Protein AF-A0AA51HA34-F1 (afdb_monomer)

Mean predicted aligned error: 15.06 Å

Radius of gyration: 27.23 Å; Cα contacts (8 Å, |Δi|>4): 870; chains: 1; bounding box: 116×64×62 Å

Structure (mmCIF, N/CA/C/O backbone):
data_AF-A0AA51HA34-F1
#
_entry.id   AF-A0AA51HA34-F1
#
loop_
_atom_site.group_PDB
_atom_site.id
_atom_site.type_symbol
_atom_site.label_atom_id
_atom_site.label_alt_id
_atom_site.label_comp_id
_atom_site.label_asym_id
_atom_site.label_entity_id
_atom_site.label_seq_id
_atom_site.pdbx_PDB_ins_code
_atom_site.Cartn_x
_atom_site.Cartn_y
_atom_site.Cartn_z
_atom_site.occupancy
_atom_site.B_iso_or_equiv
_atom_site.auth_seq_id
_atom_site.auth_comp_id
_atom_site.auth_asym_id
_atom_site.auth_atom_id
_atom_site.pdbx_PDB_model_num
ATOM 1 N N . MET A 1 1 ? -65.982 -25.535 19.483 1.00 45.88 1 MET A N 1
ATOM 2 C CA . MET A 1 1 ? -64.695 -26.090 18.988 1.00 45.88 1 MET A CA 1
ATOM 3 C C . MET A 1 1 ? -64.168 -25.403 17.707 1.00 45.88 1 MET A C 1
ATOM 5 O O . MET A 1 1 ? -63.767 -26.077 16.772 1.00 45.88 1 MET A O 1
ATOM 9 N N . LYS A 1 2 ? -64.104 -24.061 17.631 1.00 40.31 2 LYS A N 1
ATOM 10 C CA . LYS A 1 2 ? -63.516 -23.335 16.472 1.00 40.31 2 LYS A CA 1
ATOM 11 C C . LYS A 1 2 ? -62.777 -22.046 16.886 1.00 40.31 2 LYS A C 1
ATOM 13 O O . LYS A 1 2 ? -62.888 -21.019 16.230 1.00 40.31 2 LYS A O 1
ATOM 18 N N . ARG A 1 3 ? -62.040 -22.069 18.007 1.00 39.91 3 ARG A N 1
ATOM 19 C CA . ARG A 1 3 ? -61.307 -20.871 18.480 1.00 39.91 3 ARG A CA 1
ATOM 20 C C . ARG A 1 3 ? -59.883 -21.095 19.009 1.00 39.91 3 ARG A C 1
ATOM 22 O O . ARG A 1 3 ? -59.230 -20.120 19.341 1.00 39.91 3 ARG A O 1
ATOM 29 N N . GLN A 1 4 ? -59.364 -22.328 19.007 1.00 37.88 4 GLN A N 1
ATOM 30 C CA . GLN A 1 4 ? -57.989 -22.627 19.457 1.00 37.88 4 GLN A CA 1
ATOM 31 C C . GLN A 1 4 ? -56.963 -22.856 18.330 1.00 37.88 4 GLN A C 1
ATOM 33 O O . GLN A 1 4 ? -55.769 -22.902 18.602 1.00 37.88 4 GLN A O 1
ATOM 38 N N . TYR A 1 5 ? -57.380 -22.910 17.059 1.00 36.50 5 TYR A N 1
ATOM 39 C CA . TYR A 1 5 ? -56.463 -23.171 15.935 1.00 36.50 5 TYR A CA 1
ATOM 40 C C . TYR A 1 5 ? -55.964 -21.919 15.194 1.00 36.50 5 TYR A C 1
ATOM 42 O O . TYR A 1 5 ? -55.055 -22.022 14.379 1.00 36.50 5 TYR A O 1
ATOM 50 N N . ARG A 1 6 ? -56.486 -20.718 15.494 1.00 38.88 6 ARG A N 1
ATOM 51 C CA . ARG A 1 6 ? -56.026 -19.470 14.845 1.00 38.88 6 ARG A CA 1
ATOM 52 C C . ARG A 1 6 ? -54.863 -18.768 15.552 1.00 38.88 6 ARG A C 1
ATOM 54 O O . ARG A 1 6 ? -54.189 -17.966 14.923 1.00 38.88 6 ARG A O 1
ATOM 61 N N . VAL A 1 7 ? -54.574 -19.103 16.812 1.00 38.09 7 VAL A N 1
ATOM 62 C CA . VAL A 1 7 ? -53.473 -18.470 17.568 1.00 38.09 7 VAL A CA 1
ATOM 63 C C . VAL A 1 7 ? -52.135 -19.193 17.352 1.00 38.09 7 VAL A C 1
ATOM 65 O O . VAL A 1 7 ? -51.084 -18.568 17.411 1.00 38.09 7 VAL A O 1
ATOM 68 N N . ARG A 1 8 ? -52.146 -20.488 16.999 1.00 38.69 8 ARG A N 1
ATOM 69 C CA . ARG A 1 8 ? -50.907 -21.251 16.749 1.00 38.69 8 ARG A CA 1
ATOM 70 C C . ARG A 1 8 ? -50.319 -21.081 15.346 1.00 38.69 8 ARG A C 1
ATOM 72 O O . ARG A 1 8 ? -49.121 -21.270 15.196 1.00 38.69 8 ARG A O 1
ATOM 79 N N . PHE A 1 9 ? -51.104 -20.660 14.353 1.00 37.03 9 PHE A N 1
ATOM 80 C CA . PHE A 1 9 ? -50.573 -20.366 13.013 1.00 37.03 9 PHE A CA 1
ATOM 81 C C . PHE A 1 9 ? -49.968 -18.955 12.909 1.00 37.03 9 PHE A C 1
ATOM 83 O O . PHE A 1 9 ? -48.969 -18.778 12.224 1.00 37.03 9 PHE A O 1
ATOM 90 N N . GLY A 1 10 ? -50.507 -17.973 13.645 1.00 37.69 10 GLY A N 1
ATOM 91 C CA . GLY A 1 10 ? -49.956 -16.611 13.688 1.00 37.69 10 GLY A CA 1
ATOM 92 C C . GLY A 1 10 ? -48.637 -16.502 14.461 1.00 37.69 10 GLY A C 1
ATOM 93 O O . GLY A 1 10 ? -47.755 -15.756 14.050 1.00 37.69 10 GLY A O 1
ATOM 94 N N . LEU A 1 11 ? -48.461 -17.286 15.534 1.00 36.53 11 LEU A N 1
ATOM 95 C CA . LEU A 1 11 ? -47.220 -17.283 16.319 1.00 36.53 11 LEU A CA 1
ATOM 96 C C . LEU A 1 11 ? -46.072 -18.029 15.613 1.00 36.53 11 LEU A C 1
ATOM 98 O O . LEU A 1 11 ? -44.924 -17.609 15.714 1.00 36.53 11 LEU A O 1
ATOM 102 N N . LEU A 1 12 ? -46.371 -19.095 14.856 1.00 37.97 12 LEU A N 1
ATOM 103 C CA . LEU A 1 12 ? -45.359 -19.819 14.075 1.00 37.97 12 LEU A CA 1
ATOM 104 C C . LEU A 1 12 ? -44.883 -19.001 12.861 1.00 37.97 12 LEU A C 1
ATOM 106 O O . LEU A 1 12 ? -43.697 -19.010 12.553 1.00 37.97 12 LEU A O 1
ATOM 110 N N . PHE A 1 13 ? -45.779 -18.238 12.220 1.00 40.62 13 PHE A N 1
ATOM 111 C CA . PHE A 1 13 ? -45.405 -17.335 11.124 1.00 40.62 13 PHE A CA 1
ATOM 112 C C . PHE A 1 13 ? -44.564 -16.147 11.608 1.00 40.62 13 PHE A C 1
ATOM 114 O O . PHE A 1 13 ? -43.635 -15.762 10.907 1.00 40.62 13 PHE A O 1
ATOM 121 N N . LEU A 1 14 ? -44.817 -15.626 12.820 1.00 39.41 14 LEU A N 1
ATOM 122 C CA . LEU A 1 14 ? -43.998 -14.559 13.408 1.00 39.41 14 LEU A CA 1
ATOM 123 C C . LEU A 1 14 ? -42.603 -15.053 13.835 1.00 39.41 14 LEU A C 1
ATOM 125 O O . LEU A 1 14 ? -41.621 -14.331 13.686 1.00 39.41 14 LEU A O 1
ATOM 129 N N . ILE A 1 15 ? -42.491 -16.291 14.331 1.00 38.34 15 ILE A N 1
ATOM 130 C CA . ILE A 1 15 ? -41.200 -16.882 14.724 1.00 38.34 15 ILE A CA 1
ATOM 131 C C . ILE A 1 15 ? -40.387 -17.291 13.484 1.00 38.34 15 ILE A C 1
ATOM 133 O O . ILE A 1 15 ? -39.180 -17.063 13.454 1.00 38.34 15 ILE A O 1
ATOM 137 N N . CYS A 1 16 ? -41.023 -17.782 12.413 1.00 34.75 16 CYS A N 1
ATOM 138 C CA . CYS A 1 16 ? -40.339 -18.036 11.141 1.00 34.75 16 CYS A CA 1
ATOM 139 C C . CYS A 1 16 ? -39.954 -16.747 10.401 1.00 34.75 16 CYS A C 1
ATOM 141 O O . CYS A 1 16 ? -38.887 -16.720 9.796 1.00 34.75 16 CYS A O 1
ATOM 143 N N . SER A 1 17 ? -40.734 -15.660 10.485 1.00 34.56 17 SER A N 1
ATOM 144 C CA . SER A 1 17 ? -40.344 -14.375 9.888 1.00 34.56 17 SER A CA 1
ATOM 145 C C . SER A 1 17 ? -39.215 -13.683 10.650 1.00 34.56 17 SER A C 1
ATOM 147 O O . SER A 1 17 ? -38.421 -12.996 10.020 1.00 34.56 17 SER A O 1
ATOM 149 N N . VAL A 1 18 ? -39.095 -13.891 11.969 1.00 34.22 18 VAL A N 1
ATOM 150 C CA . VAL A 1 18 ? -37.966 -13.391 12.781 1.00 34.22 18 VAL A CA 1
ATOM 151 C C . VAL A 1 18 ? -36.708 -14.260 12.606 1.00 34.22 18 VAL A C 1
ATOM 153 O O . VAL A 1 18 ? -35.604 -13.727 12.588 1.00 34.22 18 VAL A O 1
ATOM 156 N N . PHE A 1 19 ? -36.841 -15.570 12.356 1.00 31.34 19 PHE A N 1
ATOM 157 C CA . PHE A 1 19 ? -35.696 -16.423 11.995 1.00 31.34 19 PHE A CA 1
ATOM 158 C C . PHE A 1 19 ? -35.221 -16.233 10.543 1.00 31.34 19 PHE A C 1
ATOM 160 O O . PHE A 1 19 ? -34.016 -16.259 10.297 1.00 31.34 19 PHE A O 1
ATOM 167 N N . PHE A 1 20 ? -36.116 -15.946 9.589 1.00 31.88 20 PHE A N 1
ATOM 168 C CA . PHE A 1 20 ? -35.723 -15.612 8.209 1.00 31.88 20 PHE A CA 1
ATOM 169 C C . PHE A 1 20 ? -35.212 -14.174 8.035 1.00 31.88 20 PHE A C 1
ATOM 171 O O . PHE A 1 20 ? -34.510 -13.903 7.065 1.00 31.88 20 PHE A O 1
ATOM 178 N N . SER A 1 21 ? -35.482 -13.264 8.978 1.00 30.98 21 SER A N 1
ATOM 179 C CA . SER A 1 21 ? -34.883 -11.918 8.974 1.00 30.98 21 SER A CA 1
ATOM 180 C C . SER A 1 21 ? -33.549 -11.826 9.730 1.00 30.98 21 SER A C 1
ATOM 182 O O . SER A 1 21 ? -32.867 -10.814 9.602 1.00 30.98 21 SER A O 1
ATOM 184 N N . PHE A 1 22 ? -33.107 -12.895 10.411 1.00 33.91 22 PHE A N 1
ATOM 185 C CA . PHE A 1 22 ? -31.766 -12.984 11.014 1.00 33.91 22 PHE A CA 1
ATOM 186 C C . PHE A 1 22 ? -30.765 -13.869 10.252 1.00 33.91 22 PHE A C 1
ATOM 188 O O . PHE A 1 22 ? -29.578 -13.834 10.561 1.00 33.91 22 PHE A O 1
ATOM 195 N N . GLN A 1 23 ? -31.192 -14.603 9.218 1.00 31.27 23 GLN A N 1
ATOM 196 C CA . GLN A 1 23 ? -30.280 -15.312 8.300 1.00 31.27 23 GLN A CA 1
ATOM 197 C C . GLN A 1 23 ? -30.124 -14.635 6.927 1.00 31.27 23 GLN A C 1
ATOM 199 O O . GLN A 1 23 ? -29.376 -15.121 6.086 1.00 31.27 23 GLN A O 1
ATOM 204 N N . GLY A 1 24 ? -30.776 -13.488 6.713 1.00 30.97 24 GLY A N 1
ATOM 205 C CA . GLY A 1 24 ? -30.691 -12.706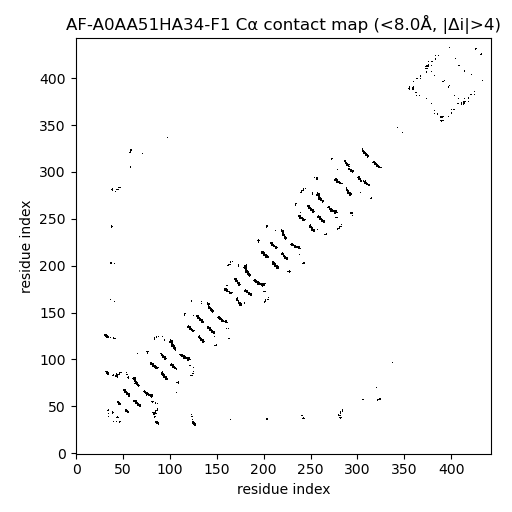 5.473 1.00 30.97 24 GLY A CA 1
ATOM 206 C C . GLY A 1 24 ? -29.694 -11.538 5.480 1.00 30.97 24 GLY A C 1
ATOM 207 O O . GLY A 1 24 ? -29.640 -10.810 4.497 1.00 30.97 24 GLY A O 1
ATOM 208 N N . PHE A 1 25 ? -28.926 -11.327 6.559 1.00 35.09 25 PHE A N 1
ATOM 209 C CA . PHE A 1 25 ? -28.013 -10.173 6.697 1.00 35.09 25 PHE A CA 1
ATOM 210 C C . PHE A 1 25 ? -26.517 -10.500 6.673 1.00 35.09 25 PHE A C 1
ATOM 212 O O . PHE A 1 25 ? -25.688 -9.598 6.745 1.00 35.09 25 PHE A O 1
ATOM 219 N N . ALA A 1 26 ? -26.147 -11.764 6.519 1.00 38.50 26 ALA A N 1
ATOM 220 C CA . ALA A 1 26 ? -24.756 -12.161 6.376 1.00 38.50 26 ALA A CA 1
ATOM 221 C C . ALA A 1 26 ? -24.682 -13.170 5.241 1.00 38.50 26 ALA A C 1
ATOM 223 O O . ALA A 1 26 ? -24.846 -14.346 5.496 1.00 38.50 26 ALA A O 1
ATOM 224 N N . TYR A 1 27 ? -24.596 -12.679 4.005 1.00 35.69 27 TYR A N 1
ATOM 225 C CA . TYR A 1 27 ? -23.965 -13.292 2.827 1.00 35.69 27 TYR A CA 1
ATOM 226 C C . TYR A 1 27 ? -24.437 -12.488 1.605 1.00 35.69 27 TYR A C 1
ATOM 228 O O . TYR A 1 27 ? -25.577 -12.621 1.168 1.00 35.69 27 TYR A O 1
ATOM 236 N N . GLY A 1 28 ? -23.565 -11.613 1.088 1.00 34.41 28 GLY A N 1
ATOM 237 C CA . GLY A 1 28 ? -23.778 -10.930 -0.196 1.00 34.41 28 GLY A CA 1
ATOM 238 C C . GLY A 1 28 ? -23.952 -9.406 -0.177 1.00 34.41 28 GLY A C 1
ATOM 239 O O . GLY A 1 28 ? -24.503 -8.866 -1.129 1.00 34.41 28 GLY A O 1
ATOM 240 N N . GLN A 1 29 ? -23.492 -8.684 0.849 1.00 33.88 29 GLN A N 1
ATOM 241 C CA . GLN A 1 29 ? -23.108 -7.285 0.626 1.00 33.88 29 GLN A CA 1
ATOM 242 C C . GLN A 1 29 ? -21.700 -7.325 0.042 1.00 33.88 29 GLN A C 1
ATOM 244 O O . GLN A 1 29 ? -20.780 -7.759 0.736 1.00 33.88 29 GLN A O 1
ATOM 249 N N . ASP A 1 30 ? -21.531 -6.893 -1.209 1.00 39.59 30 ASP A N 1
ATOM 250 C CA . ASP A 1 30 ? -20.234 -6.417 -1.685 1.00 39.59 30 ASP A CA 1
ATOM 251 C C . ASP A 1 30 ? -19.778 -5.362 -0.677 1.00 39.59 30 ASP A C 1
ATOM 253 O O . ASP A 1 30 ? -20.271 -4.233 -0.658 1.00 39.59 30 ASP A O 1
ATOM 257 N N . SER A 1 31 ? -18.937 -5.771 0.272 1.00 53.91 31 SER A N 1
ATOM 258 C CA . SER A 1 31 ? -18.549 -4.917 1.381 1.00 53.91 31 SER A CA 1
ATOM 259 C C . SER A 1 31 ? -17.824 -3.722 0.786 1.00 53.91 31 SER A C 1
ATOM 261 O O . SER A 1 31 ? -16.737 -3.881 0.226 1.00 53.91 31 SER A O 1
ATOM 263 N N . PHE A 1 32 ? -18.440 -2.545 0.863 1.00 72.44 32 PHE A N 1
ATOM 264 C CA . PHE A 1 32 ? -17.887 -1.341 0.266 1.00 72.44 32 PHE A CA 1
ATOM 265 C C . PHE A 1 32 ? -16.500 -1.076 0.869 1.00 72.44 32 PHE A C 1
ATOM 267 O O . PHE A 1 32 ? -16.366 -0.905 2.085 1.00 72.44 32 PHE A O 1
ATOM 274 N N . GLN A 1 33 ? -15.467 -1.103 0.023 1.00 88.19 33 GLN A N 1
ATOM 275 C CA . GLN A 1 33 ? -14.088 -0.817 0.411 1.00 88.19 33 GLN A CA 1
ATOM 276 C C . GLN A 1 33 ? -13.768 0.639 0.099 1.00 88.19 33 GLN A C 1
ATOM 278 O O . GLN A 1 33 ? -14.020 1.114 -1.006 1.00 88.19 33 GLN A O 1
ATOM 283 N N . GLY A 1 34 ? -13.171 1.348 1.057 1.00 92.88 34 GLY A N 1
ATOM 284 C CA . GLY A 1 34 ? -12.872 2.770 0.877 1.00 92.88 34 GLY A CA 1
ATOM 285 C C . GLY A 1 34 ? -11.663 3.080 -0.011 1.00 92.88 34 GLY A C 1
ATOM 286 O O . GLY A 1 34 ? -11.451 4.245 -0.359 1.00 92.88 34 GLY A O 1
ATOM 287 N N . ASN A 1 35 ? -10.838 2.079 -0.323 1.00 96.56 35 ASN A N 1
ATOM 288 C CA . ASN A 1 35 ? -9.709 2.131 -1.256 1.00 96.56 35 ASN A CA 1
ATOM 289 C C . ASN A 1 35 ? -9.286 0.695 -1.619 1.00 96.56 35 ASN A C 1
ATOM 291 O O . ASN A 1 35 ? -9.691 -0.256 -0.954 1.00 96.56 35 ASN A O 1
ATOM 295 N N . THR A 1 36 ? -8.439 0.523 -2.633 1.00 95.31 36 THR A N 1
ATOM 296 C CA . THR A 1 36 ? -7.930 -0.801 -3.018 1.00 95.31 36 THR A CA 1
ATOM 297 C C . THR A 1 36 ? -6.806 -1.271 -2.092 1.00 95.31 36 THR A C 1
ATOM 299 O O . THR A 1 36 ? -6.048 -0.470 -1.533 1.00 95.31 36 THR A O 1
ATOM 302 N N . ASN A 1 37 ? -6.645 -2.592 -1.960 1.00 93.25 37 ASN A N 1
ATOM 303 C CA . ASN A 1 37 ? -5.580 -3.190 -1.153 1.00 93.25 37 ASN A CA 1
ATOM 304 C C . ASN A 1 37 ? -4.190 -2.702 -1.566 1.00 93.25 37 ASN A C 1
ATOM 306 O O . ASN A 1 37 ? -3.401 -2.319 -0.701 1.00 93.25 37 ASN A O 1
ATOM 310 N N . CYS A 1 38 ? -3.907 -2.694 -2.870 1.00 92.94 38 CYS A N 1
ATOM 311 C CA . CYS A 1 38 ? -2.616 -2.271 -3.391 1.00 92.94 38 CYS A CA 1
ATOM 312 C C . CYS A 1 38 ? -2.340 -0.786 -3.176 1.00 92.94 38 CYS A C 1
ATOM 314 O O . CYS A 1 38 ? -1.204 -0.426 -2.870 1.00 92.94 38 CYS A O 1
ATOM 316 N N . ASN A 1 39 ? -3.352 0.077 -3.302 1.00 95.56 39 ASN A N 1
ATOM 317 C CA . ASN A 1 39 ? -3.186 1.501 -3.022 1.00 95.56 39 ASN A CA 1
ATOM 318 C C . ASN A 1 39 ? -2.797 1.699 -1.557 1.00 95.56 39 ASN A C 1
ATOM 320 O O . ASN A 1 39 ? -1.788 2.338 -1.279 1.00 95.56 39 ASN A O 1
ATOM 324 N N . ILE A 1 40 ? -3.506 1.057 -0.620 1.00 94.25 40 ILE A N 1
ATOM 325 C CA . ILE A 1 40 ? -3.174 1.103 0.814 1.00 94.25 40 ILE A CA 1
ATOM 326 C C . ILE A 1 40 ? -1.766 0.558 1.104 1.00 94.25 40 ILE A C 1
ATOM 328 O O . ILE A 1 40 ? -1.064 1.112 1.953 1.00 94.25 40 ILE A O 1
ATOM 332 N N . SER A 1 41 ? -1.326 -0.494 0.407 1.00 88.75 41 SER A N 1
ATOM 333 C CA . SER A 1 41 ? 0.050 -1.002 0.516 1.00 88.75 41 SER A CA 1
ATOM 334 C C . SER A 1 41 ? 1.095 0.018 0.046 1.00 88.75 41 SER A C 1
ATOM 336 O O . SER A 1 41 ? 2.164 0.094 0.645 1.00 88.75 41 SER A O 1
ATOM 338 N N . ASN A 1 42 ? 0.760 0.848 -0.945 1.00 86.88 42 ASN A N 1
ATOM 339 C CA . ASN A 1 42 ? 1.566 1.967 -1.449 1.00 86.88 42 ASN A CA 1
ATOM 340 C C . ASN A 1 42 ? 1.140 3.302 -0.801 1.00 86.88 42 ASN A C 1
ATOM 342 O O . ASN A 1 42 ? 0.843 4.289 -1.476 1.00 86.88 42 ASN A O 1
ATOM 346 N N . LEU A 1 43 ? 1.042 3.308 0.534 1.00 89.12 43 LEU A N 1
ATOM 347 C CA . LEU A 1 43 ? 0.673 4.442 1.400 1.00 89.12 43 LEU A CA 1
ATOM 348 C C . LEU A 1 43 ? -0.757 4.989 1.271 1.00 89.12 43 LEU A C 1
ATOM 350 O O . LEU A 1 43 ? -1.174 5.751 2.143 1.00 89.12 43 LEU A O 1
ATOM 354 N N . GLY A 1 44 ? -1.523 4.614 0.248 1.00 93.56 44 GLY A N 1
ATOM 355 C CA . GLY A 1 44 ? -2.931 4.975 0.083 1.00 93.56 44 GLY A CA 1
ATOM 356 C C . GLY A 1 44 ? -3.177 6.478 0.134 1.00 93.56 44 GLY A C 1
ATOM 357 O O . GLY A 1 44 ? -4.132 6.918 0.767 1.00 93.56 44 GLY A O 1
ATOM 358 N N . TYR A 1 45 ? -2.293 7.286 -0.450 1.00 94.00 45 TYR A N 1
ATOM 359 C CA . TYR A 1 45 ? -2.377 8.750 -0.374 1.00 94.00 45 TYR A CA 1
ATOM 360 C C . TYR A 1 45 ? -3.440 9.349 -1.302 1.00 94.00 45 TYR A C 1
ATOM 362 O O . TYR A 1 45 ? -3.574 10.570 -1.359 1.00 94.00 45 TYR A O 1
ATOM 370 N N . ILE A 1 46 ? -4.178 8.522 -2.040 1.00 96.69 46 ILE A N 1
ATOM 371 C CA . ILE A 1 46 ? -5.288 8.924 -2.899 1.00 96.69 46 ILE A CA 1
ATOM 372 C C . ILE A 1 46 ? -6.367 7.838 -2.896 1.00 96.69 46 ILE A C 1
ATOM 374 O O . ILE A 1 46 ? -6.063 6.647 -2.944 1.00 96.69 46 ILE A O 1
ATOM 378 N N . SER A 1 47 ? -7.630 8.252 -2.844 1.00 97.56 47 SER A N 1
ATOM 379 C CA . SER A 1 47 ? -8.805 7.412 -3.087 1.00 97.56 47 SER A CA 1
ATOM 380 C C . SER A 1 47 ? -9.808 8.162 -3.968 1.00 97.56 47 SER A C 1
ATOM 382 O O . SER A 1 47 ? -9.735 9.387 -4.090 1.00 97.56 47 SER A O 1
ATOM 384 N N . LYS A 1 48 ? -10.730 7.442 -4.606 1.00 95.56 48 LYS A N 1
ATOM 385 C CA . LYS A 1 48 ? -11.723 7.987 -5.537 1.00 95.56 48 LYS A CA 1
ATOM 386 C C . LYS A 1 48 ? -13.122 7.520 -5.163 1.00 95.56 48 LYS A C 1
ATOM 388 O O . LYS A 1 48 ? -13.324 6.345 -4.886 1.00 95.56 48 LYS A O 1
ATOM 393 N N . GLU A 1 49 ? -14.083 8.431 -5.256 1.00 94.56 49 GLU A N 1
ATOM 394 C CA . GLU A 1 49 ? -15.506 8.115 -5.200 1.00 94.56 49 GLU A CA 1
ATOM 395 C C . GLU A 1 49 ? -16.265 9.008 -6.191 1.00 94.56 49 GLU A C 1
ATOM 397 O O . GLU A 1 49 ? -16.147 10.238 -6.163 1.00 94.56 49 GLU A O 1
ATOM 402 N N . GLY A 1 50 ? -17.013 8.386 -7.107 1.00 92.81 50 GLY A N 1
ATOM 403 C CA . GLY A 1 50 ? -17.634 9.094 -8.228 1.00 92.81 50 GLY A CA 1
ATOM 404 C C . GLY A 1 50 ? -16.593 9.849 -9.061 1.00 92.81 50 GLY A C 1
ATOM 405 O O . GLY A 1 50 ? -15.547 9.301 -9.412 1.00 92.81 50 GLY A O 1
ATOM 406 N N . ASP A 1 51 ? -16.855 11.122 -9.347 1.00 93.75 51 ASP A N 1
ATOM 407 C CA . ASP A 1 51 ? -15.949 11.980 -10.125 1.00 93.75 51 ASP A CA 1
ATOM 408 C C . ASP A 1 51 ? -14.811 12.590 -9.300 1.00 93.75 51 ASP A C 1
ATOM 410 O O . ASP A 1 51 ? -13.882 13.189 -9.860 1.00 93.75 51 ASP A O 1
ATOM 414 N N . TYR A 1 52 ? -14.862 12.446 -7.975 1.00 96.75 52 TYR A N 1
ATOM 415 C CA . TYR A 1 52 ? -13.949 13.107 -7.056 1.00 96.75 52 TYR A CA 1
ATOM 416 C C . TYR A 1 52 ? -12.838 12.180 -6.576 1.00 96.75 52 TYR A C 1
ATOM 418 O O . TYR A 1 52 ? -13.042 10.999 -6.298 1.00 96.75 52 TYR A O 1
ATOM 426 N N . ILE A 1 53 ? -11.657 12.765 -6.419 1.00 97.69 53 ILE A N 1
ATOM 427 C CA . ILE A 1 53 ? -10.533 12.179 -5.705 1.00 97.69 53 ILE A CA 1
ATOM 428 C C . ILE A 1 53 ? -10.347 12.875 -4.357 1.00 97.69 53 ILE A C 1
ATOM 430 O O . ILE A 1 53 ? -10.603 14.073 -4.204 1.00 97.69 53 ILE A O 1
ATOM 434 N N . TYR A 1 54 ? -9.848 12.108 -3.400 1.00 98.12 54 TYR A N 1
ATOM 435 C CA . TYR A 1 54 ? -9.523 12.522 -2.045 1.00 98.12 54 TYR A CA 1
ATOM 436 C C . TYR A 1 54 ? -8.082 12.128 -1.790 1.00 98.12 54 TYR A C 1
ATOM 438 O O . TYR A 1 54 ? -7.756 10.942 -1.847 1.00 98.12 54 TYR A O 1
ATOM 446 N N . TYR A 1 55 ? -7.203 13.104 -1.593 1.00 95.81 55 TYR A N 1
ATOM 447 C CA . TYR A 1 55 ? -5.774 12.835 -1.679 1.00 95.81 55 TYR A CA 1
ATOM 448 C C . TYR A 1 55 ? -4.922 13.744 -0.798 1.00 95.81 55 TYR A C 1
ATOM 450 O O . TYR A 1 55 ? -5.321 14.853 -0.436 1.00 95.81 55 TYR A O 1
ATOM 458 N N . SER A 1 56 ? -3.733 13.249 -0.460 1.00 91.00 56 SER A N 1
ATOM 459 C CA . SER A 1 56 ? -2.685 14.010 0.210 1.00 91.00 56 SER A CA 1
ATOM 460 C C . SER A 1 56 ? -1.984 14.912 -0.802 1.00 91.00 56 SER A C 1
ATOM 462 O O . SER A 1 56 ? -1.285 14.441 -1.704 1.00 91.00 56 SER A O 1
ATOM 464 N N . ASN A 1 57 ? -2.178 16.223 -0.676 1.00 82.38 57 ASN A N 1
ATOM 465 C CA . ASN A 1 57 ? -1.574 17.185 -1.587 1.00 82.38 57 ASN A CA 1
ATOM 466 C C . ASN A 1 57 ? -0.221 17.654 -1.050 1.00 82.38 57 ASN A C 1
ATOM 468 O O . ASN A 1 57 ? -0.143 18.597 -0.254 1.00 82.38 57 ASN A O 1
ATOM 472 N N . ILE A 1 58 ? 0.862 17.017 -1.499 1.00 74.00 58 ILE A N 1
ATOM 473 C CA . ILE A 1 58 ? 2.216 17.358 -1.033 1.00 74.00 58 ILE A CA 1
ATOM 474 C C . ILE A 1 58 ? 2.565 18.812 -1.321 1.00 74.00 58 ILE A C 1
ATOM 476 O O . ILE A 1 58 ? 3.247 19.451 -0.520 1.00 74.00 58 ILE A O 1
ATOM 480 N N . ALA A 1 59 ? 2.014 19.366 -2.400 1.00 65.94 59 ALA A N 1
ATOM 481 C CA . ALA A 1 59 ? 2.263 20.742 -2.771 1.00 65.94 59 ALA A CA 1
ATOM 482 C C . ALA A 1 59 ? 1.859 21.771 -1.718 1.00 65.94 59 ALA A C 1
ATOM 484 O O . ALA A 1 59 ? 2.331 22.907 -1.739 1.00 65.94 59 ALA A O 1
ATOM 485 N N . GLN A 1 60 ? 0.948 21.375 -0.836 1.00 69.50 60 GLN A N 1
ATOM 486 C CA . GLN A 1 60 ? 0.322 22.230 0.155 1.00 69.50 60 GLN A CA 1
ATOM 487 C C . GLN A 1 60 ? 0.455 21.588 1.542 1.00 69.50 60 GLN A C 1
ATOM 489 O O . GLN A 1 60 ? -0.502 21.530 2.314 1.00 69.50 60 GLN A O 1
ATOM 494 N N . GLY A 1 61 ? 1.655 21.075 1.840 1.00 70.75 61 GLY A N 1
ATOM 495 C CA . GLY A 1 61 ? 2.011 20.516 3.146 1.00 70.75 61 GLY A CA 1
ATOM 496 C C . GLY A 1 61 ? 1.525 19.085 3.378 1.00 70.75 61 GLY A C 1
ATOM 497 O O . GLY A 1 61 ? 1.411 18.673 4.527 1.00 70.75 61 GLY A O 1
ATOM 498 N N . SER A 1 62 ? 1.233 18.333 2.310 1.00 84.69 62 SER A N 1
ATOM 499 C CA . SER A 1 62 ? 0.661 16.975 2.380 1.00 84.69 62 SER A CA 1
ATOM 500 C C . SER A 1 62 ? -0.672 16.925 3.134 1.00 84.69 62 SER A C 1
ATOM 502 O O . SER A 1 62 ? -0.962 15.939 3.803 1.00 84.69 62 SER A O 1
ATOM 504 N N . LYS A 1 63 ? -1.466 18.004 3.061 1.00 90.38 63 LYS A N 1
ATOM 505 C CA . LYS A 1 63 ? -2.787 18.082 3.705 1.00 90.38 63 LYS A CA 1
ATOM 506 C C . LYS A 1 63 ? -3.845 17.300 2.911 1.00 90.38 63 LYS A C 1
ATOM 508 O O . LYS A 1 63 ? -3.614 16.970 1.746 1.00 90.38 63 LYS A O 1
ATOM 513 N N . LEU A 1 64 ? -5.010 17.028 3.505 1.00 95.44 64 LEU A N 1
ATOM 514 C CA . LEU A 1 64 ? -6.105 16.307 2.841 1.00 95.44 64 LEU A CA 1
ATOM 515 C C . LEU A 1 64 ? -6.961 17.243 1.970 1.00 95.44 64 LEU A C 1
ATOM 517 O O . LEU A 1 64 ? -7.601 18.163 2.485 1.00 95.44 64 LEU A O 1
ATOM 521 N N . TYR A 1 65 ? -7.033 16.964 0.668 1.00 96.81 65 TYR A N 1
ATOM 522 C CA . TYR A 1 65 ? -7.836 17.714 -0.305 1.00 96.81 65 TYR A CA 1
ATOM 523 C C . TYR A 1 65 ? -8.872 16.834 -1.002 1.00 96.81 65 TYR A C 1
ATOM 525 O O . TYR A 1 65 ? -8.687 15.627 -1.155 1.00 96.81 65 TYR A O 1
ATOM 533 N N . LYS A 1 66 ? -9.936 17.482 -1.484 1.00 97.06 66 LYS A N 1
ATOM 534 C CA . LYS A 1 66 ? -10.883 16.963 -2.476 1.00 97.06 66 LYS A CA 1
ATOM 535 C C . LYS A 1 66 ? -10.642 17.689 -3.796 1.00 97.06 66 LYS A C 1
ATOM 537 O O . LYS A 1 66 ? -10.460 18.902 -3.782 1.00 97.06 66 LYS A O 1
ATOM 542 N N . ALA A 1 67 ? -10.679 16.987 -4.920 1.00 96.06 67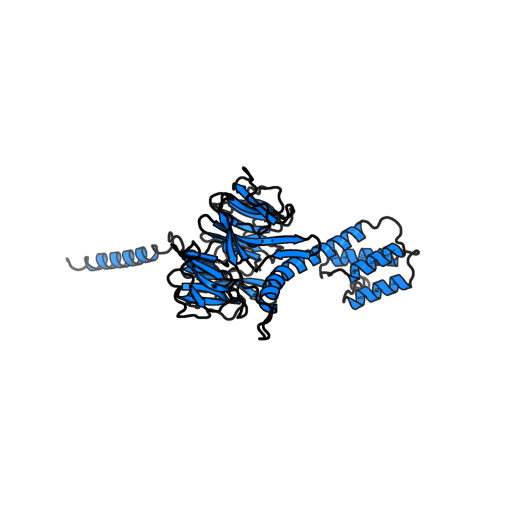 ALA A N 1
ATOM 543 C CA . ALA A 1 67 ? -10.673 17.593 -6.254 1.00 96.06 67 ALA A CA 1
ATOM 544 C C . ALA A 1 67 ? -11.450 16.711 -7.235 1.00 96.06 67 ALA A C 1
ATOM 546 O O . ALA A 1 67 ? -11.646 15.523 -6.976 1.00 96.06 67 ALA A O 1
ATOM 547 N N . LYS A 1 68 ? -11.878 17.257 -8.375 1.00 95.50 68 LYS A N 1
ATOM 548 C CA . LYS A 1 68 ? -12.310 16.426 -9.506 1.00 95.50 68 LYS A CA 1
ATOM 549 C C . LYS A 1 68 ? -11.142 15.573 -10.000 1.00 95.50 68 LYS A C 1
ATOM 551 O O . LYS A 1 68 ? -9.977 15.921 -9.810 1.00 95.50 68 LYS A O 1
ATOM 556 N N . SER A 1 69 ? -11.446 14.463 -10.667 1.00 91.44 69 SER A N 1
ATOM 557 C CA . SER A 1 69 ? -10.431 13.543 -11.201 1.00 91.44 69 SER A CA 1
ATOM 558 C C . SER A 1 69 ? -9.477 14.210 -12.204 1.00 91.44 69 SER A C 1
ATOM 560 O O . SER A 1 69 ? -8.355 13.746 -12.374 1.00 91.44 69 SER A O 1
ATOM 562 N N . ASP A 1 70 ? -9.866 15.316 -12.845 1.00 89.81 70 ASP A N 1
ATOM 563 C CA . ASP A 1 70 ? -8.993 16.127 -13.707 1.00 89.81 70 ASP A CA 1
ATOM 564 C C . ASP A 1 70 ? -8.120 17.141 -12.935 1.00 89.81 70 ASP A C 1
ATOM 566 O O . ASP A 1 70 ? -7.316 17.847 -13.535 1.00 89.81 70 ASP A O 1
ATOM 570 N N . GLY A 1 71 ? -8.247 17.196 -11.607 1.00 89.06 71 GLY A N 1
ATOM 571 C CA . GLY A 1 71 ? -7.497 18.077 -10.715 1.00 89.06 71 GLY A CA 1
ATOM 572 C C . GLY A 1 71 ? -8.126 19.453 -10.483 1.00 89.06 71 GLY A C 1
ATOM 573 O O . GLY A 1 71 ? -7.550 20.231 -9.714 1.00 89.06 71 GLY A O 1
ATOM 574 N N . LYS A 1 72 ? -9.273 19.758 -11.109 1.00 90.38 72 LYS A N 1
ATOM 575 C CA . LYS A 1 72 ? -10.032 21.004 -10.900 1.00 90.38 72 LYS A CA 1
ATOM 576 C C . LYS A 1 72 ? -10.885 20.949 -9.632 1.00 90.38 72 LYS A C 1
ATOM 578 O O . LYS A 1 72 ? -11.019 19.900 -9.007 1.00 90.38 72 LYS A O 1
ATOM 583 N N . GLU A 1 73 ? -11.478 22.090 -9.272 1.00 93.56 73 GLU A N 1
ATOM 584 C CA . GLU A 1 73 ? -12.346 22.237 -8.087 1.00 93.56 73 GLU A CA 1
ATOM 585 C C . GLU A 1 73 ? -11.682 21.720 -6.804 1.00 93.56 73 GLU A C 1
ATOM 587 O O . GLU A 1 73 ? -12.303 21.077 -5.958 1.00 93.56 73 GLU A O 1
ATOM 592 N N . GLU A 1 74 ? -10.381 21.973 -6.684 1.00 94.19 74 GLU A N 1
ATOM 593 C CA . GLU A 1 74 ? -9.621 21.573 -5.515 1.00 94.19 74 GLU A CA 1
ATOM 594 C C . GLU A 1 74 ? -10.050 22.375 -4.286 1.00 94.19 74 GLU A C 1
ATOM 596 O O . GLU A 1 74 ? -10.108 23.605 -4.312 1.00 94.19 74 GLU A O 1
ATOM 601 N N . LYS A 1 75 ? -10.305 21.666 -3.188 1.00 95.38 75 LYS A N 1
ATOM 602 C CA . LYS A 1 75 ? -10.674 22.246 -1.902 1.00 95.38 75 LYS A CA 1
ATOM 603 C C . LYS A 1 75 ? -9.963 21.513 -0.770 1.00 95.38 75 LYS A C 1
ATOM 605 O O . LYS A 1 75 ? -9.963 20.281 -0.724 1.00 95.38 75 LYS A O 1
ATOM 610 N N . LEU A 1 76 ? -9.379 22.278 0.152 1.00 96.50 76 LEU A N 1
ATOM 611 C CA . LEU A 1 76 ? -8.851 21.754 1.411 1.00 96.50 76 LEU A CA 1
ATOM 612 C C . LEU A 1 76 ? -10.004 21.183 2.243 1.00 96.50 76 LEU A C 1
ATOM 614 O O . LEU A 1 76 ? -11.016 21.857 2.435 1.00 96.50 76 LEU A O 1
ATOM 618 N N . ILE A 1 77 ? -9.836 19.962 2.746 1.00 98.38 77 ILE A N 1
ATOM 619 C CA . ILE A 1 77 ? -10.778 19.342 3.683 1.00 98.38 77 ILE A CA 1
ATOM 620 C C . ILE A 1 77 ? -10.312 19.632 5.107 1.00 98.38 77 ILE A C 1
ATOM 622 O O . ILE A 1 77 ? -11.033 20.255 5.878 1.00 98.38 77 ILE A O 1
ATOM 626 N N . VAL A 1 78 ? -9.088 19.212 5.442 1.00 97.88 78 VAL A N 1
ATOM 627 C CA . VAL A 1 78 ? -8.471 19.388 6.765 1.00 97.88 78 VAL A CA 1
ATOM 628 C C . VAL A 1 78 ? -6.951 19.450 6.654 1.00 97.88 78 VAL A C 1
ATOM 630 O O . VAL A 1 78 ? -6.357 18.899 5.730 1.00 97.88 78 VAL A O 1
ATOM 633 N N . GLU A 1 79 ? -6.302 20.077 7.635 1.00 95.44 79 GLU A N 1
ATOM 634 C CA . GLU A 1 79 ? -4.841 20.251 7.669 1.00 95.44 79 GLU A CA 1
ATOM 635 C C . GLU A 1 79 ? -4.043 19.040 8.177 1.00 95.44 79 GLU A C 1
ATOM 637 O O . GLU A 1 79 ? -2.844 19.145 8.452 1.00 95.44 79 GLU A O 1
ATOM 642 N N . ASP A 1 80 ? -4.705 17.902 8.342 1.00 93.56 80 ASP A N 1
ATOM 643 C CA . ASP A 1 80 ? -4.037 16.654 8.690 1.00 93.56 80 ASP A CA 1
ATOM 644 C C . ASP A 1 80 ? -3.174 16.147 7.551 1.00 93.56 80 ASP A C 1
ATOM 646 O O . ASP A 1 80 ? -3.465 16.434 6.396 1.00 93.56 80 ASP A O 1
ATOM 650 N N . ILE A 1 81 ? -2.170 15.335 7.886 1.00 91.19 81 ILE A N 1
ATOM 651 C CA . ILE A 1 81 ? -1.332 14.647 6.904 1.00 91.19 81 ILE A CA 1
ATOM 652 C C . ILE A 1 81 ? -1.826 13.200 6.809 1.00 91.19 81 ILE A C 1
ATOM 654 O O . ILE A 1 81 ? -1.506 12.404 7.700 1.00 91.19 81 ILE A O 1
ATOM 658 N N . PRO A 1 82 ? -2.650 12.851 5.804 1.00 93.38 82 PRO A N 1
ATOM 659 C CA . PRO A 1 82 ? -3.306 11.558 5.757 1.00 93.38 82 PRO A CA 1
ATOM 660 C C . PRO A 1 82 ? -2.429 10.513 5.059 1.00 93.38 82 PRO A C 1
ATOM 662 O O . PRO A 1 82 ? -1.947 10.728 3.948 1.00 93.38 82 PRO A O 1
ATOM 665 N N . ASN A 1 83 ? -2.314 9.343 5.680 1.00 91.44 83 ASN A N 1
ATOM 666 C CA . ASN A 1 83 ? -1.937 8.097 5.015 1.00 91.44 83 ASN A CA 1
ATOM 667 C C . ASN A 1 83 ? -3.119 7.127 5.043 1.00 91.44 83 ASN A C 1
ATOM 669 O O . ASN A 1 83 ? -3.959 7.191 5.943 1.00 91.44 83 ASN A O 1
ATOM 673 N N . TYR A 1 84 ? -3.132 6.178 4.109 1.00 96.62 84 TYR A N 1
ATOM 674 C CA . TYR A 1 84 ? -4.124 5.106 4.035 1.00 96.62 84 TYR A CA 1
ATOM 675 C C . TYR A 1 84 ? -5.559 5.658 3.943 1.00 96.62 84 TYR A C 1
ATOM 677 O O . TYR A 1 84 ? -6.435 5.301 4.731 1.00 96.62 84 TYR A O 1
ATOM 685 N N . ILE A 1 85 ? -5.784 6.587 3.012 1.00 98.62 85 ILE A N 1
ATOM 686 C CA . ILE A 1 85 ? -7.074 7.245 2.792 1.00 98.62 85 ILE A CA 1
ATOM 687 C C . ILE A 1 85 ? -8.096 6.214 2.321 1.00 98.62 85 ILE A C 1
ATOM 689 O O . ILE A 1 85 ? -7.875 5.518 1.332 1.00 98.62 85 ILE A O 1
ATOM 693 N N . ASN A 1 86 ? -9.234 6.171 3.002 1.00 98.69 86 ASN A N 1
ATOM 694 C CA . ASN A 1 86 ? -10.410 5.385 2.662 1.00 98.69 86 ASN A CA 1
ATOM 695 C C . ASN A 1 86 ? -11.621 6.322 2.605 1.00 98.69 86 ASN A C 1
ATOM 697 O O . ASN A 1 86 ? -11.841 7.084 3.543 1.00 98.69 86 ASN A O 1
ATOM 701 N N . VAL A 1 87 ? -12.416 6.270 1.540 1.00 97.81 87 VAL A N 1
ATOM 702 C CA . VAL A 1 87 ? -13.617 7.105 1.375 1.00 97.81 87 VAL A CA 1
ATOM 703 C C . VAL A 1 87 ? -14.823 6.181 1.384 1.00 97.81 87 VAL A C 1
ATOM 705 O O . VAL A 1 87 ? -14.915 5.331 0.511 1.00 97.81 87 VAL A O 1
ATOM 708 N N . VAL A 1 88 ? -15.698 6.299 2.385 1.00 95.56 88 VAL A N 1
ATOM 709 C CA . VAL A 1 88 ? -16.865 5.417 2.570 1.00 95.56 88 VAL A CA 1
ATOM 710 C C . VAL A 1 88 ? -18.046 6.223 3.092 1.00 95.56 88 VAL A C 1
ATOM 712 O O . VAL A 1 88 ? -17.930 6.897 4.118 1.00 95.56 88 VAL A O 1
ATOM 715 N N . GLY A 1 89 ? -19.194 6.130 2.413 1.00 93.19 89 GLY A N 1
ATOM 716 C CA . GLY A 1 89 ? -20.378 6.913 2.775 1.00 93.19 89 GLY A CA 1
ATOM 717 C C . GLY A 1 89 ? -20.031 8.399 2.812 1.00 93.19 89 GLY A C 1
ATOM 718 O O . GLY A 1 89 ? -19.311 8.871 1.949 1.00 93.19 89 GLY A O 1
ATOM 719 N N . ASP A 1 90 ? -20.447 9.151 3.823 1.00 95.56 90 ASP A N 1
ATOM 720 C CA . ASP A 1 90 ? -20.139 10.591 3.901 1.00 95.56 90 ASP A CA 1
ATOM 721 C C . ASP A 1 90 ? -18.745 10.926 4.457 1.00 95.56 90 ASP A C 1
ATOM 723 O O . ASP A 1 90 ? -18.362 12.102 4.515 1.00 95.56 90 ASP A O 1
ATOM 727 N N . TYR A 1 91 ? -17.971 9.914 4.855 1.00 98.12 91 TYR A N 1
ATOM 728 C CA . TYR A 1 91 ? -16.732 10.090 5.602 1.00 98.12 91 TYR A CA 1
ATOM 729 C C . TYR A 1 91 ? -15.486 9.685 4.817 1.00 98.12 91 TYR A C 1
ATOM 731 O O . TYR A 1 91 ? -15.493 8.861 3.901 1.00 98.12 91 TYR A O 1
ATOM 739 N N . ILE A 1 92 ? -14.379 10.277 5.245 1.00 98.75 92 ILE A N 1
ATOM 740 C CA . ILE A 1 92 ? -13.022 9.933 4.855 1.00 98.75 92 ILE A CA 1
ATOM 741 C C . ILE A 1 92 ? -12.305 9.466 6.116 1.00 98.75 92 ILE A C 1
ATOM 743 O O . ILE A 1 92 ? -12.276 10.187 7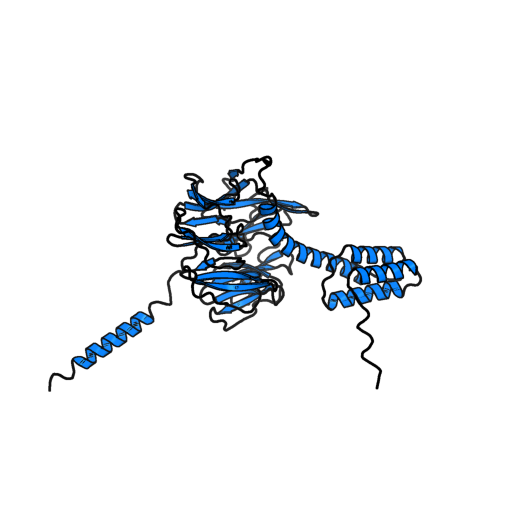.114 1.00 98.75 92 ILE A O 1
ATOM 747 N N . TYR A 1 93 ? -11.712 8.280 6.059 1.00 98.81 93 TYR A N 1
ATOM 748 C CA . TYR A 1 93 ? -10.950 7.657 7.134 1.00 98.81 93 TYR A CA 1
ATOM 749 C C . TYR A 1 93 ? -9.482 7.577 6.733 1.00 98.81 93 TYR A C 1
ATOM 751 O O . TYR A 1 93 ? -9.164 7.263 5.587 1.00 98.81 93 TYR A O 1
ATOM 759 N N . TYR A 1 94 ? -8.579 7.870 7.659 1.00 98.69 94 TYR A N 1
ATOM 760 C CA . TYR A 1 94 ? -7.142 7.887 7.387 1.00 98.69 94 TYR A CA 1
ATOM 761 C C . TYR A 1 94 ? -6.339 7.786 8.682 1.00 98.69 94 TYR A C 1
ATOM 763 O O . TYR A 1 94 ? -6.841 8.035 9.777 1.00 98.69 94 TYR A O 1
ATOM 771 N N . SER A 1 95 ? -5.058 7.460 8.552 1.00 97.44 95 SER A N 1
ATOM 772 C CA . SER A 1 95 ? -4.074 7.627 9.618 1.00 97.44 95 SER A CA 1
ATOM 773 C C . SER A 1 95 ? -3.455 9.019 9.531 1.00 97.44 95 SER A C 1
ATOM 775 O O . SER A 1 95 ? -2.826 9.353 8.527 1.00 97.44 95 SER A O 1
ATOM 777 N N . ASN A 1 96 ? -3.567 9.816 10.590 1.00 96.38 96 ASN A N 1
ATOM 778 C CA . ASN A 1 96 ? -2.977 11.147 10.651 1.00 96.38 96 ASN A CA 1
ATOM 779 C C . ASN A 1 96 ? -1.515 11.086 11.100 1.00 96.38 96 ASN A C 1
ATOM 781 O O . ASN A 1 96 ? -1.211 10.936 12.284 1.00 96.38 96 ASN A O 1
ATOM 785 N N . VAL A 1 97 ? -0.600 11.259 10.153 1.00 87.31 97 VAL A N 1
ATOM 786 C CA . VAL A 1 97 ? 0.846 11.255 10.391 1.00 87.31 97 VAL A CA 1
ATOM 787 C C . VAL A 1 97 ? 1.264 12.350 11.380 1.00 87.31 97 VAL A C 1
ATOM 789 O O . VAL A 1 97 ? 2.090 12.099 12.257 1.00 87.31 97 VAL A O 1
ATOM 792 N N . LYS A 1 98 ? 0.659 13.543 11.283 1.00 85.00 98 LYS A N 1
ATOM 793 C CA . LYS A 1 98 ? 0.958 14.698 12.150 1.00 85.00 98 LYS A CA 1
ATOM 794 C C . LYS A 1 98 ? 0.641 14.418 13.622 1.00 85.00 98 LYS A C 1
ATOM 796 O O . LYS A 1 98 ? 1.260 15.007 14.501 1.00 85.00 98 LYS A O 1
ATOM 801 N N . ASP A 1 99 ? -0.290 13.504 13.886 1.00 87.12 99 ASP A N 1
ATOM 802 C CA . ASP A 1 99 ? -0.713 13.104 15.228 1.00 87.12 99 ASP A CA 1
ATOM 803 C C . ASP A 1 99 ? -0.375 11.631 15.513 1.00 87.12 99 ASP A C 1
ATOM 805 O O . ASP A 1 99 ? -1.207 10.842 15.963 1.00 87.12 99 ASP A O 1
ATOM 809 N N . GLY A 1 100 ? 0.864 11.234 15.202 1.00 86.19 100 GLY A N 1
ATOM 810 C CA . GLY A 1 100 ? 1.413 9.939 15.610 1.00 86.19 100 GLY A CA 1
ATOM 811 C C . GLY A 1 100 ? 0.760 8.726 14.944 1.00 86.19 100 GLY A C 1
ATOM 812 O O . GLY A 1 100 ? 0.776 7.641 15.522 1.00 86.19 100 GLY A O 1
ATOM 813 N N . PHE A 1 101 ? 0.209 8.893 13.738 1.00 93.88 101 PHE A N 1
ATOM 814 C CA . PHE A 1 101 ? -0.501 7.855 12.982 1.00 93.88 101 PHE A CA 1
ATOM 815 C C . PHE A 1 101 ? -1.793 7.360 13.657 1.00 93.88 101 PHE A C 1
ATOM 817 O O . PHE A 1 101 ? -2.184 6.208 13.480 1.00 93.88 101 PHE A O 1
ATOM 824 N N . LYS A 1 102 ? -2.471 8.197 14.450 1.00 98.19 102 LYS A N 1
ATOM 825 C CA . LYS A 1 102 ? -3.815 7.862 14.952 1.00 98.19 102 LYS A CA 1
ATOM 826 C C . LYS A 1 102 ? -4.822 7.802 13.811 1.00 98.19 102 LYS A C 1
ATOM 828 O O . LYS A 1 102 ? -4.703 8.546 12.837 1.00 98.19 102 LYS A O 1
ATOM 833 N N . ILE A 1 103 ? -5.844 6.965 13.959 1.00 98.81 103 ILE A N 1
ATOM 834 C CA . ILE A 1 103 ? -6.951 6.895 13.001 1.00 98.81 103 ILE A CA 1
ATOM 835 C C . ILE A 1 103 ? -7.880 8.081 13.233 1.00 98.81 103 ILE A C 1
ATOM 837 O O . ILE A 1 103 ? -8.315 8.329 14.358 1.00 98.81 103 ILE A O 1
ATOM 841 N N . TYR A 1 104 ? -8.210 8.777 12.155 1.00 98.81 104 TYR A N 1
ATOM 842 C CA . TYR A 1 104 ? -9.192 9.846 12.117 1.00 98.81 104 TYR A CA 1
ATOM 843 C C . TYR A 1 104 ? -10.288 9.526 11.107 1.00 98.81 104 TYR A C 1
ATOM 845 O O . TYR A 1 104 ? -10.050 8.834 10.114 1.00 98.81 104 TYR A O 1
ATOM 853 N N . LYS A 1 105 ? -11.476 10.077 11.358 1.00 98.69 105 LYS A N 1
ATOM 854 C CA . LYS A 1 105 ? -12.524 10.254 10.353 1.00 98.69 105 LYS A CA 1
ATOM 855 C C . LYS A 1 105 ? -12.894 11.726 10.226 1.00 98.69 105 LYS A C 1
ATOM 857 O O . LYS A 1 105 ? -12.796 12.467 11.202 1.00 98.69 105 LYS A O 1
ATOM 862 N N . VAL A 1 106 ? -13.345 12.138 9.051 1.00 98.81 106 VAL A N 1
ATOM 863 C CA . VAL A 1 106 ? -13.875 13.483 8.782 1.00 98.81 106 VAL A CA 1
ATOM 864 C C . VAL A 1 106 ? -14.938 13.403 7.695 1.00 98.81 106 VAL A C 1
ATOM 866 O O . VAL A 1 106 ? -14.827 12.557 6.808 1.00 98.81 106 VAL A O 1
ATOM 869 N N . LYS A 1 107 ? -15.967 14.252 7.739 1.00 98.56 107 LYS A N 1
ATOM 870 C CA . LYS A 1 107 ? -16.900 14.377 6.614 1.00 98.56 107 LYS A CA 1
ATOM 871 C C . LYS A 1 107 ? -16.183 14.931 5.386 1.00 98.56 107 LYS A C 1
ATOM 873 O O . LYS A 1 107 ? -15.218 15.688 5.487 1.00 98.56 107 LYS A O 1
ATOM 878 N N . LYS A 1 108 ? -16.685 14.600 4.198 1.00 97.62 108 LYS A N 1
ATOM 879 C CA . LYS A 1 108 ? -16.131 15.070 2.912 1.00 97.62 108 LYS A CA 1
ATOM 880 C C . LYS A 1 108 ? -16.101 16.597 2.750 1.00 97.62 108 LYS A C 1
ATOM 882 O O . LYS A 1 108 ? -15.417 17.090 1.854 1.00 97.62 108 LYS A O 1
ATOM 887 N N . ASP A 1 109 ? -16.844 17.331 3.572 1.00 97.12 109 ASP A N 1
ATOM 888 C CA . ASP A 1 109 ? -16.868 18.795 3.617 1.00 97.12 109 ASP A CA 1
ATOM 889 C C . ASP A 1 109 ? -15.888 19.412 4.637 1.00 97.12 109 ASP A C 1
ATOM 891 O O . ASP A 1 109 ? -15.735 20.634 4.651 1.00 97.12 109 ASP A O 1
ATOM 895 N N . GLY A 1 110 ? -15.204 18.587 5.441 1.00 98.06 110 GLY A N 1
ATOM 896 C CA . GLY A 1 110 ? -14.255 18.995 6.483 1.00 98.06 110 GLY A CA 1
ATOM 897 C C . GLY A 1 110 ? -14.834 19.031 7.901 1.00 98.06 110 GLY A C 1
ATOM 898 O O . GLY A 1 110 ? -14.085 19.224 8.860 1.00 98.06 110 GLY A O 1
ATOM 899 N N . THR A 1 111 ? -16.142 18.827 8.064 1.00 98.38 111 THR A N 1
ATOM 900 C CA . THR A 1 111 ? -16.806 18.833 9.375 1.00 98.38 111 THR A CA 1
ATOM 901 C C . THR A 1 111 ? -16.665 17.492 10.109 1.00 98.38 111 THR A C 1
ATOM 903 O O . THR A 1 111 ? -16.209 16.493 9.552 1.00 98.38 111 THR A O 1
ATOM 906 N N . GLU A 1 112 ? -17.017 17.464 11.399 1.00 98.06 112 GLU A N 1
ATOM 907 C CA . GLU A 1 112 ? -17.038 16.246 12.237 1.00 98.06 112 GLU A CA 1
ATOM 908 C C . GLU A 1 112 ? -15.719 15.453 12.281 1.00 98.06 112 GLU A C 1
ATOM 910 O O . GLU A 1 112 ? -15.690 14.233 12.478 1.00 98.06 112 GLU A O 1
ATOM 915 N N . ARG A 1 113 ? -14.596 16.160 12.133 1.00 98.44 113 ARG A N 1
ATOM 916 C CA . ARG A 1 113 ? -13.262 15.581 12.276 1.00 98.44 113 ARG A CA 1
ATOM 917 C C . ARG A 1 113 ? -13.085 14.987 13.678 1.00 98.44 113 ARG A C 1
ATOM 919 O O . ARG A 1 113 ? -13.054 15.722 14.662 1.00 98.44 113 ARG A O 1
ATOM 926 N N . THR A 1 114 ? -12.892 13.673 13.759 1.00 98.44 114 THR A N 1
ATOM 927 C CA . THR A 1 114 ? -12.859 12.916 15.019 1.00 98.44 114 THR A CA 1
ATOM 928 C C . THR A 1 114 ? -11.717 11.900 15.016 1.00 98.44 114 THR A C 1
ATOM 930 O O . THR A 1 114 ? -11.563 11.147 14.055 1.00 98.44 114 THR A O 1
ATOM 933 N N . ALA A 1 115 ? -10.924 11.851 16.092 1.00 98.44 115 ALA A N 1
ATOM 934 C CA . ALA A 1 115 ? -9.956 10.775 16.317 1.00 98.44 115 ALA A CA 1
ATOM 935 C C . ALA A 1 115 ? -10.694 9.518 16.800 1.00 98.44 115 ALA A C 1
ATOM 937 O O . ALA A 1 115 ? -11.456 9.593 17.761 1.00 98.44 115 ALA A O 1
ATOM 938 N N . LEU A 1 116 ? -10.456 8.371 16.166 1.00 98.69 116 LEU A N 1
ATOM 939 C CA . LEU A 1 116 ? -11.105 7.100 16.512 1.00 98.69 116 LEU A CA 1
ATOM 940 C C . LEU A 1 116 ? -10.279 6.258 17.485 1.00 98.69 116 LEU A C 1
ATOM 942 O O . LEU A 1 116 ? -10.818 5.393 18.166 1.00 98.69 116 LEU A O 1
ATOM 946 N N . ASN A 1 117 ? -8.969 6.497 17.572 1.00 98.25 117 ASN A N 1
ATOM 947 C CA . ASN A 1 117 ? -8.106 5.806 18.521 1.00 98.25 117 ASN A CA 1
ATOM 948 C C . ASN A 1 117 ? -6.932 6.685 18.988 1.00 98.25 117 ASN A C 1
ATOM 950 O O . ASN A 1 117 ? -6.773 7.836 18.583 1.00 98.25 117 ASN A O 1
ATOM 954 N N . LYS A 1 118 ? -6.105 6.132 19.884 1.00 96.88 118 LYS A N 1
ATOM 955 C CA . LYS A 1 118 ? -4.899 6.791 20.424 1.00 96.88 118 LYS A CA 1
ATOM 956 C C . LYS A 1 118 ? -3.592 6.139 19.961 1.00 96.88 118 LYS A C 1
ATOM 958 O O . LYS A 1 118 ? -2.526 6.541 20.419 1.00 96.88 118 LYS A O 1
ATOM 963 N N . ALA A 1 119 ? -3.667 5.120 19.108 1.00 94.38 119 ALA A N 1
ATOM 964 C CA . ALA A 1 119 ? -2.539 4.264 18.763 1.00 94.38 119 ALA A CA 1
ATOM 965 C C . ALA A 1 119 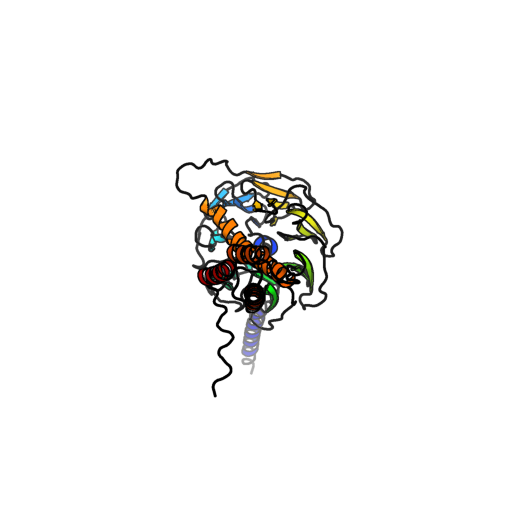? -1.991 4.557 17.364 1.00 94.38 119 ALA A C 1
ATOM 967 O O . ALA A 1 119 ? -2.739 4.919 16.460 1.00 94.38 119 ALA A O 1
ATOM 968 N N . SER A 1 120 ? -0.692 4.317 17.177 1.00 95.69 120 SER A N 1
ATOM 969 C CA . SER A 1 120 ? -0.054 4.353 15.861 1.00 95.69 120 SER A CA 1
ATOM 970 C C . SER A 1 120 ? -0.612 3.227 14.986 1.00 95.69 120 SER A C 1
ATOM 972 O O . SER A 1 120 ? -0.503 2.049 15.336 1.00 95.69 120 SER A O 1
ATOM 974 N N . SER A 1 121 ? -1.263 3.601 13.887 1.00 96.19 121 SER A N 1
ATOM 975 C CA . SER A 1 121 ? -2.114 2.728 13.079 1.00 96.19 121 SER A CA 1
ATOM 976 C C . SER A 1 121 ? -1.700 2.784 11.611 1.00 96.19 121 SER A C 1
ATOM 978 O O . SER A 1 121 ? -1.756 3.832 10.972 1.00 96.19 121 SER A O 1
ATOM 980 N N . HIS A 1 122 ? -1.283 1.645 11.067 1.00 93.81 122 HIS A N 1
ATOM 981 C CA . HIS A 1 122 ? -0.788 1.512 9.698 1.00 93.81 122 HIS A CA 1
ATOM 982 C C . HIS A 1 122 ? -1.680 0.595 8.857 1.00 93.81 122 HIS A C 1
ATOM 984 O O . HIS A 1 122 ? -2.470 -0.172 9.403 1.00 93.81 122 HIS A O 1
ATOM 990 N N . TRP A 1 123 ? -1.552 0.669 7.526 1.00 93.38 123 TRP A N 1
ATOM 991 C CA . TRP A 1 123 ? -2.350 -0.112 6.569 1.00 93.38 123 TRP A CA 1
ATOM 992 C C . TRP A 1 123 ? -3.856 -0.076 6.883 1.00 93.38 123 TRP A C 1
ATOM 994 O O . TRP A 1 123 ? -4.512 -1.113 6.930 1.00 93.38 123 TRP A O 1
ATOM 1004 N N . VAL A 1 124 ? -4.390 1.119 7.157 1.00 97.88 124 VAL A N 1
ATOM 1005 C CA . VAL A 1 124 ? -5.801 1.310 7.527 1.00 97.88 124 VAL A CA 1
ATOM 1006 C C . VAL A 1 124 ? -6.699 0.974 6.332 1.00 97.88 124 VAL A C 1
ATOM 1008 O O . VAL A 1 124 ? -6.512 1.519 5.244 1.00 97.88 124 VAL A O 1
ATOM 1011 N N . LYS A 1 125 ? -7.675 0.085 6.532 1.00 97.88 125 LYS A N 1
ATOM 1012 C CA . LYS A 1 125 ? -8.646 -0.366 5.525 1.00 97.88 125 LYS A CA 1
ATOM 1013 C C . LYS A 1 125 ? -10.050 -0.316 6.104 1.00 97.88 125 LYS A C 1
ATOM 1015 O O . LYS A 1 125 ? -10.286 -0.899 7.159 1.00 97.88 125 LYS A O 1
ATOM 1020 N N . VAL A 1 126 ? -10.975 0.349 5.421 1.00 97.75 126 VAL A N 1
ATOM 1021 C CA . VAL A 1 126 ? -12.391 0.385 5.814 1.00 97.75 126 VAL A CA 1
ATOM 1022 C C . VAL A 1 126 ? -13.167 -0.594 4.945 1.00 97.75 126 VAL A C 1
ATOM 1024 O O . VAL A 1 126 ? -13.121 -0.486 3.720 1.00 97.75 126 VAL A O 1
ATOM 1027 N N . ILE A 1 127 ? -13.837 -1.553 5.586 1.00 94.12 127 ILE A N 1
ATOM 1028 C CA . ILE A 1 127 ? -14.611 -2.624 4.954 1.00 94.12 127 ILE A CA 1
ATOM 1029 C C . ILE A 1 127 ? -15.953 -2.713 5.684 1.00 94.12 127 ILE A C 1
ATOM 1031 O O . ILE A 1 127 ? -16.024 -3.202 6.816 1.00 94.12 127 ILE A O 1
ATOM 1035 N N . GLY A 1 128 ? -17.015 -2.214 5.049 1.00 90.94 128 GLY A N 1
ATOM 1036 C CA . GLY A 1 128 ? -18.318 -2.074 5.703 1.00 90.94 128 GLY A CA 1
ATOM 1037 C C . GLY A 1 128 ? -18.236 -1.170 6.941 1.00 90.94 128 GLY A C 1
ATOM 1038 O O . GLY A 1 128 ? -17.684 -0.075 6.882 1.00 90.94 128 GLY A O 1
ATOM 1039 N N . GLU A 1 129 ? -18.761 -1.637 8.075 1.00 94.44 129 GLU A N 1
ATOM 1040 C CA . GLU A 1 129 ? -18.743 -0.908 9.357 1.00 94.44 129 GLU A CA 1
ATOM 1041 C C . GLU A 1 129 ? -17.412 -1.016 10.131 1.00 94.44 129 GLU A C 1
ATOM 1043 O O . GLU A 1 129 ? -17.263 -0.419 11.200 1.00 94.44 129 GLU A O 1
ATOM 1048 N N . TRP A 1 130 ? -16.442 -1.788 9.626 1.00 96.88 130 TRP A N 1
ATOM 1049 C CA . TRP A 1 130 ? -15.188 -2.077 10.319 1.00 96.88 130 TRP A CA 1
ATOM 1050 C C . TRP A 1 130 ? -13.996 -1.380 9.671 1.00 96.88 130 TRP A C 1
ATOM 1052 O O . TRP A 1 130 ? -13.845 -1.331 8.451 1.00 96.88 130 TRP A O 1
ATOM 1062 N N . ILE A 1 131 ? -13.088 -0.910 10.517 1.00 98.44 131 ILE A N 1
ATOM 1063 C CA . ILE A 1 131 ? -11.772 -0.409 10.147 1.00 98.44 131 ILE A CA 1
ATOM 1064 C C . ILE A 1 131 ? -10.738 -1.421 10.626 1.00 98.44 131 ILE A C 1
ATOM 1066 O O . ILE A 1 131 ? -10.562 -1.604 11.829 1.00 98.44 131 ILE A O 1
ATOM 1070 N N . TYR A 1 132 ? -10.029 -2.049 9.695 1.00 98.12 132 TYR A N 1
ATOM 1071 C CA . TYR A 1 132 ? -8.919 -2.961 9.959 1.00 98.12 132 TYR A CA 1
ATOM 1072 C C . TYR A 1 132 ? -7.588 -2.229 9.812 1.00 98.12 132 TYR A C 1
ATOM 1074 O O . TYR A 1 132 ? -7.405 -1.446 8.882 1.00 98.12 132 TYR A O 1
ATOM 1082 N N . TYR A 1 133 ? -6.647 -2.463 10.723 1.00 98.31 133 TYR A N 1
ATOM 1083 C CA . TYR A 1 133 ? -5.363 -1.760 10.724 1.00 98.31 133 TYR A CA 1
ATOM 1084 C C . TYR A 1 133 ? -4.295 -2.517 11.508 1.00 98.31 133 TYR A C 1
ATOM 1086 O O . TYR A 1 133 ? -4.575 -3.258 12.451 1.00 98.31 133 TYR A O 1
ATOM 1094 N N . ALA A 1 134 ? -3.039 -2.282 11.149 1.00 96.75 134 ALA A N 1
ATOM 1095 C CA . ALA A 1 134 ? -1.899 -2.731 11.923 1.00 96.75 134 ALA A CA 1
ATOM 1096 C C . ALA A 1 134 ? -1.604 -1.725 13.040 1.00 96.75 134 ALA A C 1
ATOM 1098 O O . ALA A 1 134 ? -1.126 -0.614 12.802 1.00 96.75 134 ALA A O 1
ATOM 1099 N N . LYS A 1 135 ? -1.895 -2.115 14.278 1.00 97.44 135 LYS A N 1
ATOM 1100 C CA . LYS A 1 135 ? -1.565 -1.340 15.473 1.00 97.44 135 LYS A CA 1
ATOM 1101 C C . LYS A 1 135 ? -0.099 -1.576 15.818 1.00 97.44 135 LYS A C 1
ATOM 1103 O O . LYS A 1 135 ? 0.288 -2.715 16.089 1.00 97.44 135 LYS A O 1
ATOM 1108 N N . ARG A 1 136 ? 0.709 -0.516 15.798 1.00 91.19 136 ARG A N 1
ATOM 1109 C CA . ARG A 1 136 ? 2.148 -0.567 16.078 1.00 91.19 136 ARG A CA 1
ATOM 1110 C C . ARG A 1 136 ? 2.448 -0.292 17.547 1.00 91.19 136 ARG A C 1
ATOM 1112 O O . ARG A 1 136 ? 1.972 0.686 18.119 1.00 91.19 136 ARG A O 1
ATOM 1119 N N . ASP A 1 137 ? 3.310 -1.122 18.119 1.00 87.56 137 ASP A N 1
ATOM 1120 C CA . ASP A 1 137 ? 3.916 -0.935 19.434 1.00 87.56 137 ASP A CA 1
ATOM 1121 C C . ASP A 1 137 ? 5.444 -1.158 19.379 1.00 87.56 137 ASP A C 1
ATOM 1123 O O . ASP A 1 137 ? 6.062 -1.196 18.311 1.00 87.56 137 ASP A O 1
ATOM 1127 N N . ASN A 1 138 ? 6.083 -1.272 20.546 1.00 84.31 138 ASN A N 1
ATOM 1128 C CA . ASN A 1 138 ? 7.523 -1.515 20.662 1.00 84.31 138 ASN A CA 1
ATOM 1129 C C . ASN A 1 138 ? 7.955 -2.958 20.325 1.00 84.31 138 ASN A C 1
ATOM 1131 O O . ASN A 1 138 ? 9.155 -3.225 20.251 1.00 84.31 138 ASN A O 1
ATOM 1135 N N . LYS A 1 139 ? 7.015 -3.888 20.138 1.00 83.19 139 LYS A N 1
ATOM 1136 C CA . LYS A 1 139 ? 7.248 -5.306 19.822 1.00 83.19 139 LYS A CA 1
ATOM 1137 C C . LYS A 1 139 ? 6.957 -5.637 18.354 1.00 83.19 139 LYS A C 1
ATOM 1139 O O . LYS A 1 139 ? 7.395 -6.691 17.883 1.00 83.19 139 LYS A O 1
ATOM 1144 N N . GLY A 1 140 ? 6.265 -4.758 17.634 1.00 85.69 140 GLY A N 1
ATOM 1145 C CA . GLY A 1 140 ? 5.986 -4.864 16.203 1.00 85.69 140 GLY A CA 1
ATOM 1146 C C . GLY A 1 140 ? 4.607 -4.310 15.867 1.00 85.69 140 GLY A C 1
ATOM 1147 O O . GLY A 1 140 ? 4.131 -3.391 16.529 1.00 85.69 140 GLY A O 1
ATOM 1148 N N . GLN A 1 141 ? 3.966 -4.851 14.833 1.00 92.56 141 GLN A N 1
ATOM 1149 C CA . GLN A 1 141 ? 2.605 -4.459 14.461 1.00 92.56 141 GLN A CA 1
ATOM 1150 C C . GLN A 1 141 ? 1.695 -5.680 14.417 1.00 92.56 141 GLN A C 1
ATOM 1152 O O . GLN A 1 141 ? 2.069 -6.695 13.837 1.00 92.56 141 GLN A O 1
ATOM 1157 N N . LYS A 1 142 ? 0.508 -5.596 15.019 1.00 96.38 142 LYS A N 1
ATOM 1158 C CA . LYS A 1 142 ? -0.507 -6.663 14.978 1.00 96.38 142 LYS A CA 1
ATOM 1159 C C . LYS A 1 142 ? -1.800 -6.139 14.371 1.00 96.38 142 LYS A C 1
ATOM 1161 O O . LYS A 1 142 ? -2.072 -4.942 14.456 1.00 96.38 142 LYS A O 1
ATOM 1166 N N . LEU A 1 143 ? -2.607 -7.024 13.793 1.00 97.69 143 LEU A N 1
ATOM 1167 C CA . LEU A 1 143 ? -3.887 -6.643 13.197 1.00 97.69 143 LEU A CA 1
ATOM 1168 C C . LEU A 1 143 ? -4.949 -6.411 14.275 1.00 97.69 143 LEU A C 1
ATOM 1170 O O . LEU A 1 143 ? -5.210 -7.280 15.110 1.00 97.69 143 LEU A O 1
ATOM 1174 N N . TYR A 1 144 ? -5.581 -5.249 14.216 1.00 98.00 144 TYR A N 1
ATOM 1175 C CA . TYR A 1 144 ? -6.738 -4.863 15.010 1.00 98.00 144 TYR A CA 1
ATOM 1176 C C . TYR A 1 144 ? -7.889 -4.484 14.082 1.00 98.00 144 TYR A C 1
ATOM 1178 O O . TYR A 1 144 ? -7.684 -4.182 12.903 1.00 98.00 144 TYR A O 1
ATOM 1186 N N . LYS A 1 145 ? -9.096 -4.488 14.642 1.00 97.81 145 LYS A N 1
ATOM 1187 C CA . LYS A 1 145 ? -10.271 -3.868 14.045 1.00 97.81 145 LYS A CA 1
ATOM 1188 C C . LYS A 1 145 ? -10.960 -2.953 15.050 1.00 97.81 145 LYS A C 1
ATOM 1190 O O . LYS A 1 145 ? -10.881 -3.194 16.251 1.00 97.81 145 LYS A O 1
ATOM 1195 N N . ILE A 1 146 ? -11.623 -1.921 14.555 1.00 98.50 146 ILE A N 1
ATOM 1196 C CA . ILE A 1 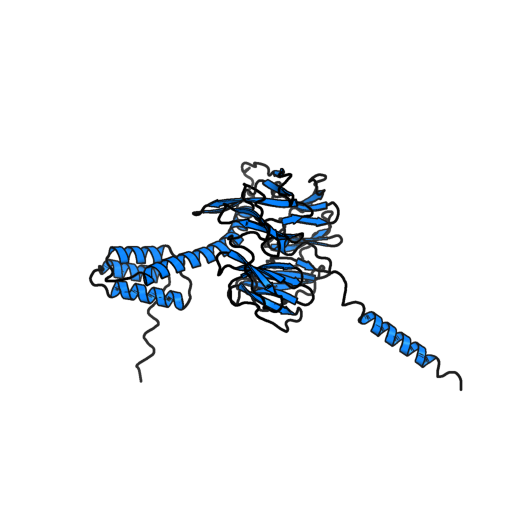146 ? -12.450 -0.981 15.322 1.00 98.50 146 ILE A CA 1
ATOM 1197 C C . ILE A 1 146 ? -13.650 -0.600 14.452 1.00 98.50 146 ILE A C 1
ATOM 1199 O O . ILE A 1 146 ? -13.511 -0.558 13.229 1.00 98.50 146 ILE A O 1
ATOM 1203 N N . LYS A 1 147 ? -14.825 -0.347 15.029 1.00 98.25 147 LYS A N 1
ATOM 1204 C CA . LYS A 1 147 ? -15.972 0.132 14.248 1.00 98.25 147 LYS A CA 1
ATOM 1205 C C . LYS A 1 147 ? -15.727 1.545 13.719 1.00 98.25 147 LYS A C 1
ATOM 1207 O O . LYS A 1 147 ? -14.949 2.316 14.282 1.00 98.25 147 LYS A O 1
ATOM 1212 N N . THR A 1 148 ? -16.420 1.925 12.648 1.00 97.19 148 THR A N 1
ATOM 1213 C CA . THR A 1 148 ? -16.334 3.267 12.038 1.00 97.19 148 THR A CA 1
ATOM 1214 C C . THR A 1 148 ? -16.812 4.409 12.947 1.00 97.19 148 THR A C 1
ATOM 1216 O O . THR A 1 148 ? -16.593 5.591 12.654 1.00 97.19 148 THR A O 1
ATOM 1219 N N . ASP A 1 149 ? -17.467 4.088 14.059 1.00 96.38 149 ASP A N 1
ATOM 1220 C CA . ASP A 1 149 ? -17.816 5.026 15.127 1.00 96.38 149 ASP A CA 1
ATOM 1221 C C . ASP A 1 149 ? -16.743 5.140 16.229 1.00 96.38 149 ASP A C 1
ATOM 1223 O O . ASP A 1 149 ? -16.815 6.063 17.036 1.00 96.38 149 ASP A O 1
ATOM 1227 N N . GLY A 1 150 ? -15.715 4.283 16.217 1.00 97.56 150 GLY A N 1
ATOM 1228 C CA . GLY A 1 150 ? -14.649 4.226 17.221 1.00 97.56 150 GLY A CA 1
ATOM 1229 C C . GLY A 1 150 ? -14.895 3.232 18.362 1.00 97.56 150 GLY A C 1
ATOM 1230 O O . GLY A 1 150 ? -14.084 3.155 19.283 1.00 97.56 150 GLY A O 1
ATOM 1231 N N . SER A 1 151 ? -15.991 2.473 18.331 1.00 97.94 151 SER A N 1
ATOM 1232 C CA . SER A 1 151 ? -16.296 1.442 19.326 1.00 97.94 151 SER A CA 1
ATOM 1233 C C . SER A 1 151 ? -15.677 0.079 18.975 1.00 97.94 151 SER A C 1
ATOM 1235 O O . SER A 1 151 ? -15.128 -0.124 17.890 1.00 97.94 151 SER A O 1
ATOM 1237 N N . GLU A 1 152 ? -15.742 -0.866 19.919 1.00 97.75 152 GLU A N 1
ATOM 1238 C CA . GLU A 1 152 ? -15.389 -2.283 19.711 1.00 97.75 152 GLU A CA 1
ATOM 1239 C C . GLU A 1 152 ? -13.965 -2.531 19.165 1.00 97.75 152 GLU A C 1
ATOM 1241 O O . GLU A 1 152 ? -13.729 -3.443 18.368 1.00 97.75 152 GLU A O 1
ATOM 1246 N N . GLU A 1 153 ? -12.981 -1.740 19.618 1.00 98.12 153 GLU A N 1
ATOM 1247 C CA . GLU A 1 153 ? -11.572 -1.993 19.289 1.00 98.12 153 GLU A CA 1
ATOM 1248 C C . GLU A 1 153 ? -11.155 -3.383 19.795 1.00 98.12 153 GLU A C 1
ATOM 1250 O O . GLU A 1 153 ? -11.087 -3.634 20.999 1.00 98.12 153 GLU A O 1
ATOM 1255 N N . THR A 1 154 ? -10.829 -4.286 18.871 1.00 96.94 154 THR A N 1
ATOM 1256 C CA . THR A 1 154 ? -10.484 -5.674 19.186 1.00 96.94 154 THR A CA 1
ATOM 1257 C C . THR A 1 154 ? -9.264 -6.119 18.385 1.00 96.94 154 THR A C 1
ATOM 1259 O O . THR A 1 154 ? -9.111 -5.784 17.209 1.00 96.94 154 THR A O 1
ATOM 1262 N N . LYS A 1 155 ? -8.369 -6.891 19.010 1.00 96.38 155 LYS A N 1
ATOM 1263 C CA . LYS A 1 155 ? -7.266 -7.546 18.294 1.00 96.38 155 LYS A CA 1
ATOM 1264 C C . LYS A 1 155 ? -7.828 -8.693 17.454 1.00 96.38 155 LYS A C 1
ATOM 1266 O O . LYS A 1 155 ? -8.653 -9.450 17.951 1.00 96.38 155 LYS A O 1
ATOM 1271 N N . VAL A 1 156 ? -7.358 -8.829 16.218 1.00 95.81 156 VAL A N 1
ATOM 1272 C CA . VAL A 1 156 ? -7.838 -9.859 15.285 1.00 95.81 156 VAL A CA 1
ATOM 1273 C C . VAL A 1 156 ? -6.921 -11.080 15.291 1.00 95.81 156 VAL A C 1
ATOM 1275 O O . VAL A 1 156 ? -7.401 -12.203 15.372 1.00 95.81 156 VAL A O 1
ATOM 1278 N N . ILE A 1 157 ? -5.598 -10.879 15.252 1.00 93.75 157 ILE A N 1
ATOM 1279 C CA . ILE A 1 157 ? -4.619 -11.978 15.283 1.00 93.75 157 ILE A CA 1
ATOM 1280 C C . ILE A 1 157 ? -3.432 -11.664 16.195 1.00 93.75 157 ILE A C 1
ATOM 1282 O O . ILE A 1 157 ? -3.058 -10.507 16.393 1.00 93.75 157 ILE A O 1
ATOM 1286 N N . GLU A 1 158 ? -2.822 -12.711 16.755 1.00 93.12 158 GLU A N 1
ATOM 1287 C CA . GLU A 1 158 ? -1.661 -12.574 17.646 1.00 93.12 158 GLU A CA 1
ATOM 1288 C C . GLU A 1 158 ? -0.319 -12.469 16.918 1.00 93.12 158 GLU A C 1
ATOM 1290 O O . GLU A 1 158 ? 0.659 -11.997 17.510 1.00 93.12 158 GLU A O 1
ATOM 1295 N N . ASP A 1 159 ? -0.260 -12.894 15.659 1.00 96.06 159 ASP A N 1
ATOM 1296 C CA . ASP A 1 159 ? 0.952 -12.800 14.853 1.00 96.06 159 ASP A CA 1
ATOM 1297 C C . ASP A 1 159 ? 1.269 -11.334 14.528 1.00 96.06 159 ASP A C 1
ATOM 1299 O O . ASP A 1 159 ? 0.380 -10.481 14.431 1.00 96.06 159 ASP A O 1
ATOM 1303 N N . ARG A 1 160 ? 2.561 -11.036 14.362 1.00 96.19 160 ARG A N 1
ATOM 1304 C CA . ARG A 1 160 ? 2.976 -9.746 13.821 1.00 96.19 160 ARG A CA 1
ATOM 1305 C C . ARG A 1 160 ? 2.814 -9.761 12.310 1.00 96.19 160 ARG A C 1
ATOM 1307 O O . ARG A 1 160 ? 3.079 -10.783 11.676 1.00 96.19 160 ARG A O 1
ATOM 1314 N N . ILE A 1 161 ? 2.402 -8.633 11.747 1.00 94.62 161 ILE A N 1
ATOM 1315 C CA . ILE A 1 161 ? 2.084 -8.516 10.327 1.00 94.62 161 ILE A CA 1
ATOM 1316 C C . ILE A 1 161 ? 2.935 -7.468 9.624 1.00 94.62 161 ILE A C 1
ATOM 1318 O O . ILE A 1 161 ? 3.216 -6.401 10.168 1.00 94.62 161 ILE A O 1
ATOM 1322 N N . PHE A 1 162 ? 3.260 -7.763 8.369 1.00 88.75 162 PHE A N 1
ATOM 1323 C CA . PHE A 1 162 ? 3.795 -6.804 7.414 1.00 88.75 162 PHE A CA 1
ATOM 1324 C C . PHE A 1 162 ? 2.917 -6.811 6.154 1.00 88.75 162 PHE A C 1
ATOM 1326 O O . PHE A 1 162 ? 3.168 -7.530 5.186 1.00 88.75 162 PHE A O 1
ATOM 1333 N N . GLY A 1 163 ? 1.824 -6.049 6.210 1.00 88.31 163 GLY A N 1
ATOM 1334 C CA . GLY A 1 163 ? 0.767 -6.069 5.199 1.00 88.31 163 GLY A CA 1
ATOM 1335 C C . GLY A 1 163 ? -0.232 -7.220 5.374 1.00 88.31 163 GLY A C 1
ATOM 1336 O O . GLY A 1 163 ? 0.092 -8.303 5.869 1.00 88.31 163 GLY A O 1
ATOM 1337 N N . PHE A 1 164 ? -1.477 -6.960 4.978 1.00 96.62 164 PHE A N 1
ATOM 1338 C CA . PHE A 1 164 ? -2.581 -7.915 5.041 1.00 96.62 164 PHE A CA 1
ATOM 1339 C C . PHE A 1 164 ? -3.645 -7.594 3.987 1.00 96.62 164 PHE A C 1
ATOM 1341 O O . PHE A 1 164 ? -3.772 -6.449 3.544 1.00 96.62 164 PHE A O 1
ATOM 1348 N N . ILE A 1 165 ? -4.434 -8.593 3.612 1.00 96.94 165 ILE A N 1
ATOM 1349 C CA . ILE A 1 165 ? -5.587 -8.494 2.717 1.00 96.94 165 ILE A CA 1
ATOM 1350 C C . ILE A 1 165 ? -6.729 -9.278 3.348 1.00 96.94 165 ILE A C 1
ATOM 1352 O O . ILE A 1 165 ? -6.527 -10.401 3.805 1.00 96.94 165 ILE A O 1
ATOM 1356 N N . ILE A 1 166 ? -7.916 -8.683 3.372 1.00 95.44 166 ILE A N 1
ATOM 1357 C CA . ILE A 1 166 ? -9.142 -9.360 3.794 1.00 95.44 166 ILE A CA 1
ATOM 1358 C C . ILE A 1 166 ? -9.937 -9.657 2.532 1.00 95.44 166 ILE A C 1
ATOM 1360 O O . ILE A 1 166 ? -10.179 -8.753 1.731 1.00 95.44 166 ILE A O 1
ATOM 1364 N N . LYS A 1 167 ? -10.287 -10.926 2.344 1.00 93.44 167 LYS A N 1
ATOM 1365 C CA . LYS A 1 167 ? -11.100 -11.401 1.229 1.00 93.44 167 LYS A CA 1
ATOM 1366 C C . LYS A 1 167 ? -12.037 -12.473 1.759 1.00 93.44 167 LYS A C 1
ATOM 1368 O O . LYS A 1 167 ? -11.569 -13.482 2.289 1.00 93.44 167 LYS A O 1
ATOM 1373 N N . ASP A 1 168 ? -13.335 -12.239 1.603 1.00 90.00 168 ASP A N 1
ATOM 1374 C CA . ASP A 1 168 ? -14.383 -13.067 2.198 1.00 90.00 168 ASP A CA 1
ATOM 1375 C C . ASP A 1 168 ? -14.152 -13.183 3.725 1.00 90.00 168 ASP A C 1
ATOM 1377 O O . ASP A 1 168 ? -13.800 -12.199 4.378 1.00 90.00 168 ASP A O 1
ATOM 1381 N N . ASP A 1 169 ? -14.264 -14.385 4.291 1.00 92.69 169 ASP A N 1
ATOM 1382 C CA . ASP A 1 169 ? -14.019 -14.642 5.717 1.00 92.69 169 ASP A CA 1
ATOM 1383 C C . ASP A 1 169 ? -12.531 -14.844 6.073 1.00 92.69 169 ASP A C 1
ATOM 1385 O O . ASP A 1 169 ? -12.208 -15.277 7.183 1.00 92.69 169 ASP A O 1
ATOM 1389 N N . TRP A 1 170 ? -11.605 -14.563 5.150 1.00 96.88 170 TRP A N 1
ATOM 1390 C CA . TRP A 1 170 ? -10.177 -14.840 5.312 1.00 96.88 170 TRP A CA 1
ATOM 1391 C C . TRP A 1 170 ? -9.324 -13.577 5.386 1.00 96.88 170 TRP A C 1
ATOM 1393 O O . TRP A 1 170 ? -9.482 -12.624 4.624 1.00 96.88 170 TRP A O 1
ATOM 1403 N N . ILE A 1 171 ? -8.323 -13.634 6.258 1.00 98.00 171 ILE A N 1
ATOM 1404 C CA . ILE A 1 171 ? -7.210 -12.695 6.327 1.00 98.00 171 ILE A CA 1
ATOM 1405 C C . ILE A 1 171 ? -5.987 -13.395 5.748 1.00 98.00 171 ILE A C 1
ATOM 1407 O O . ILE A 1 171 ? -5.550 -14.419 6.271 1.00 98.00 171 ILE A O 1
ATOM 1411 N N . PHE A 1 172 ? -5.398 -12.812 4.715 1.00 98.44 172 PHE A N 1
ATOM 1412 C CA . PHE A 1 172 ? -4.108 -13.198 4.155 1.00 98.44 172 PHE A CA 1
ATOM 1413 C C . PHE A 1 172 ? -3.066 -12.178 4.598 1.00 98.44 172 PHE A C 1
ATOM 1415 O O . PHE A 1 172 ? -3.324 -10.978 4.540 1.00 98.44 172 PHE A O 1
ATOM 1422 N N . TYR A 1 173 ? -1.897 -12.617 5.056 1.00 97.94 173 TYR A N 1
ATOM 1423 C CA . TYR A 1 173 ? -0.890 -11.701 5.598 1.00 97.94 173 TYR A CA 1
ATOM 1424 C C . TYR A 1 173 ? 0.537 -12.225 5.438 1.00 97.94 173 TYR A C 1
ATOM 1426 O O . TYR A 1 173 ? 0.771 -13.436 5.386 1.00 97.94 173 TYR A O 1
ATOM 1434 N N . SER A 1 174 ? 1.496 -11.297 5.400 1.00 96.31 174 SER A N 1
ATOM 1435 C CA . SER A 1 174 ? 2.918 -11.616 5.552 1.00 96.31 174 SER A CA 1
ATOM 1436 C C . SER A 1 174 ? 3.232 -11.675 7.047 1.00 96.31 174 SER A C 1
ATOM 1438 O O . SER A 1 174 ? 3.118 -10.674 7.760 1.00 96.31 174 SER A O 1
ATOM 1440 N N . ASN A 1 175 ? 3.578 -12.859 7.546 1.00 97.38 175 ASN A N 1
ATOM 1441 C CA . ASN A 1 175 ? 3.764 -13.114 8.969 1.00 97.38 175 ASN A CA 1
ATOM 1442 C C . ASN A 1 175 ? 5.171 -12.702 9.425 1.00 97.38 175 ASN A C 1
ATOM 1444 O O . ASN A 1 175 ? 6.120 -13.481 9.331 1.00 97.38 175 ASN A O 1
ATOM 1448 N N . GLU A 1 176 ? 5.313 -11.493 9.963 1.00 94.69 176 GLU A N 1
ATOM 1449 C CA . GLU A 1 176 ? 6.588 -10.965 10.473 1.00 94.69 176 GLU A CA 1
ATOM 1450 C C . GLU A 1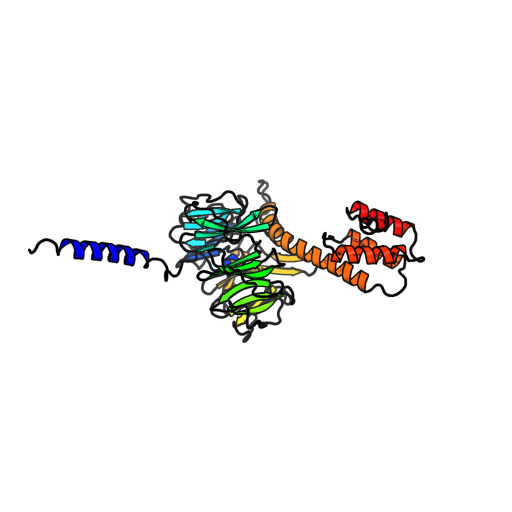 176 ? 7.140 -11.814 11.638 1.00 94.69 176 GLU A C 1
ATOM 1452 O O . GLU A 1 176 ? 8.351 -11.872 11.873 1.00 94.69 176 GLU A O 1
ATOM 1457 N N . SER A 1 177 ? 6.282 -12.535 12.368 1.00 95.31 177 SER A N 1
ATOM 1458 C CA . SER A 1 177 ? 6.734 -13.487 13.392 1.00 95.31 177 SER A CA 1
ATOM 1459 C C . SER A 1 177 ? 7.428 -14.726 12.803 1.00 95.31 177 SER A C 1
ATOM 1461 O O . SER A 1 177 ? 8.282 -15.298 13.477 1.00 95.31 177 SER A O 1
ATOM 1463 N N . ASP A 1 178 ? 7.133 -15.108 11.555 1.00 96.56 178 ASP A N 1
ATOM 1464 C CA . ASP A 1 178 ? 7.803 -16.193 10.812 1.00 96.56 178 ASP A CA 1
ATOM 1465 C C . ASP A 1 178 ? 8.464 -15.658 9.529 1.00 96.56 178 ASP A C 1
ATOM 1467 O O . ASP A 1 178 ? 8.247 -16.167 8.430 1.00 96.56 178 ASP A O 1
ATOM 1471 N N . LYS A 1 179 ? 9.284 -14.604 9.676 1.00 93.94 179 LYS A N 1
ATOM 1472 C CA . LYS A 1 179 ? 10.137 -14.044 8.607 1.00 93.94 179 LYS A CA 1
ATOM 1473 C C . LYS A 1 179 ? 9.358 -13.685 7.330 1.00 93.94 179 LYS A C 1
ATOM 1475 O O . LYS A 1 179 ? 9.779 -14.031 6.231 1.00 93.94 179 LYS A O 1
ATOM 1480 N N . ASN A 1 180 ? 8.210 -13.032 7.491 1.00 93.56 180 ASN A N 1
ATOM 1481 C CA . ASN A 1 180 ? 7.309 -12.593 6.421 1.00 93.56 180 ASN A CA 1
ATOM 1482 C C . ASN A 1 180 ? 6.857 -13.714 5.469 1.00 93.56 180 ASN A C 1
ATOM 1484 O O . ASN A 1 180 ? 6.549 -13.456 4.312 1.00 93.56 180 ASN A O 1
ATOM 1488 N N . LYS A 1 181 ? 6.790 -14.971 5.913 1.00 97.94 181 LYS A N 1
ATOM 1489 C CA . LYS A 1 181 ? 6.123 -16.015 5.118 1.00 97.94 181 LYS A CA 1
ATOM 1490 C C . LYS A 1 181 ? 4.631 -15.730 4.995 1.00 97.94 181 LYS A C 1
ATOM 1492 O O . LYS A 1 181 ? 4.041 -15.099 5.875 1.00 97.94 181 LYS A O 1
ATOM 1497 N N . LEU A 1 182 ? 4.009 -16.229 3.934 1.00 98.38 182 LEU A N 1
ATOM 1498 C CA . LEU A 1 182 ? 2.584 -16.036 3.692 1.00 98.38 182 LEU A CA 1
ATOM 1499 C C . LEU A 1 182 ? 1.749 -16.968 4.557 1.00 98.38 182 LEU A C 1
ATOM 1501 O O . LEU A 1 182 ? 1.989 -18.174 4.628 1.00 98.38 182 LEU A O 1
ATOM 1505 N N . TYR A 1 183 ? 0.731 -16.396 5.182 1.00 98.62 183 TYR A N 1
ATOM 1506 C CA . TYR A 1 183 ? -0.256 -17.106 5.978 1.00 98.62 183 TYR A CA 1
ATOM 1507 C C . TYR A 1 183 ? -1.661 -16.672 5.581 1.00 98.62 183 TYR A C 1
ATOM 1509 O O . TYR A 1 183 ? -1.871 -15.569 5.069 1.00 98.62 183 TYR A O 1
ATOM 1517 N N . LYS A 1 184 ? -2.627 -17.539 5.878 1.00 98.38 184 LYS A N 1
ATOM 1518 C CA . LYS A 1 184 ? -4.036 -17.172 5.972 1.00 98.38 184 LYS A CA 1
ATOM 1519 C C . LYS A 1 184 ? -4.647 -17.650 7.279 1.00 98.38 184 LYS A C 1
ATOM 1521 O O . LYS A 1 184 ? -4.167 -18.614 7.872 1.00 98.38 184 LYS A O 1
ATOM 1526 N N . ILE A 1 185 ? -5.713 -16.997 7.707 1.00 98.06 185 ILE A N 1
ATOM 1527 C CA . ILE A 1 185 ? -6.496 -17.338 8.898 1.00 98.06 185 ILE A CA 1
ATOM 1528 C C . ILE A 1 185 ? -7.913 -16.793 8.723 1.00 98.06 185 ILE A C 1
ATOM 1530 O O . ILE A 1 185 ? -8.091 -15.787 8.034 1.00 98.06 185 ILE A O 1
ATOM 1534 N N . LYS A 1 186 ? -8.918 -17.449 9.299 1.00 96.38 186 LYS A N 1
ATOM 1535 C CA . LYS A 1 186 ? -10.287 -16.928 9.284 1.00 96.38 186 LYS A CA 1
ATOM 1536 C C . LYS A 1 186 ? -10.419 -15.692 10.180 1.00 96.38 186 LYS A C 1
ATOM 1538 O O . LYS A 1 186 ? -9.648 -15.516 11.124 1.00 96.38 186 LYS A O 1
ATOM 1543 N N . LEU A 1 187 ? -11.405 -14.837 9.900 1.00 92.31 187 LEU A N 1
ATOM 1544 C CA . LEU A 1 187 ? -11.708 -13.631 10.691 1.00 92.31 187 LEU A CA 1
ATOM 1545 C C . LEU A 1 187 ? -12.037 -13.933 12.165 1.00 92.31 187 LEU A C 1
ATOM 1547 O O . LEU A 1 187 ? -11.843 -13.070 13.019 1.00 92.31 187 LEU A O 1
ATOM 1551 N N . ASP A 1 188 ? -12.512 -15.143 12.461 1.00 90.56 188 ASP A N 1
ATOM 1552 C CA . ASP A 1 188 ? -12.778 -15.641 13.816 1.00 90.56 188 ASP A CA 1
ATOM 1553 C C . ASP A 1 188 ? -11.512 -16.140 14.549 1.00 90.56 188 ASP A C 1
ATOM 1555 O O . ASP A 1 188 ? -11.580 -16.516 15.717 1.00 90.56 188 ASP A O 1
ATOM 1559 N N . GLY A 1 189 ? -10.354 -16.130 13.879 1.00 91.12 189 GLY A N 1
ATOM 1560 C CA . GLY A 1 189 ? -9.072 -16.591 14.411 1.00 91.12 189 GLY A CA 1
ATOM 1561 C C . GLY A 1 189 ? -8.794 -18.086 14.220 1.00 91.12 189 GLY A C 1
ATOM 1562 O O . GLY A 1 189 ? -7.735 -18.560 14.637 1.00 91.12 189 GLY A O 1
ATOM 1563 N N . ASN A 1 190 ? -9.692 -18.836 13.578 1.00 92.69 190 ASN A N 1
ATOM 1564 C CA . ASN A 1 190 ? -9.523 -20.268 13.339 1.00 92.69 190 ASN A CA 1
ATOM 1565 C C . ASN A 1 190 ? -8.810 -20.564 12.007 1.00 92.69 190 ASN A C 1
ATOM 1567 O O . ASN A 1 190 ? -8.557 -19.687 11.180 1.00 92.69 190 ASN A O 1
ATOM 1571 N N . GLU A 1 191 ? -8.457 -21.837 11.798 1.00 96.50 191 GLU A N 1
ATOM 1572 C CA . GLU A 1 191 ? -7.905 -22.360 10.533 1.00 96.50 191 GLU A CA 1
ATOM 1573 C C . GLU A 1 191 ? -6.640 -21.640 10.026 1.00 96.50 191 GLU A C 1
ATOM 1575 O O . GLU A 1 191 ? -6.386 -21.533 8.819 1.00 96.50 191 GLU A O 1
ATOM 1580 N N . LYS A 1 192 ? -5.794 -21.173 10.956 1.00 97.81 192 LYS A N 1
ATOM 1581 C CA . LYS A 1 192 ? -4.501 -20.578 10.608 1.00 97.81 192 LYS A CA 1
ATOM 1582 C C . LYS A 1 192 ? -3.649 -21.569 9.813 1.00 97.81 192 LYS A C 1
ATOM 1584 O O . LYS A 1 192 ? -3.252 -22.613 10.324 1.00 97.81 192 LYS A O 1
ATOM 1589 N N . THR A 1 193 ? -3.312 -21.194 8.586 1.00 98.06 193 THR A N 1
ATOM 1590 C CA . THR A 1 193 ? -2.592 -22.027 7.623 1.00 98.06 193 THR A CA 1
ATOM 1591 C C . THR A 1 193 ? -1.418 -21.249 7.039 1.00 98.06 193 THR A C 1
ATOM 1593 O O . THR A 1 193 ? -1.584 -20.126 6.560 1.00 98.06 193 THR A O 1
ATOM 1596 N N . LYS A 1 194 ? -0.225 -21.847 7.052 1.00 98.38 194 LYS A N 1
ATOM 1597 C CA . LYS A 1 194 ? 0.934 -21.337 6.309 1.00 98.38 194 LYS A CA 1
ATOM 1598 C C . LYS A 1 194 ? 0.770 -21.677 4.827 1.00 98.38 194 LYS A C 1
ATOM 1600 O O . LYS A 1 194 ? 0.432 -22.809 4.500 1.00 98.38 194 LYS A O 1
ATOM 1605 N N . LEU A 1 195 ? 1.022 -20.712 3.948 1.00 98.50 195 LEU A N 1
ATOM 1606 C CA . LEU A 1 195 ? 0.855 -20.852 2.500 1.00 98.50 195 LEU A CA 1
ATOM 1607 C C . LEU A 1 195 ? 2.178 -21.082 1.765 1.00 98.50 195 LEU A C 1
ATOM 1609 O O . LEU A 1 195 ? 2.177 -21.719 0.719 1.00 98.50 195 LEU A O 1
ATOM 1613 N N . ASN A 1 196 ? 3.300 -20.583 2.290 1.00 97.62 196 ASN A N 1
ATOM 1614 C CA . ASN A 1 196 ? 4.629 -20.848 1.739 1.00 97.62 196 ASN A CA 1
ATOM 1615 C C . ASN A 1 196 ? 5.727 -20.793 2.818 1.00 97.62 196 ASN A C 1
ATOM 1617 O O . ASN A 1 196 ? 5.491 -20.362 3.946 1.00 97.62 196 ASN A O 1
ATOM 1621 N N . ASP A 1 197 ? 6.942 -21.217 2.458 1.00 96.88 197 ASP A N 1
ATOM 1622 C CA . ASP A 1 197 ? 8.118 -21.202 3.343 1.00 96.88 197 ASP A CA 1
ATOM 1623 C C . ASP A 1 197 ? 9.163 -20.134 2.979 1.00 96.88 197 ASP A C 1
ATOM 1625 O O . ASP A 1 197 ? 10.268 -20.124 3.526 1.00 96.88 197 ASP A O 1
ATOM 1629 N N . GLU A 1 198 ? 8.809 -19.202 2.094 1.00 95.44 198 GLU A N 1
ATOM 1630 C CA . GLU A 1 198 ? 9.708 -18.169 1.577 1.00 95.44 198 GLU A CA 1
ATOM 1631 C C . GLU A 1 198 ? 9.289 -16.768 2.041 1.00 95.44 198 GLU A C 1
ATOM 1633 O O . GLU A 1 198 ? 8.103 -16.451 2.130 1.00 95.44 198 GLU A O 1
ATOM 1638 N N . GLU A 1 199 ? 10.275 -15.915 2.325 1.00 94.50 199 GLU A N 1
ATOM 1639 C CA . GLU A 1 199 ? 10.048 -14.521 2.716 1.00 94.50 199 GLU A CA 1
ATOM 1640 C C . GLU A 1 199 ? 9.320 -13.761 1.600 1.00 94.50 199 GLU A C 1
ATOM 1642 O O . GLU A 1 199 ? 9.811 -13.675 0.470 1.00 94.50 199 GLU A O 1
ATOM 1647 N N . SER A 1 200 ? 8.141 -13.231 1.921 1.00 91.94 200 SER A N 1
ATOM 1648 C CA . SER A 1 200 ? 7.171 -12.751 0.943 1.00 91.94 200 SER A CA 1
ATOM 1649 C C . SER A 1 200 ? 6.500 -11.458 1.401 1.00 91.94 200 SER A C 1
ATOM 1651 O O . SER A 1 200 ? 6.181 -11.297 2.573 1.00 91.94 200 SER A O 1
ATOM 1653 N N . ILE A 1 201 ? 6.223 -10.548 0.472 1.00 90.25 201 ILE A N 1
ATOM 1654 C CA . ILE A 1 201 ? 5.343 -9.398 0.708 1.00 90.25 201 ILE A CA 1
ATOM 1655 C C . ILE A 1 201 ? 4.134 -9.517 -0.209 1.00 90.25 201 ILE A C 1
ATOM 1657 O O . ILE A 1 201 ? 4.278 -9.625 -1.427 1.00 90.25 201 ILE A O 1
ATOM 1661 N N . LEU A 1 202 ? 2.937 -9.487 0.374 1.00 89.12 202 LEU A N 1
ATOM 1662 C CA . LEU A 1 202 ? 1.682 -9.480 -0.379 1.00 89.12 202 LEU A CA 1
ATOM 1663 C C . LEU A 1 202 ? 1.561 -8.253 -1.291 1.00 89.12 202 LEU A C 1
ATOM 1665 O O . LEU A 1 202 ? 1.770 -7.125 -0.846 1.00 89.12 202 LEU A O 1
ATOM 1669 N N . ILE A 1 203 ? 1.147 -8.487 -2.539 1.00 92.25 203 ILE A N 1
ATOM 1670 C CA . ILE A 1 203 ? 0.769 -7.436 -3.491 1.00 92.25 203 ILE A CA 1
ATOM 1671 C C . ILE A 1 203 ? -0.758 -7.319 -3.525 1.00 92.25 203 ILE A C 1
ATOM 1673 O O . ILE A 1 203 ? -1.298 -6.321 -3.049 1.00 92.25 203 ILE A O 1
ATOM 1677 N N . ASP A 1 204 ? -1.444 -8.344 -4.047 1.00 96.94 204 ASP A N 1
ATOM 1678 C CA . ASP A 1 204 ? -2.908 -8.449 -4.021 1.00 96.94 204 ASP A CA 1
ATOM 1679 C C . ASP A 1 204 ? -3.403 -9.894 -4.157 1.00 96.94 204 ASP A C 1
ATOM 1681 O O . ASP A 1 204 ? -2.621 -10.823 -4.386 1.00 96.94 204 ASP A O 1
ATOM 1685 N N . ILE A 1 205 ? -4.722 -10.066 -4.071 1.00 97.12 205 ILE A N 1
ATOM 1686 C CA . ILE A 1 205 ? -5.419 -11.309 -4.392 1.00 97.12 205 ILE A CA 1
ATOM 1687 C C . ILE A 1 205 ? -6.415 -11.051 -5.518 1.00 97.12 205 ILE A C 1
ATOM 1689 O O . ILE A 1 205 ? -7.336 -10.255 -5.362 1.00 97.12 205 ILE A O 1
ATOM 1693 N N . VAL A 1 206 ? -6.262 -11.778 -6.625 1.00 96.44 206 VAL A N 1
ATOM 1694 C CA . VAL A 1 206 ? -7.231 -11.787 -7.730 1.00 96.44 206 VAL A CA 1
ATOM 1695 C C . VAL A 1 206 ? -7.792 -13.194 -7.860 1.00 96.44 206 VAL A C 1
ATOM 1697 O O . VAL A 1 206 ? -7.044 -14.170 -7.985 1.00 96.44 206 VAL A O 1
ATOM 1700 N N . ASP A 1 207 ? -9.116 -13.305 -7.786 1.00 93.25 207 ASP A N 1
ATOM 1701 C CA . ASP A 1 207 ? -9.843 -14.571 -7.702 1.00 93.25 207 ASP A CA 1
ATOM 1702 C C . ASP A 1 207 ? -9.332 -15.445 -6.538 1.00 93.25 207 ASP A C 1
ATOM 1704 O O . ASP A 1 207 ? -9.469 -15.091 -5.364 1.00 93.25 207 ASP A O 1
ATOM 1708 N N . ASN A 1 208 ? -8.717 -16.586 -6.856 1.00 95.56 208 ASN A N 1
ATOM 1709 C CA . ASN A 1 208 ? -8.106 -17.515 -5.905 1.00 95.56 208 ASN A CA 1
ATOM 1710 C C . ASN A 1 208 ? -6.574 -17.520 -5.984 1.00 95.56 208 ASN A C 1
ATOM 1712 O O . ASN A 1 208 ? -5.941 -18.476 -5.537 1.00 95.56 208 ASN A O 1
ATOM 1716 N N . ASN A 1 209 ? -5.975 -16.471 -6.547 1.00 97.81 209 ASN A N 1
ATOM 1717 C CA . ASN A 1 209 ? -4.534 -16.339 -6.706 1.00 97.81 209 ASN A CA 1
ATOM 1718 C C . ASN A 1 209 ? -4.002 -15.181 -5.865 1.00 97.81 209 ASN A C 1
ATOM 1720 O O . ASN A 1 209 ? -4.455 -14.046 -5.987 1.00 97.81 209 ASN A O 1
ATOM 1724 N N . ILE A 1 210 ? -2.994 -15.470 -5.055 1.00 98.44 210 ILE A N 1
ATOM 1725 C CA . ILE A 1 210 ? -2.234 -14.505 -4.274 1.00 98.44 210 ILE A CA 1
ATOM 1726 C C . ILE A 1 210 ? -0.997 -14.131 -5.079 1.00 98.44 210 ILE A C 1
ATOM 1728 O O . ILE A 1 210 ? -0.164 -14.990 -5.374 1.00 98.44 210 ILE A O 1
ATOM 1732 N N . TYR A 1 211 ? -0.866 -12.848 -5.390 1.00 98.44 211 TYR A N 1
ATOM 1733 C CA . TYR A 1 211 ? 0.314 -12.272 -6.017 1.00 98.44 211 TYR A CA 1
ATOM 1734 C C . TYR A 1 211 ? 1.194 -11.652 -4.944 1.00 98.44 211 TYR A C 1
ATOM 1736 O O . TYR A 1 211 ? 0.719 -10.905 -4.084 1.00 98.44 211 TYR A O 1
ATOM 1744 N N . TYR A 1 212 ? 2.483 -11.965 -4.980 1.00 96.81 212 TYR A N 1
ATOM 1745 C CA . TYR A 1 212 ? 3.409 -11.526 -3.947 1.00 96.81 212 TYR A CA 1
ATOM 1746 C C . TYR A 1 212 ? 4.817 -11.295 -4.492 1.00 96.81 212 TYR A C 1
ATOM 1748 O O . TYR A 1 212 ? 5.249 -11.912 -5.468 1.00 96.81 212 TYR A O 1
ATOM 1756 N N . GLN A 1 213 ? 5.539 -10.398 -3.832 1.00 94.88 213 GLN A N 1
ATOM 1757 C CA . GLN A 1 213 ? 6.962 -10.174 -4.029 1.00 94.88 213 GLN A CA 1
ATOM 1758 C C . GLN A 1 213 ? 7.742 -11.176 -3.180 1.00 94.88 213 GLN A C 1
ATOM 1760 O O . GLN A 1 213 ? 7.549 -11.256 -1.969 1.00 94.88 213 GLN A O 1
ATOM 1765 N N . ASN A 1 214 ? 8.630 -11.941 -3.807 1.00 93.12 214 ASN A N 1
ATOM 1766 C CA . ASN A 1 214 ? 9.429 -12.963 -3.144 1.00 93.12 214 ASN A CA 1
ATOM 1767 C C . ASN A 1 214 ? 10.842 -12.436 -2.848 1.00 93.12 214 ASN A C 1
ATOM 1769 O O . ASN A 1 214 ? 11.723 -12.460 -3.716 1.00 93.12 214 ASN A O 1
ATOM 1773 N N . HIS A 1 215 ? 11.072 -11.985 -1.615 1.00 87.06 215 HIS A N 1
ATOM 1774 C CA . HIS A 1 215 ? 12.370 -11.461 -1.174 1.00 87.06 215 HIS A CA 1
ATOM 1775 C C . HIS A 1 215 ? 13.467 -12.524 -1.208 1.00 87.06 215 HIS A C 1
ATOM 1777 O O . HIS A 1 215 ? 14.604 -12.238 -1.591 1.00 87.06 215 HIS A O 1
ATOM 1783 N N . ALA A 1 216 ? 13.128 -13.779 -0.897 1.00 84.06 216 ALA A N 1
ATOM 1784 C CA . ALA A 1 216 ? 14.081 -14.884 -0.969 1.00 84.06 216 ALA A CA 1
ATOM 1785 C C . ALA A 1 216 ? 14.572 -15.150 -2.408 1.00 84.06 216 ALA A C 1
ATOM 1787 O O . ALA A 1 216 ? 15.618 -15.773 -2.609 1.00 84.06 216 ALA A O 1
ATOM 1788 N N . LYS A 1 217 ? 13.842 -14.663 -3.422 1.00 89.75 217 LYS A N 1
ATOM 1789 C CA . LYS A 1 217 ? 14.127 -14.847 -4.852 1.00 89.75 217 LYS A CA 1
ATOM 1790 C C . LYS A 1 217 ? 14.354 -13.523 -5.589 1.00 89.75 217 LYS A C 1
ATOM 1792 O O . LYS A 1 217 ? 13.950 -13.393 -6.743 1.00 89.75 217 LYS A O 1
ATOM 1797 N N . GLN A 1 218 ? 15.079 -12.591 -4.964 1.00 88.75 218 GLN A N 1
ATOM 1798 C CA . GLN A 1 218 ? 15.482 -11.302 -5.555 1.00 88.75 218 GLN A CA 1
ATOM 1799 C C . GLN A 1 218 ? 14.299 -10.402 -5.942 1.00 88.75 218 GLN A C 1
ATOM 1801 O O . GLN A 1 218 ? 14.317 -9.787 -7.009 1.00 88.75 218 GLN A O 1
ATOM 1806 N N . ASP A 1 219 ? 13.272 -10.334 -5.094 1.00 89.44 219 ASP A N 1
ATOM 1807 C CA . ASP A 1 219 ? 12.135 -9.419 -5.259 1.00 89.44 219 ASP A CA 1
ATOM 1808 C C . ASP A 1 219 ? 11.319 -9.651 -6.530 1.00 89.44 219 ASP A C 1
ATOM 1810 O O . ASP A 1 219 ? 10.719 -8.731 -7.076 1.00 89.44 219 ASP A O 1
ATOM 1814 N N . LYS A 1 220 ? 11.312 -10.885 -7.031 1.00 96.75 220 LYS A N 1
ATOM 1815 C CA . LYS A 1 220 ? 10.511 -11.267 -8.196 1.00 96.75 220 LYS A CA 1
ATOM 1816 C C . LYS A 1 220 ? 9.055 -11.490 -7.803 1.00 96.75 220 LYS A C 1
ATOM 1818 O O . LYS A 1 220 ? 8.758 -11.830 -6.657 1.00 96.75 220 LYS A O 1
ATOM 1823 N N . ILE A 1 221 ? 8.158 -11.365 -8.770 1.00 98.00 221 ILE A N 1
ATOM 1824 C CA . ILE A 1 221 ? 6.729 -11.620 -8.602 1.00 98.00 221 ILE A CA 1
ATOM 1825 C C . ILE A 1 221 ? 6.473 -13.119 -8.710 1.00 98.00 221 ILE A C 1
ATOM 1827 O O . ILE A 1 221 ? 6.869 -13.771 -9.681 1.00 98.00 221 ILE A O 1
ATOM 1831 N N . TYR A 1 222 ? 5.764 -13.649 -7.724 1.00 98.44 222 TYR A N 1
ATOM 1832 C CA . TYR A 1 222 ? 5.232 -15.002 -7.714 1.00 98.44 222 TYR A CA 1
ATOM 1833 C C . TYR A 1 222 ? 3.718 -14.967 -7.528 1.00 98.44 222 TYR A C 1
ATOM 1835 O O . TYR A 1 222 ? 3.140 -13.978 -7.071 1.00 98.44 222 TYR A O 1
ATOM 1843 N N . LYS A 1 223 ? 3.089 -16.075 -7.903 1.00 98.19 223 LYS A N 1
ATOM 1844 C CA . LYS A 1 223 ? 1.672 -16.345 -7.736 1.00 98.19 223 LYS A CA 1
ATOM 1845 C C . LYS A 1 223 ? 1.506 -17.690 -7.051 1.00 98.19 223 LYS A C 1
ATOM 1847 O O . LYS A 1 223 ? 2.117 -18.664 -7.474 1.00 98.19 223 LYS A O 1
ATOM 1852 N N . ILE A 1 224 ? 0.657 -17.752 -6.038 1.00 98.38 224 ILE A N 1
ATOM 1853 C CA . ILE A 1 224 ? 0.280 -18.994 -5.358 1.00 98.38 224 ILE A CA 1
ATOM 1854 C C . ILE A 1 224 ? -1.233 -19.018 -5.162 1.00 98.38 224 ILE A C 1
ATOM 1856 O O . ILE A 1 224 ? -1.850 -17.971 -4.984 1.00 98.38 224 ILE A O 1
ATOM 1860 N N . ASN A 1 225 ? -1.858 -20.188 -5.193 1.00 98.38 225 ASN A N 1
ATOM 1861 C CA . ASN A 1 225 ? -3.288 -20.285 -4.923 1.00 98.38 225 ASN A CA 1
ATOM 1862 C C . ASN A 1 225 ? -3.592 -19.989 -3.442 1.00 98.38 225 ASN A C 1
ATOM 1864 O O . ASN A 1 225 ? -2.769 -20.231 -2.558 1.00 98.38 225 ASN A O 1
ATOM 1868 N N . THR A 1 226 ? -4.817 -19.557 -3.134 1.00 97.44 226 THR A N 1
ATOM 1869 C CA . THR A 1 226 ? -5.290 -19.304 -1.754 1.00 97.44 226 THR A CA 1
ATOM 1870 C C . THR A 1 226 ? -5.326 -20.556 -0.864 1.00 97.44 226 THR A C 1
ATOM 1872 O O . THR A 1 226 ? -5.539 -20.461 0.347 1.00 97.44 226 THR A O 1
ATOM 1875 N N . ASN A 1 227 ? -5.102 -21.742 -1.431 1.00 96.38 227 ASN A N 1
ATOM 1876 C CA . ASN A 1 227 ? -4.917 -23.005 -0.713 1.00 96.38 227 ASN A CA 1
ATOM 1877 C C . ASN A 1 227 ? -3.434 -23.383 -0.493 1.00 96.38 227 ASN A C 1
ATOM 1879 O O . ASN A 1 227 ? -3.169 -24.444 0.062 1.00 96.38 227 ASN A O 1
ATOM 1883 N N . GLY A 1 228 ? -2.481 -22.544 -0.916 1.00 96.62 228 GLY A N 1
ATOM 1884 C CA . GLY A 1 228 ? -1.039 -22.783 -0.777 1.00 96.62 228 GLY A CA 1
ATOM 1885 C C . GLY A 1 228 ? -0.424 -23.660 -1.874 1.00 96.62 228 GLY A C 1
ATOM 1886 O O . GLY A 1 228 ? 0.742 -24.029 -1.784 1.00 96.62 228 GLY A O 1
ATOM 1887 N N . GLN A 1 229 ? -1.179 -24.016 -2.915 1.00 96.94 229 GLN A N 1
ATOM 1888 C CA . GLN A 1 229 ? -0.685 -24.826 -4.034 1.00 96.94 229 GLN A CA 1
ATOM 1889 C C . GLN A 1 229 ? -0.307 -23.964 -5.244 1.00 96.94 229 GLN A C 1
ATOM 1891 O O . GLN A 1 229 ? -0.625 -22.778 -5.307 1.00 96.94 229 GLN A O 1
ATOM 1896 N N . ASN A 1 230 ? 0.326 -24.586 -6.244 1.00 96.50 230 ASN A N 1
ATOM 1897 C CA . ASN A 1 230 ? 0.641 -23.970 -7.539 1.00 96.50 230 ASN A CA 1
ATOM 1898 C C . ASN A 1 230 ? 1.456 -22.676 -7.418 1.00 96.50 230 ASN A C 1
ATOM 1900 O O . ASN A 1 230 ? 1.112 -21.654 -8.008 1.00 96.50 230 ASN A O 1
ATOM 1904 N N . ASN A 1 231 ? 2.538 -22.727 -6.641 1.00 97.00 231 ASN A N 1
ATOM 1905 C CA . ASN A 1 231 ? 3.467 -21.613 -6.521 1.00 97.00 231 ASN A CA 1
ATOM 1906 C C . ASN A 1 231 ? 4.297 -21.462 -7.809 1.00 97.00 231 ASN A C 1
ATOM 1908 O O . ASN A 1 231 ? 5.113 -22.325 -8.137 1.00 97.00 231 ASN A O 1
ATOM 1912 N N . LEU A 1 232 ? 4.074 -20.375 -8.543 1.00 97.31 232 LEU A N 1
ATOM 1913 C CA . LEU A 1 232 ? 4.632 -20.119 -9.866 1.00 97.31 232 LEU A CA 1
ATOM 1914 C C . LEU A 1 232 ? 5.264 -18.729 -9.925 1.00 97.31 232 LEU A C 1
ATOM 1916 O O . LEU A 1 232 ? 4.702 -17.747 -9.447 1.00 97.31 232 LEU A O 1
ATOM 1920 N N . LYS A 1 233 ? 6.426 -18.632 -10.569 1.00 98.00 233 LYS A N 1
ATOM 1921 C CA . LYS A 1 233 ? 7.069 -17.349 -10.872 1.00 98.00 233 LYS A CA 1
ATOM 1922 C C . LYS A 1 233 ? 6.320 -16.652 -12.014 1.00 98.00 233 LYS A C 1
ATOM 1924 O O . LYS A 1 233 ? 6.060 -17.282 -13.034 1.00 98.00 233 LYS A O 1
ATOM 1929 N N . ILE A 1 234 ? 6.030 -15.361 -11.860 1.00 98.38 234 ILE A N 1
ATOM 1930 C CA . ILE A 1 234 ? 5.323 -14.535 -12.855 1.00 98.38 234 ILE A CA 1
ATOM 1931 C C . ILE A 1 234 ? 6.288 -13.697 -13.694 1.00 98.38 234 ILE A C 1
ATOM 1933 O O . ILE A 1 234 ? 6.074 -13.533 -14.891 1.00 98.38 234 ILE A O 1
ATOM 1937 N N . ASN A 1 235 ? 7.363 -13.176 -13.099 1.00 96.56 235 ASN A N 1
ATOM 1938 C CA . ASN A 1 235 ? 8.356 -12.392 -13.829 1.00 96.56 235 ASN A CA 1
ATOM 1939 C C . ASN A 1 235 ? 9.794 -12.669 -13.358 1.00 96.56 235 ASN A C 1
ATOM 1941 O O . ASN A 1 235 ? 10.039 -13.322 -12.342 1.00 96.56 235 ASN A O 1
ATOM 1945 N N . ASP A 1 236 ? 10.762 -12.161 -14.122 1.00 96.19 236 ASP A N 1
ATOM 1946 C CA . ASP A 1 236 ? 12.189 -12.208 -13.776 1.00 96.19 236 ASP A CA 1
ATOM 1947 C C . ASP A 1 236 ? 12.765 -10.871 -13.298 1.00 96.19 236 ASP A C 1
ATOM 1949 O O . ASP A 1 236 ? 13.920 -10.827 -12.861 1.00 96.19 236 ASP A O 1
ATOM 1953 N N . ASP A 1 237 ? 11.968 -9.803 -13.332 1.00 96.00 237 ASP A N 1
ATOM 1954 C CA . ASP A 1 237 ? 12.391 -8.494 -12.844 1.00 96.00 237 ASP A CA 1
ATOM 1955 C C . ASP A 1 237 ? 12.330 -8.452 -11.315 1.00 96.00 237 ASP A C 1
ATOM 1957 O O . ASP A 1 237 ? 11.437 -9.026 -10.697 1.00 96.00 237 ASP A O 1
ATOM 1961 N N . SER A 1 238 ? 13.278 -7.735 -10.718 1.00 92.44 238 SER A N 1
ATOM 1962 C CA . SER A 1 238 ? 13.255 -7.379 -9.299 1.00 92.44 238 SER A CA 1
ATOM 1963 C C . SER A 1 238 ? 12.371 -6.146 -9.144 1.00 92.44 238 SER A C 1
ATOM 1965 O O . SER A 1 238 ? 12.609 -5.139 -9.819 1.00 92.44 238 SER A O 1
ATOM 1967 N N . ILE A 1 239 ? 11.325 -6.242 -8.326 1.00 92.12 239 ILE A N 1
ATOM 1968 C CA . ILE A 1 239 ? 10.243 -5.258 -8.299 1.00 92.12 239 ILE A CA 1
ATOM 1969 C C . ILE A 1 239 ? 10.178 -4.466 -6.995 1.00 92.12 239 ILE A C 1
ATOM 1971 O O . ILE A 1 239 ? 10.584 -4.929 -5.935 1.00 92.12 239 ILE A O 1
ATOM 1975 N N . SER A 1 240 ? 9.608 -3.270 -7.087 1.00 88.81 240 SER A N 1
ATOM 1976 C CA . SER A 1 240 ? 9.136 -2.466 -5.961 1.00 88.81 240 SER A CA 1
ATOM 1977 C C . SER A 1 240 ? 7.783 -1.851 -6.316 1.00 88.81 240 SER A C 1
ATOM 1979 O O . SER A 1 240 ? 7.452 -1.729 -7.497 1.00 88.81 240 SER A O 1
ATOM 1981 N N . PHE A 1 241 ? 7.025 -1.425 -5.302 1.00 84.62 241 PHE A N 1
ATOM 1982 C CA . PHE A 1 241 ? 5.765 -0.684 -5.462 1.00 84.62 241 PHE A CA 1
ATOM 1983 C C . PHE A 1 241 ? 4.746 -1.396 -6.364 1.00 84.62 241 PHE A C 1
ATOM 1985 O O . PHE A 1 241 ? 4.215 -0.810 -7.298 1.00 84.62 241 PHE A O 1
ATOM 1992 N N . GLY A 1 242 ? 4.502 -2.688 -6.135 1.00 91.38 242 GLY A N 1
ATOM 1993 C CA . GLY A 1 242 ? 3.543 -3.454 -6.934 1.00 91.38 242 GLY A CA 1
ATOM 1994 C C . GLY A 1 242 ? 2.096 -2.987 -6.734 1.00 91.38 242 GLY A C 1
ATOM 1995 O O . GLY A 1 242 ? 1.691 -2.663 -5.616 1.00 91.38 242 GLY A O 1
ATOM 1996 N N . ASN A 1 243 ? 1.307 -2.988 -7.808 1.00 97.06 243 ASN A N 1
ATOM 1997 C CA . ASN A 1 243 ? -0.128 -2.708 -7.789 1.00 97.06 243 ASN A CA 1
ATOM 1998 C C . ASN A 1 243 ? -0.845 -3.537 -8.870 1.00 97.06 243 ASN A C 1
ATOM 2000 O O . ASN A 1 243 ? -0.246 -3.837 -9.902 1.00 97.06 243 ASN A O 1
ATOM 2004 N N . ILE A 1 244 ? -2.100 -3.932 -8.654 1.00 97.81 244 ILE A N 1
ATOM 2005 C CA . ILE A 1 244 ? -2.867 -4.750 -9.602 1.00 97.81 244 ILE A CA 1
ATOM 2006 C C . ILE A 1 244 ? -4.165 -4.036 -9.983 1.00 97.81 244 ILE A C 1
ATOM 2008 O O . ILE A 1 244 ? -4.919 -3.584 -9.130 1.00 97.81 244 ILE A O 1
ATOM 2012 N N . SER A 1 245 ? -4.429 -3.940 -11.287 1.00 96.62 245 SER A N 1
ATOM 2013 C CA . SER A 1 245 ? -5.681 -3.419 -11.853 1.00 96.62 245 SER A CA 1
ATOM 2014 C C . SER A 1 245 ? -5.877 -3.992 -13.254 1.00 96.62 245 SER A C 1
ATOM 2016 O O . SER A 1 245 ? -4.912 -4.207 -13.983 1.00 96.62 245 SER A O 1
ATOM 2018 N N . ASP A 1 246 ? -7.131 -4.246 -13.629 1.00 94.19 246 ASP A N 1
ATOM 2019 C CA . ASP A 1 246 ? -7.544 -4.597 -14.995 1.00 94.19 246 ASP A CA 1
ATOM 2020 C C . ASP A 1 246 ? -6.756 -5.766 -15.607 1.00 94.19 246 ASP A C 1
ATOM 2022 O O . ASP A 1 246 ? -6.354 -5.722 -16.769 1.00 94.19 246 ASP A O 1
ATOM 2026 N N . ASN A 1 247 ? -6.521 -6.826 -14.825 1.00 94.94 247 ASN A N 1
ATOM 2027 C CA . ASN A 1 247 ? -5.771 -8.015 -15.251 1.00 94.94 247 ASN A CA 1
ATOM 2028 C C . ASN A 1 247 ? -4.271 -7.761 -15.555 1.00 94.94 247 ASN A C 1
ATOM 2030 O O . ASN A 1 247 ? -3.606 -8.586 -16.193 1.00 94.94 247 ASN A O 1
ATOM 2034 N N . TYR A 1 248 ? -3.713 -6.652 -15.062 1.00 98.25 248 TYR A N 1
ATOM 2035 C CA . TYR A 1 248 ? -2.286 -6.342 -15.119 1.00 98.25 248 TYR A CA 1
ATOM 2036 C C . TYR A 1 248 ? -1.696 -6.107 -13.730 1.00 98.25 248 TYR A C 1
ATOM 2038 O O . TYR A 1 248 ? -2.336 -5.552 -12.838 1.00 98.25 248 TYR A O 1
ATOM 2046 N N . ILE A 1 249 ? -0.428 -6.484 -13.588 1.00 98.50 249 ILE A N 1
ATOM 2047 C CA . ILE A 1 249 ? 0.436 -6.098 -12.477 1.00 98.50 249 ILE A CA 1
ATOM 2048 C C . ILE A 1 249 ? 1.298 -4.937 -12.953 1.00 98.50 249 ILE A C 1
ATOM 2050 O O . ILE A 1 249 ? 2.073 -5.091 -13.897 1.00 98.50 249 ILE A O 1
ATOM 2054 N N . TYR A 1 250 ? 1.173 -3.799 -12.287 1.00 98.62 250 TYR A N 1
ATOM 2055 C CA . TYR A 1 250 ? 2.009 -2.617 -12.447 1.00 98.62 250 TYR A CA 1
ATOM 2056 C C . TYR A 1 250 ? 3.101 -2.642 -11.384 1.00 98.62 250 TYR A C 1
ATOM 2058 O O . TYR A 1 250 ? 2.831 -2.957 -10.225 1.00 98.62 250 TYR A O 1
ATOM 2066 N N . TYR A 1 251 ? 4.342 -2.356 -11.764 1.00 97.62 251 TYR A N 1
ATOM 2067 C CA . TYR A 1 251 ? 5.459 -2.384 -10.823 1.00 97.62 251 TYR A CA 1
ATOM 2068 C C . TYR A 1 251 ? 6.636 -1.532 -11.289 1.00 97.62 251 TYR A C 1
ATOM 2070 O O . TYR A 1 251 ? 6.853 -1.326 -12.485 1.00 97.62 251 TYR A O 1
ATOM 2078 N N . SER A 1 252 ? 7.434 -1.083 -10.325 1.00 95.81 252 SER A N 1
ATOM 2079 C CA . SER A 1 252 ? 8.700 -0.401 -10.572 1.00 95.81 252 SER A CA 1
ATOM 2080 C C . SER A 1 252 ? 9.826 -1.423 -10.655 1.00 95.81 252 SER A C 1
ATOM 2082 O O . SER A 1 252 ? 10.034 -2.202 -9.725 1.00 95.81 252 SER A O 1
ATOM 2084 N N . ASN A 1 253 ? 10.571 -1.439 -11.758 1.00 96.19 253 ASN A N 1
ATOM 2085 C CA . ASN A 1 253 ? 11.694 -2.356 -11.939 1.00 96.19 253 ASN A CA 1
ATOM 2086 C C . ASN A 1 253 ? 12.960 -1.790 -11.281 1.00 96.19 253 ASN A C 1
ATOM 2088 O O . ASN A 1 253 ? 13.554 -0.836 -11.783 1.00 96.19 253 ASN A O 1
ATOM 2092 N N . ILE A 1 254 ? 13.405 -2.404 -10.182 1.00 89.31 254 ILE A N 1
ATOM 2093 C CA . ILE A 1 254 ? 14.567 -1.955 -9.398 1.00 89.31 254 ILE A CA 1
ATOM 2094 C C . ILE A 1 254 ? 15.834 -1.915 -10.260 1.00 89.31 254 ILE A C 1
ATOM 2096 O O . ILE A 1 254 ? 16.618 -0.970 -10.172 1.00 89.31 254 ILE A O 1
ATOM 2100 N N . LYS A 1 255 ? 16.030 -2.921 -11.120 1.00 89.94 255 LYS A N 1
ATOM 2101 C CA . LYS A 1 255 ? 17.238 -3.042 -11.953 1.00 89.94 255 LYS A CA 1
ATOM 2102 C C . LYS A 1 255 ? 17.238 -2.095 -13.151 1.00 89.94 255 LYS A C 1
ATOM 2104 O O . LYS A 1 255 ? 18.301 -1.830 -13.699 1.00 89.94 255 LYS A O 1
ATOM 2109 N N . ASP A 1 256 ? 16.077 -1.567 -13.527 1.00 94.12 256 ASP A N 1
ATOM 2110 C CA . ASP A 1 256 ? 15.925 -0.563 -14.582 1.00 94.12 256 ASP A CA 1
ATOM 2111 C C . ASP A 1 256 ? 15.548 0.801 -13.984 1.00 94.12 256 ASP A C 1
ATOM 2113 O O . ASP A 1 256 ? 14.609 1.466 -14.416 1.00 94.12 256 ASP A O 1
ATOM 2117 N N . ASN A 1 257 ? 16.276 1.195 -12.933 1.00 91.50 257 ASN A N 1
ATOM 2118 C CA . ASN A 1 257 ? 16.180 2.496 -12.270 1.00 91.50 257 ASN A CA 1
ATOM 2119 C C . ASN A 1 257 ? 14.743 2.899 -11.881 1.00 91.50 257 ASN A C 1
ATOM 2121 O O . ASN A 1 257 ? 14.315 4.033 -12.090 1.00 91.50 257 ASN A O 1
ATOM 2125 N N . MET A 1 258 ? 13.994 1.946 -11.321 1.00 92.06 258 MET A N 1
ATOM 2126 C CA . MET A 1 258 ? 12.610 2.098 -10.857 1.00 92.06 258 MET A CA 1
ATOM 2127 C C . MET A 1 258 ? 11.587 2.403 -11.955 1.00 92.06 258 MET A C 1
ATOM 2129 O O . MET A 1 258 ? 10.469 2.798 -11.627 1.00 92.06 258 MET A O 1
ATOM 2133 N N . LYS A 1 259 ? 11.917 2.249 -13.243 1.00 97.31 259 LYS A N 1
ATOM 2134 C CA . LYS A 1 259 ? 10.967 2.503 -14.339 1.00 97.31 259 LYS A CA 1
ATOM 2135 C C . LYS A 1 259 ? 9.713 1.647 -14.213 1.00 97.31 259 LYS A C 1
ATOM 2137 O O . LYS A 1 259 ? 9.773 0.517 -13.722 1.00 97.31 259 LYS A O 1
ATOM 2142 N N . LEU A 1 260 ? 8.588 2.187 -14.676 1.00 98.19 260 LEU A N 1
ATOM 2143 C CA . LEU A 1 260 ? 7.294 1.527 -14.583 1.00 98.19 260 LEU A CA 1
ATOM 2144 C C . LEU A 1 260 ? 7.118 0.500 -15.695 1.00 98.19 260 LEU A C 1
ATOM 2146 O O . LEU A 1 260 ? 7.259 0.808 -16.880 1.00 98.19 260 LEU A O 1
ATOM 2150 N N . TYR A 1 261 ? 6.729 -0.701 -15.300 1.00 98.56 261 TYR A N 1
ATOM 2151 C CA . TYR A 1 261 ? 6.333 -1.782 -16.185 1.00 98.56 261 TYR A CA 1
ATOM 2152 C C . TYR A 1 261 ? 4.914 -2.232 -15.852 1.00 98.56 261 TYR A C 1
ATOM 2154 O O . TYR A 1 261 ? 4.440 -2.063 -14.727 1.00 98.56 261 TYR A O 1
ATOM 2162 N N . LYS A 1 262 ? 4.258 -2.848 -16.835 1.00 98.31 262 LYS A N 1
ATOM 2163 C CA . LYS A 1 262 ? 3.091 -3.697 -16.616 1.00 98.31 262 LYS A CA 1
ATOM 2164 C C . LYS A 1 262 ? 3.307 -5.077 -17.218 1.00 98.31 262 LYS A C 1
ATOM 2166 O O . LYS A 1 262 ? 3.999 -5.214 -18.224 1.00 98.31 262 LYS A O 1
ATOM 2171 N N . ILE A 1 263 ? 2.696 -6.089 -16.624 1.00 98.50 263 ILE A N 1
ATOM 2172 C CA . ILE A 1 263 ? 2.694 -7.472 -17.113 1.00 98.50 263 ILE A CA 1
ATOM 2173 C C . ILE A 1 263 ? 1.327 -8.092 -16.835 1.00 98.50 263 ILE A C 1
ATOM 2175 O O . ILE A 1 263 ? 0.684 -7.720 -15.853 1.00 98.50 263 ILE A O 1
ATOM 2179 N N . LYS A 1 264 ? 0.847 -8.998 -17.689 1.00 98.38 264 LYS A N 1
ATOM 2180 C CA . LYS A 1 264 ? -0.414 -9.704 -17.423 1.00 98.38 264 LYS A CA 1
ATOM 2181 C C . LYS A 1 264 ? -0.292 -10.585 -16.180 1.00 98.38 264 LYS A C 1
ATOM 2183 O O . LYS A 1 264 ? 0.800 -11.027 -15.818 1.00 98.38 264 LYS A O 1
ATOM 2188 N N . LEU A 1 265 ? -1.430 -10.895 -15.560 1.00 97.81 265 LEU A N 1
ATOM 2189 C CA . LEU A 1 265 ? -1.526 -11.789 -14.397 1.00 97.81 265 LEU A CA 1
ATOM 2190 C C . LEU A 1 265 ? -0.965 -13.210 -14.622 1.00 97.81 265 LEU A C 1
ATOM 2192 O O . LEU A 1 265 ? -0.723 -13.927 -13.648 1.00 97.81 265 LEU A O 1
ATOM 2196 N N . ASP A 1 266 ? -0.765 -13.625 -15.875 1.00 97.00 266 ASP A N 1
ATOM 2197 C CA . ASP A 1 266 ? -0.149 -14.899 -16.269 1.00 97.00 266 ASP A CA 1
ATOM 2198 C C . ASP A 1 266 ? 1.356 -14.789 -16.594 1.00 97.00 266 ASP A C 1
ATOM 2200 O O . ASP A 1 266 ? 1.980 -15.789 -16.944 1.00 97.00 266 ASP A O 1
ATOM 2204 N N . GLY A 1 267 ? 1.945 -13.595 -16.474 1.00 97.56 267 GLY A N 1
ATOM 2205 C CA . GLY A 1 267 ? 3.355 -13.335 -16.768 1.00 97.56 267 GLY A CA 1
ATOM 2206 C C . GLY A 1 267 ? 3.662 -13.023 -18.235 1.00 97.56 267 GLY A C 1
ATOM 2207 O O . GLY A 1 267 ? 4.832 -12.882 -18.592 1.00 97.56 267 GLY A O 1
ATOM 2208 N N . LYS A 1 268 ? 2.652 -12.903 -19.104 1.00 97.06 268 LYS A N 1
ATOM 2209 C CA . LYS A 1 268 ? 2.849 -12.562 -20.521 1.00 97.06 268 LYS A CA 1
ATOM 2210 C C . LYS A 1 268 ? 2.742 -11.062 -20.780 1.00 97.06 268 LYS A C 1
ATOM 2212 O O . LYS A 1 268 ? 2.324 -10.282 -19.924 1.00 97.06 268 LYS A O 1
ATOM 2217 N N . ASP A 1 269 ? 3.125 -10.673 -21.995 1.00 96.44 269 ASP A N 1
ATOM 2218 C CA . ASP A 1 269 ? 2.949 -9.327 -22.550 1.00 96.44 269 ASP A CA 1
ATOM 2219 C C . ASP A 1 269 ? 3.486 -8.217 -21.637 1.00 96.44 269 ASP A C 1
ATOM 2221 O O . ASP A 1 269 ? 2.823 -7.214 -21.366 1.00 96.44 269 ASP A O 1
ATOM 2225 N N . LYS A 1 270 ? 4.712 -8.416 -21.135 1.00 97.75 270 LYS A N 1
ATOM 2226 C CA . LYS A 1 270 ? 5.420 -7.411 -20.344 1.00 97.75 270 LYS A CA 1
ATOM 2227 C C . LYS A 1 270 ? 5.728 -6.181 -21.200 1.00 97.75 270 LYS A C 1
ATOM 2229 O O . LYS A 1 270 ? 6.394 -6.290 -22.226 1.00 97.75 270 LYS A O 1
ATOM 2234 N N . ILE A 1 271 ? 5.312 -5.007 -20.734 1.00 97.50 271 ILE A N 1
ATOM 2235 C CA . ILE A 1 271 ? 5.480 -3.721 -21.418 1.00 97.50 271 ILE A CA 1
ATOM 2236 C C . ILE A 1 271 ? 6.080 -2.706 -20.442 1.00 97.50 271 ILE A C 1
ATOM 2238 O O . ILE A 1 271 ? 5.589 -2.545 -19.325 1.00 97.50 271 ILE A O 1
ATOM 2242 N N . LYS A 1 272 ? 7.123 -1.989 -20.870 1.00 97.94 272 LYS A N 1
ATOM 2243 C CA . LYS A 1 272 ? 7.622 -0.795 -20.170 1.00 97.94 272 LYS A CA 1
ATOM 2244 C C . LYS A 1 272 ? 6.700 0.386 -20.480 1.00 97.94 272 LYS A C 1
ATOM 2246 O O . LYS A 1 272 ? 6.469 0.670 -21.650 1.00 97.94 272 LYS A O 1
ATOM 2251 N N . LEU A 1 273 ? 6.196 1.069 -19.455 1.00 97.38 273 LEU A N 1
ATOM 2252 C CA . LEU A 1 273 ? 5.275 2.202 -19.598 1.00 97.38 273 LEU A CA 1
ATOM 2253 C C . LEU A 1 273 ? 5.978 3.561 -19.551 1.00 97.38 273 LEU A C 1
ATOM 2255 O O . LEU A 1 273 ? 5.505 4.508 -20.172 1.00 97.38 273 LEU A O 1
ATOM 2259 N N . THR A 1 274 ? 7.087 3.680 -18.815 1.00 96.00 274 THR A N 1
ATOM 2260 C CA . THR A 1 274 ? 7.802 4.955 -18.651 1.00 96.00 274 THR A CA 1
ATOM 2261 C C . THR A 1 274 ? 9.317 4.773 -18.682 1.00 96.00 274 THR A C 1
ATOM 2263 O O . THR A 1 274 ? 9.843 3.750 -18.250 1.00 96.00 274 THR A O 1
ATOM 2266 N N . ASP A 1 275 ? 10.036 5.801 -19.145 1.00 94.56 275 ASP A N 1
ATOM 2267 C CA . ASP A 1 275 ? 11.503 5.883 -19.024 1.00 94.56 275 ASP A CA 1
ATOM 2268 C C . ASP A 1 275 ? 11.978 6.603 -17.752 1.00 94.56 275 ASP A C 1
ATOM 2270 O O . ASP A 1 275 ? 13.167 6.597 -17.442 1.00 94.56 275 ASP A O 1
ATOM 2274 N N . GLU A 1 276 ? 11.056 7.191 -16.988 1.00 94.00 276 GLU A N 1
ATOM 2275 C CA . GLU A 1 276 ? 11.330 7.719 -15.649 1.00 94.00 276 GLU A CA 1
ATOM 2276 C C . GLU A 1 276 ? 10.946 6.710 -14.568 1.00 94.00 276 GLU A C 1
ATOM 2278 O O . GLU A 1 276 ? 10.008 5.927 -14.750 1.00 94.00 276 GLU A O 1
ATOM 2283 N N . GLY A 1 277 ? 11.666 6.752 -13.447 1.00 94.62 277 GLY A N 1
ATOM 2284 C CA . GLY A 1 277 ? 11.384 5.907 -12.300 1.00 94.62 277 GLY A CA 1
ATOM 2285 C C . GLY A 1 277 ? 10.107 6.319 -11.572 1.00 94.62 277 GLY A C 1
ATOM 2286 O O . GLY A 1 277 ? 9.782 7.502 -11.469 1.00 94.62 277 GLY A O 1
ATOM 2287 N N . VAL A 1 278 ? 9.396 5.330 -11.047 1.00 94.06 278 VAL A N 1
ATOM 2288 C CA . VAL A 1 278 ? 8.097 5.462 -10.388 1.00 94.06 278 VAL A CA 1
ATOM 2289 C C . VAL A 1 278 ? 8.193 4.922 -8.963 1.00 94.06 278 VAL A C 1
ATOM 2291 O O . VAL A 1 278 ? 8.763 3.857 -8.727 1.00 94.06 278 VAL A O 1
ATOM 2294 N N . GLY A 1 279 ? 7.658 5.667 -8.003 1.00 86.56 279 GLY A N 1
ATOM 2295 C CA . GLY A 1 279 ? 7.613 5.314 -6.588 1.00 86.56 279 GLY A CA 1
ATOM 2296 C C . GLY A 1 279 ? 6.204 5.411 -6.022 1.00 86.56 279 GLY A C 1
ATOM 2297 O O . GLY A 1 279 ? 5.441 6.278 -6.450 1.00 86.56 279 GLY A O 1
ATOM 2298 N N . GLU A 1 280 ? 5.893 4.538 -5.058 1.00 83.19 280 GLU A N 1
ATOM 2299 C CA . GLU A 1 280 ? 4.646 4.550 -4.274 1.00 83.19 280 GLU A CA 1
ATOM 2300 C C . GLU A 1 280 ? 3.402 4.712 -5.167 1.00 83.19 280 GLU A C 1
ATOM 2302 O O . GLU A 1 280 ? 2.652 5.684 -5.082 1.00 83.19 280 GLU A O 1
ATOM 2307 N N . MET A 1 281 ? 3.204 3.802 -6.121 1.00 94.38 281 MET A N 1
ATOM 2308 C CA . MET A 1 281 ? 2.167 3.987 -7.136 1.00 94.38 281 MET A CA 1
ATOM 2309 C C . MET A 1 281 ? 0.760 3.681 -6.609 1.00 94.38 281 MET A C 1
ATOM 2311 O O . MET A 1 281 ? 0.532 2.663 -5.954 1.00 94.38 281 MET A O 1
ATOM 2315 N N . ASN A 1 282 ? -0.205 4.535 -6.946 1.00 96.88 282 ASN A N 1
ATOM 2316 C CA . ASN A 1 282 ? -1.625 4.318 -6.660 1.00 96.88 282 ASN A CA 1
ATOM 2317 C C . ASN A 1 282 ? -2.423 4.341 -7.968 1.00 96.88 282 ASN A C 1
ATOM 2319 O O . ASN A 1 282 ? -2.312 5.281 -8.755 1.00 96.88 282 ASN A O 1
ATOM 2323 N N . VAL A 1 283 ? -3.233 3.312 -8.208 1.00 97.81 283 VAL A N 1
ATOM 2324 C CA . VAL A 1 283 ? -4.051 3.184 -9.420 1.00 97.81 283 VAL A CA 1
ATOM 2325 C C . VAL A 1 283 ? -5.455 3.705 -9.131 1.00 97.81 283 VAL A C 1
ATOM 2327 O O . VAL A 1 283 ? -6.118 3.231 -8.209 1.00 97.81 283 VAL A O 1
ATOM 2330 N N . ILE A 1 284 ? -5.906 4.690 -9.909 1.00 96.38 284 ILE A N 1
ATOM 2331 C CA . ILE A 1 284 ? -7.207 5.348 -9.760 1.00 96.38 284 ILE A CA 1
ATOM 2332 C C . ILE A 1 284 ? -7.830 5.543 -11.145 1.00 96.38 284 ILE A C 1
ATOM 2334 O O . ILE A 1 284 ? -7.361 6.353 -11.948 1.00 96.38 284 ILE A O 1
ATOM 2338 N N . GLY A 1 285 ? -8.919 4.819 -11.419 1.00 93.94 285 GLY A N 1
ATOM 2339 C CA . GLY A 1 285 ? -9.540 4.810 -12.746 1.00 93.94 285 GLY A CA 1
ATOM 2340 C C . GLY A 1 285 ? -8.527 4.404 -13.819 1.00 93.94 285 GLY A C 1
ATOM 2341 O O . GLY A 1 285 ? -7.883 3.362 -13.701 1.00 93.94 285 GLY A O 1
ATOM 2342 N N . ASP A 1 286 ? -8.350 5.248 -14.833 1.00 95.25 286 ASP A N 1
ATOM 2343 C CA . ASP A 1 286 ? -7.424 4.993 -15.944 1.00 95.25 286 ASP A CA 1
ATOM 2344 C C . ASP A 1 286 ? -5.982 5.429 -15.677 1.00 95.25 286 ASP A C 1
ATOM 2346 O O . ASP A 1 286 ? -5.118 5.242 -16.536 1.00 95.25 286 ASP A O 1
ATOM 2350 N N . TYR A 1 287 ? -5.708 6.014 -14.511 1.00 97.44 287 TYR A N 1
ATOM 2351 C CA . TYR A 1 287 ? -4.430 6.641 -14.200 1.00 97.44 287 TYR A CA 1
ATOM 2352 C C . TYR A 1 287 ? -3.677 5.928 -13.080 1.00 97.44 287 TYR A C 1
ATOM 2354 O O . TYR A 1 287 ? -4.253 5.407 -12.127 1.00 97.44 287 TYR A O 1
ATOM 2362 N N . ILE A 1 288 ? -2.356 5.985 -13.186 1.00 98.31 288 ILE A N 1
ATOM 2363 C CA . ILE A 1 288 ? -1.394 5.603 -12.160 1.00 98.31 288 ILE A CA 1
ATOM 2364 C C . ILE A 1 288 ? -0.793 6.899 -11.632 1.00 98.31 288 ILE A C 1
ATOM 2366 O O . ILE A 1 288 ? -0.152 7.627 -12.389 1.00 98.31 288 ILE A O 1
ATOM 2370 N N . TYR A 1 289 ? -1.015 7.189 -10.355 1.00 96.44 289 TYR A N 1
ATOM 2371 C CA . TYR A 1 289 ? -0.453 8.325 -9.630 1.00 96.44 289 TYR A CA 1
ATOM 2372 C C . TYR A 1 289 ? 0.844 7.900 -8.945 1.00 96.44 289 TYR A C 1
ATOM 2374 O O . TYR A 1 289 ? 0.921 6.778 -8.442 1.00 96.44 289 TYR A O 1
ATOM 2382 N N . TYR A 1 290 ? 1.865 8.761 -8.957 1.00 93.94 290 TYR A N 1
ATOM 2383 C CA . TYR A 1 290 ? 3.180 8.419 -8.412 1.00 93.94 290 TYR A CA 1
ATOM 2384 C C . TYR A 1 290 ? 4.093 9.619 -8.132 1.00 93.94 290 TYR A C 1
ATOM 2386 O O . TYR A 1 290 ? 3.945 10.707 -8.704 1.00 93.94 290 TYR A O 1
ATOM 2394 N N . TRP A 1 291 ? 5.120 9.370 -7.318 1.00 87.81 291 TRP A N 1
ATOM 2395 C CA . TRP A 1 291 ? 6.301 10.233 -7.203 1.00 87.81 291 TRP A CA 1
ATOM 2396 C C . TRP A 1 291 ? 7.428 9.699 -8.066 1.00 87.81 291 TRP A C 1
ATOM 2398 O O . TRP A 1 291 ? 7.625 8.485 -8.152 1.00 87.81 291 TRP A O 1
ATOM 2408 N N . LYS A 1 292 ? 8.181 10.592 -8.716 1.00 91.31 292 LYS A N 1
ATOM 2409 C CA . LYS A 1 292 ? 9.332 10.144 -9.505 1.00 91.31 292 LYS A CA 1
ATOM 2410 C C . LYS A 1 292 ? 10.362 9.547 -8.565 1.00 91.31 292 LYS A C 1
ATOM 2412 O O . LYS A 1 292 ? 10.756 10.197 -7.601 1.00 91.31 292 LYS A O 1
ATOM 2417 N N . ALA A 1 293 ? 10.787 8.327 -8.850 1.00 85.31 293 ALA A N 1
ATOM 2418 C CA . ALA A 1 293 ? 11.780 7.621 -8.061 1.00 85.31 293 ALA A CA 1
ATOM 2419 C C . ALA A 1 293 ? 13.125 7.606 -8.787 1.00 85.31 293 ALA A C 1
ATOM 2421 O O . ALA A 1 293 ? 13.181 7.455 -10.005 1.00 85.31 293 ALA A O 1
ATOM 2422 N N . THR A 1 294 ? 14.210 7.728 -8.031 1.00 80.50 294 THR A N 1
ATOM 2423 C CA . THR A 1 294 ? 15.575 7.503 -8.521 1.00 80.50 294 THR A CA 1
ATOM 2424 C C . THR A 1 294 ? 16.222 6.434 -7.658 1.00 80.50 294 THR A C 1
ATOM 2426 O O . THR A 1 294 ? 16.125 6.500 -6.435 1.00 80.50 294 THR A O 1
ATOM 2429 N N . SER A 1 295 ? 16.872 5.445 -8.271 1.00 77.31 295 SER A N 1
ATOM 2430 C CA . SER A 1 295 ? 17.664 4.450 -7.550 1.00 77.31 295 SER A CA 1
ATOM 2431 C C . SER A 1 295 ? 19.145 4.796 -7.650 1.00 77.31 295 SER A C 1
ATOM 2433 O O . SER A 1 295 ? 19.696 4.918 -8.742 1.00 77.31 295 SER A O 1
ATOM 2435 N N . ASP A 1 296 ? 19.796 4.948 -6.501 1.00 73.44 296 ASP A N 1
ATOM 2436 C CA . ASP A 1 296 ? 21.244 5.093 -6.389 1.00 73.44 296 ASP A CA 1
ATOM 2437 C C . ASP A 1 296 ? 21.790 3.886 -5.602 1.00 73.44 296 ASP A C 1
ATOM 2439 O O . ASP A 1 296 ? 21.396 3.685 -4.447 1.00 73.44 296 ASP A O 1
ATOM 2443 N N . PRO A 1 297 ? 22.718 3.084 -6.162 1.00 64.31 297 PRO A N 1
ATOM 2444 C CA . PRO A 1 297 ? 23.284 1.921 -5.472 1.00 64.31 297 PRO A CA 1
ATOM 2445 C C . PRO A 1 297 ? 23.920 2.232 -4.106 1.00 64.31 297 PRO A C 1
ATOM 2447 O O . PRO A 1 297 ? 24.031 1.347 -3.258 1.00 64.31 297 PRO A O 1
ATOM 2450 N N . SER A 1 298 ? 24.360 3.475 -3.894 1.00 60.75 298 SER A N 1
ATOM 2451 C CA . SER A 1 298 ? 25.005 3.949 -2.668 1.00 60.75 298 SER A CA 1
ATOM 2452 C C . SER A 1 298 ? 24.049 4.645 -1.693 1.00 60.75 298 SER A C 1
ATOM 2454 O O . SER A 1 298 ? 24.303 4.617 -0.488 1.00 60.75 298 SER A O 1
ATOM 2456 N N . LYS A 1 299 ? 22.955 5.245 -2.186 1.00 60.84 299 LYS A N 1
ATOM 2457 C CA . LYS A 1 299 ? 22.021 6.058 -1.377 1.00 60.84 299 LYS A CA 1
ATOM 2458 C C . LYS A 1 299 ? 20.630 5.441 -1.210 1.00 60.84 299 LYS A C 1
ATOM 2460 O O . LYS A 1 299 ? 19.851 5.937 -0.401 1.00 60.84 299 LYS A O 1
ATOM 2465 N N . GLY A 1 300 ? 20.327 4.354 -1.918 1.00 69.38 300 GLY A N 1
ATOM 2466 C CA . GLY A 1 300 ? 19.000 3.744 -1.945 1.00 69.38 300 GLY A CA 1
ATOM 2467 C C . GLY A 1 300 ? 18.058 4.448 -2.923 1.00 69.38 300 GLY A C 1
ATOM 2468 O O . GLY A 1 300 ? 18.495 5.097 -3.872 1.00 69.38 300 GLY A O 1
ATOM 2469 N N . VAL A 1 301 ? 16.752 4.288 -2.708 1.00 73.19 301 VAL A N 1
ATOM 2470 C CA . VAL A 1 301 ? 15.720 4.929 -3.533 1.00 73.19 301 VAL A CA 1
ATOM 2471 C C . VAL A 1 301 ? 15.370 6.295 -2.944 1.00 73.19 301 VAL A C 1
ATOM 2473 O O . VAL A 1 301 ? 15.081 6.399 -1.753 1.00 73.19 301 VAL A O 1
ATOM 2476 N N . SER A 1 302 ? 15.377 7.333 -3.776 1.00 75.06 302 SER A N 1
ATOM 2477 C CA . SER A 1 302 ? 14.887 8.671 -3.440 1.00 75.06 302 SER A CA 1
ATOM 2478 C C . SER A 1 302 ? 13.652 9.016 -4.267 1.00 75.06 302 SER A C 1
ATOM 2480 O O . SER A 1 302 ? 13.466 8.491 -5.366 1.00 75.06 302 SER A O 1
ATOM 2482 N N . PHE A 1 303 ? 12.811 9.905 -3.740 1.00 79.69 303 PHE A N 1
ATOM 2483 C CA . PHE A 1 303 ? 11.578 10.337 -4.395 1.00 79.69 303 PHE A CA 1
ATOM 2484 C C . PHE A 1 303 ? 11.576 11.848 -4.580 1.00 79.69 303 PHE A C 1
ATOM 2486 O O . PHE A 1 303 ? 11.912 12.591 -3.657 1.00 79.69 303 PHE A O 1
ATOM 2493 N N . ASP A 1 304 ? 11.146 12.301 -5.753 1.00 80.31 304 ASP A N 1
ATOM 2494 C CA . ASP A 1 304 ? 10.762 13.689 -5.965 1.00 80.31 304 ASP A CA 1
ATOM 2495 C C . ASP A 1 304 ? 9.391 13.925 -5.324 1.00 80.31 304 ASP A C 1
ATOM 2497 O O . ASP A 1 304 ? 8.342 13.745 -5.948 1.00 80.31 304 ASP A O 1
ATOM 2501 N N . SER A 1 305 ? 9.407 14.327 -4.055 1.00 69.69 305 SER A N 1
ATOM 2502 C CA . SER A 1 305 ? 8.197 14.693 -3.324 1.00 69.69 305 SER A CA 1
ATOM 2503 C C . SER A 1 305 ? 7.653 16.066 -3.730 1.00 69.69 305 SER A C 1
ATOM 2505 O O . SER A 1 305 ? 6.633 16.481 -3.199 1.00 69.69 305 SER A O 1
ATOM 2507 N N . THR A 1 306 ? 8.295 16.807 -4.639 1.00 73.38 306 THR A N 1
ATOM 2508 C CA . THR A 1 306 ? 7.789 18.124 -5.058 1.00 73.38 306 THR A CA 1
ATOM 2509 C C . THR A 1 306 ? 6.658 18.009 -6.071 1.00 73.38 306 THR A C 1
ATOM 2511 O O . THR A 1 306 ? 5.905 18.959 -6.245 1.00 73.38 306 THR A O 1
ATOM 2514 N N . LYS A 1 307 ? 6.500 16.867 -6.750 1.00 83.31 307 LYS A N 1
ATOM 2515 C CA . LYS A 1 307 ? 5.511 16.705 -7.824 1.00 83.31 307 LYS A CA 1
ATOM 2516 C C . LYS A 1 307 ? 4.760 15.397 -7.685 1.00 83.31 307 LYS A C 1
ATOM 2518 O O . LYS A 1 307 ? 5.363 14.327 -7.700 1.00 83.31 307 LYS A O 1
ATOM 2523 N N . LEU A 1 308 ? 3.433 15.482 -7.649 1.00 89.00 308 LEU A N 1
ATOM 2524 C CA . LEU A 1 308 ? 2.584 14.320 -7.879 1.00 89.00 308 LEU A CA 1
ATOM 2525 C C . LEU A 1 308 ? 2.368 14.196 -9.386 1.00 89.00 308 LEU A C 1
ATOM 2527 O O . LEU A 1 308 ? 1.852 15.116 -10.021 1.00 89.00 308 LEU A O 1
ATOM 2531 N N . ASN A 1 309 ? 2.794 13.078 -9.959 1.00 93.69 309 ASN A N 1
ATOM 2532 C CA . ASN A 1 309 ? 2.696 12.798 -11.387 1.00 93.69 309 ASN A CA 1
ATOM 2533 C C . ASN A 1 309 ? 1.582 11.783 -11.620 1.00 93.69 309 ASN A C 1
ATOM 2535 O O . ASN A 1 309 ? 1.208 11.042 -10.706 1.00 93.69 309 ASN A O 1
ATOM 2539 N N . ARG A 1 310 ? 1.076 11.730 -12.851 1.00 96.00 310 ARG A N 1
ATOM 2540 C CA . ARG A 1 310 ? 0.245 10.617 -13.293 1.00 96.00 310 ARG A CA 1
ATOM 2541 C C . ARG A 1 310 ? 0.506 10.243 -14.743 1.00 96.0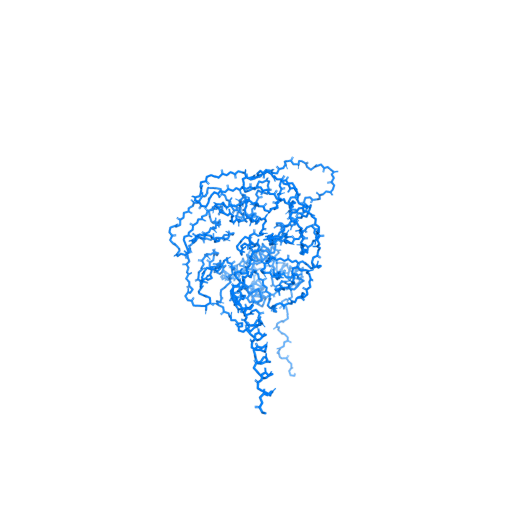0 310 ARG A C 1
ATOM 2543 O O . ARG A 1 310 ? 0.922 11.070 -15.550 1.00 96.00 310 ARG A O 1
ATOM 2550 N N . VAL A 1 311 ? 0.224 8.991 -15.065 1.00 97.38 311 VAL A N 1
ATOM 2551 C CA . VAL A 1 311 ? 0.276 8.437 -16.423 1.00 97.38 311 VAL A CA 1
ATOM 2552 C C . VAL A 1 311 ? -0.920 7.517 -16.620 1.00 97.38 311 VAL A C 1
ATOM 2554 O O . VAL A 1 311 ? -1.380 6.908 -15.652 1.00 97.38 311 VAL A O 1
ATOM 2557 N N . LYS A 1 312 ? -1.457 7.410 -17.837 1.00 96.94 312 LYS A N 1
ATOM 2558 C CA . LYS A 1 312 ? -2.500 6.416 -18.105 1.00 96.94 312 LYS A CA 1
ATOM 2559 C C . LYS A 1 312 ? -1.939 4.998 -17.992 1.00 96.94 312 LYS A C 1
ATOM 2561 O O . LYS A 1 312 ? -0.756 4.757 -18.227 1.00 96.94 312 LYS A O 1
ATOM 2566 N N . LYS A 1 313 ? -2.800 4.028 -17.685 1.00 96.62 313 LYS A N 1
ATOM 2567 C CA . LYS A 1 313 ? -2.459 2.594 -17.568 1.00 96.62 313 LYS A CA 1
ATOM 2568 C C . LYS A 1 313 ? -1.914 1.958 -18.859 1.00 96.62 313 LYS A C 1
ATOM 2570 O O . LYS A 1 313 ? -1.360 0.852 -18.837 1.00 96.62 313 LYS A O 1
ATOM 2575 N N . ASP A 1 314 ? -2.072 2.626 -19.996 1.00 94.62 314 ASP A N 1
ATOM 2576 C CA . ASP A 1 314 ? -1.471 2.258 -21.280 1.00 94.62 314 ASP A CA 1
ATOM 2577 C C . ASP A 1 314 ? -0.096 2.909 -21.534 1.00 94.62 314 ASP A C 1
ATOM 2579 O O . ASP A 1 314 ? 0.569 2.537 -22.495 1.00 94.62 314 ASP A O 1
ATOM 2583 N N . GLY A 1 315 ? 0.360 3.807 -20.654 1.00 93.56 315 GLY A N 1
ATOM 2584 C CA . GLY A 1 315 ? 1.613 4.560 -20.773 1.00 93.56 315 GLY A CA 1
ATOM 2585 C C . GLY A 1 315 ? 1.464 5.924 -21.457 1.00 93.56 315 GLY A C 1
ATOM 2586 O O . GLY A 1 315 ? 2.418 6.700 -21.492 1.00 93.56 315 GLY A O 1
ATOM 2587 N N . SER A 1 316 ? 0.279 6.250 -21.979 1.00 94.06 316 SER A N 1
ATOM 2588 C CA . SER A 1 316 ? 0.004 7.531 -22.631 1.00 94.06 316 SER A CA 1
ATOM 2589 C C . SER A 1 316 ? -0.309 8.652 -21.626 1.00 94.06 316 SER A C 1
ATOM 2591 O O . SER A 1 316 ? -0.453 8.429 -20.421 1.00 94.06 316 SER A O 1
ATOM 2593 N N . SER A 1 317 ? -0.408 9.891 -22.123 1.00 92.06 317 SER A N 1
ATOM 2594 C CA . SER A 1 317 ? -0.860 11.066 -21.353 1.00 92.06 317 SER A CA 1
ATOM 2595 C C . SER A 1 317 ? -0.141 11.260 -20.008 1.00 92.06 317 SER A C 1
ATOM 2597 O O . SER A 1 317 ? -0.778 11.481 -18.978 1.00 92.06 317 SER A O 1
ATOM 2599 N N . LYS A 1 318 ? 1.193 11.164 -20.009 1.00 93.81 318 LYS A N 1
ATOM 2600 C CA . LYS A 1 318 ? 2.010 11.458 -18.828 1.00 93.81 318 LYS A CA 1
ATOM 2601 C C . LYS A 1 318 ? 2.002 12.956 -18.529 1.00 93.81 318 LYS A C 1
ATOM 2603 O O . LYS A 1 318 ? 2.368 13.753 -19.390 1.00 93.81 318 LYS A O 1
ATOM 2608 N N . GLU A 1 319 ? 1.674 13.326 -17.298 1.00 93.25 319 GLU A N 1
ATOM 2609 C CA . GLU A 1 319 ? 1.622 14.725 -16.876 1.00 93.25 319 GLU A CA 1
ATOM 2610 C C . GLU A 1 319 ? 1.935 14.916 -15.388 1.00 93.25 319 GLU A C 1
ATOM 2612 O O . GLU A 1 319 ? 1.831 14.000 -14.566 1.00 93.25 319 GLU A O 1
ATOM 2617 N N . VAL A 1 320 ? 2.316 16.145 -15.037 1.00 91.44 320 VAL A N 1
ATOM 2618 C CA . VAL A 1 320 ? 2.415 16.564 -13.640 1.00 91.44 320 VAL A CA 1
ATOM 2619 C C . VAL A 1 320 ? 1.012 16.921 -13.168 1.00 91.44 320 VAL A C 1
ATOM 2621 O O . VAL A 1 320 ? 0.435 17.903 -13.623 1.00 91.44 320 VAL A O 1
ATOM 2624 N N . PHE A 1 321 ? 0.468 16.126 -12.252 1.00 89.12 321 PHE A N 1
ATOM 2625 C CA . PHE A 1 321 ? -0.868 16.338 -11.708 1.00 89.12 321 PHE A CA 1
ATOM 2626 C C . PHE A 1 321 ? -0.897 17.517 -10.725 1.00 89.12 321 PHE A C 1
ATOM 2628 O O . PHE A 1 321 ? -1.811 18.341 -10.768 1.00 89.12 321 PHE A O 1
ATOM 2635 N N . LYS A 1 322 ? 0.114 17.616 -9.846 1.00 85.25 322 LYS A N 1
ATOM 2636 C CA . LYS A 1 322 ? 0.287 18.729 -8.895 1.00 85.25 322 LYS A CA 1
ATOM 2637 C C . LYS A 1 322 ? 1.760 19.067 -8.693 1.00 85.25 322 LYS A C 1
ATOM 2639 O O . LYS A 1 322 ? 2.604 18.174 -8.651 1.00 85.25 322 LYS A O 1
ATOM 2644 N N . ILE A 1 323 ? 2.042 20.358 -8.522 1.00 75.69 323 ILE A N 1
ATOM 2645 C CA . ILE A 1 323 ? 3.376 20.917 -8.264 1.00 75.69 323 ILE A CA 1
ATOM 2646 C C . ILE A 1 323 ? 3.384 21.533 -6.872 1.00 75.69 323 ILE A C 1
ATOM 2648 O O . ILE A 1 323 ? 2.531 22.364 -6.568 1.00 75.69 323 ILE A O 1
ATOM 2652 N N . GLY A 1 324 ? 4.360 21.153 -6.057 1.00 61.12 324 GLY A N 1
ATOM 2653 C CA . GLY A 1 324 ? 4.674 21.787 -4.790 1.00 61.12 324 GLY A CA 1
ATOM 2654 C C . GLY A 1 324 ? 5.356 23.117 -4.957 1.00 61.12 324 GLY A C 1
ATOM 2655 O O . GLY A 1 324 ? 6.168 23.300 -5.857 1.00 61.12 324 GLY A O 1
ATOM 2656 N N . LYS A 1 325 ? 4.982 24.069 -4.100 1.00 52.50 325 LYS A N 1
ATOM 2657 C CA . LYS A 1 325 ? 5.661 25.357 -4.062 1.00 52.50 325 LYS A CA 1
ATOM 2658 C C . LYS A 1 325 ? 7.124 25.108 -3.700 1.00 52.50 325 LYS A C 1
ATOM 2660 O O . LYS A 1 325 ? 7.397 24.421 -2.716 1.00 52.50 325 LYS A O 1
ATOM 2665 N N . ASP A 1 326 ? 8.037 25.705 -4.463 1.00 43.16 326 ASP A N 1
ATOM 2666 C CA . ASP A 1 326 ? 9.432 25.889 -4.063 1.00 43.16 326 ASP A CA 1
ATOM 2667 C C . ASP A 1 326 ? 9.467 26.868 -2.879 1.00 43.16 326 ASP A C 1
ATOM 2669 O O . ASP A 1 326 ? 9.826 28.039 -3.006 1.00 43.16 326 ASP A O 1
ATOM 2673 N N . GLU A 1 327 ? 9.022 26.431 -1.705 1.00 38.19 327 GLU A N 1
ATOM 2674 C CA . GLU A 1 327 ? 9.264 27.189 -0.490 1.00 38.19 327 GLU A CA 1
ATOM 2675 C C . GLU A 1 327 ? 10.738 27.004 -0.132 1.00 38.19 327 GLU A C 1
ATOM 2677 O O . GLU A 1 327 ? 11.141 26.028 0.502 1.00 38.19 327 GLU A O 1
ATOM 2682 N N . LYS A 1 328 ? 11.565 27.986 -0.524 1.00 32.72 328 LYS A N 1
ATOM 2683 C CA . LYS A 1 328 ? 12.735 28.328 0.292 1.00 32.72 328 LYS A CA 1
ATOM 2684 C C . LYS A 1 328 ? 12.228 28.429 1.734 1.00 32.72 328 LYS A C 1
ATOM 2686 O O . LYS A 1 328 ? 11.232 29.130 1.931 1.00 32.72 328 LYS A O 1
ATOM 2691 N N . PRO A 1 329 ? 12.848 27.742 2.708 1.00 30.06 329 PRO A N 1
ATOM 2692 C CA . PRO A 1 329 ? 12.348 27.736 4.073 1.00 30.06 329 PRO A CA 1
ATOM 2693 C C . PRO A 1 329 ? 12.248 29.184 4.555 1.00 30.06 329 PRO A C 1
ATOM 2695 O O . PRO A 1 329 ? 13.259 29.866 4.700 1.00 30.06 329 PRO A O 1
ATOM 2698 N N . LYS A 1 330 ? 11.017 29.675 4.725 1.00 31.72 330 LYS A N 1
ATOM 2699 C CA . LYS A 1 330 ? 10.769 30.860 5.538 1.00 31.72 330 LYS A CA 1
ATOM 2700 C C . LYS A 1 330 ? 10.985 30.432 6.979 1.00 31.72 330 LYS A C 1
ATOM 2702 O O . LYS A 1 330 ? 10.543 29.350 7.360 1.00 31.72 330 LYS A O 1
ATOM 2707 N N . ASP A 1 331 ? 11.674 31.272 7.741 1.00 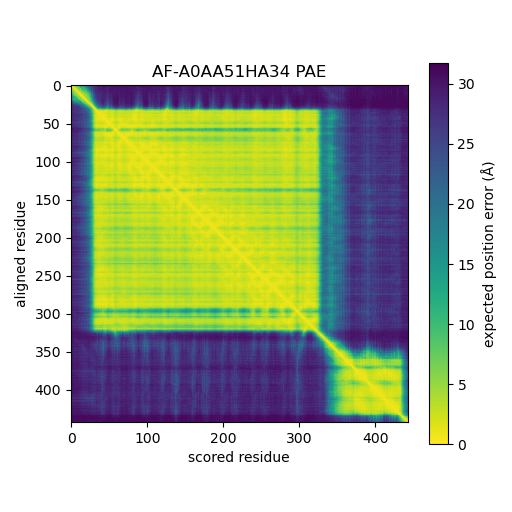31.86 331 ASP A N 1
ATOM 2708 C CA . ASP A 1 331 ? 11.990 31.095 9.159 1.00 31.86 331 ASP A CA 1
ATOM 2709 C C . ASP A 1 331 ? 10.737 31.127 10.058 1.00 31.86 331 ASP A C 1
ATOM 2711 O O . ASP A 1 331 ? 10.616 31.924 10.983 1.00 31.86 331 ASP A O 1
ATOM 2715 N N . GLU A 1 332 ? 9.796 30.219 9.818 1.00 33.16 332 GLU A N 1
ATOM 2716 C CA . GLU A 1 332 ? 8.826 29.753 10.795 1.00 33.16 332 GLU A CA 1
ATOM 2717 C C . GLU A 1 332 ? 9.096 28.267 11.011 1.00 33.16 332 GLU A C 1
ATOM 2719 O O . GLU A 1 332 ? 9.105 27.471 10.072 1.00 33.16 332 GLU A O 1
ATOM 2724 N N . LYS A 1 333 ? 9.375 27.889 12.264 1.00 35.91 333 LYS A N 1
ATOM 2725 C CA . LYS A 1 333 ? 9.651 26.510 12.685 1.00 35.91 333 LYS A CA 1
ATOM 2726 C C . LYS A 1 333 ? 8.470 25.587 12.361 1.00 35.91 333 LYS A C 1
ATOM 2728 O O . LYS A 1 333 ? 7.660 25.262 13.221 1.00 35.91 333 LYS A O 1
ATOM 2733 N N . MET A 1 334 ? 8.436 25.082 11.140 1.00 31.42 334 MET A N 1
ATOM 2734 C CA . MET A 1 334 ? 7.696 23.899 10.741 1.00 31.42 334 MET A CA 1
ATOM 2735 C C . MET A 1 334 ? 8.731 22.968 10.121 1.00 31.42 334 MET A C 1
ATOM 2737 O O . MET A 1 334 ? 9.162 23.149 8.985 1.00 31.42 334 MET A O 1
ATOM 2741 N N . SER A 1 335 ? 9.272 22.063 10.940 1.00 31.59 335 SER A N 1
ATOM 2742 C CA . SER A 1 335 ? 10.535 21.428 10.591 1.00 31.59 335 SER A CA 1
ATOM 2743 C C . SER A 1 335 ? 10.372 20.468 9.411 1.00 31.59 335 SER A C 1
ATOM 2745 O O . SER A 1 335 ? 9.519 19.573 9.387 1.00 31.59 335 SER A O 1
ATOM 2747 N N . THR A 1 336 ? 11.307 20.610 8.474 1.00 33.22 336 THR A N 1
ATOM 2748 C CA . THR A 1 336 ? 11.724 19.684 7.408 1.00 33.22 336 THR A CA 1
ATOM 2749 C C . THR A 1 336 ? 11.837 18.224 7.871 1.00 33.22 336 THR A C 1
ATOM 2751 O O . THR A 1 336 ? 11.915 17.305 7.060 1.00 33.22 336 THR A O 1
ATOM 2754 N N . SER A 1 337 ? 11.792 17.995 9.183 1.00 36.03 337 SER A N 1
ATOM 2755 C CA . SER A 1 337 ? 11.687 16.702 9.828 1.00 36.03 337 SER A CA 1
ATOM 2756 C C . SER A 1 337 ? 10.422 15.931 9.447 1.00 36.03 337 SER A C 1
ATOM 2758 O O . SER A 1 337 ? 10.521 14.727 9.379 1.00 36.03 337 SER A O 1
ATOM 2760 N N . SER A 1 338 ? 9.260 16.512 9.136 1.00 35.06 338 SER A N 1
ATOM 2761 C CA . SER A 1 338 ? 8.036 15.682 8.998 1.00 35.06 338 SER A CA 1
ATOM 2762 C C . SER A 1 338 ? 7.984 14.823 7.720 1.00 35.06 338 SER A C 1
ATOM 2764 O O . SER A 1 338 ? 7.614 13.656 7.785 1.00 35.06 338 SER A O 1
ATOM 2766 N N . ILE A 1 339 ? 8.421 15.344 6.569 1.00 39.16 339 ILE A N 1
ATOM 2767 C CA . ILE A 1 339 ? 8.458 14.591 5.294 1.00 39.16 339 ILE A CA 1
ATOM 2768 C C . ILE A 1 339 ? 9.654 13.628 5.276 1.00 39.16 339 ILE A C 1
ATOM 2770 O O . ILE A 1 339 ? 9.535 12.464 4.890 1.00 39.16 339 ILE A O 1
ATOM 2774 N N . ILE A 1 340 ? 10.799 14.098 5.782 1.00 36.03 340 ILE A N 1
ATOM 2775 C CA . ILE A 1 340 ? 12.029 13.315 5.883 1.00 36.03 340 ILE A CA 1
ATOM 2776 C C . ILE A 1 340 ? 11.883 12.206 6.934 1.00 36.03 340 ILE A C 1
ATOM 2778 O O . ILE A 1 340 ? 12.330 11.104 6.673 1.00 36.03 340 ILE A O 1
ATOM 2782 N N . ILE A 1 341 ? 11.194 12.414 8.063 1.00 33.28 341 ILE A N 1
ATOM 2783 C CA . ILE A 1 341 ? 10.935 11.378 9.084 1.00 33.28 341 ILE A CA 1
ATOM 2784 C C . ILE A 1 341 ? 9.938 10.327 8.586 1.00 33.28 341 ILE A C 1
ATOM 2786 O O . ILE A 1 341 ? 10.060 9.175 8.973 1.00 33.28 341 ILE A O 1
ATOM 2790 N N . VAL A 1 342 ? 8.983 10.653 7.715 1.00 37.84 342 VAL A N 1
ATOM 2791 C CA . VAL A 1 342 ? 8.017 9.661 7.198 1.00 37.84 342 VAL A CA 1
ATOM 2792 C C . VAL A 1 342 ? 8.673 8.728 6.180 1.00 37.84 342 VAL A C 1
ATOM 2794 O O . VAL A 1 342 ? 8.568 7.507 6.319 1.00 37.84 342 VAL A O 1
ATOM 2797 N N . LEU A 1 343 ? 9.438 9.286 5.234 1.00 35.03 343 LEU A N 1
ATOM 2798 C CA . LEU A 1 343 ? 10.252 8.508 4.294 1.00 35.03 343 LEU A CA 1
ATOM 2799 C C . LEU A 1 343 ? 11.427 7.810 5.004 1.00 35.03 343 LEU A C 1
ATOM 2801 O O . LEU A 1 343 ? 11.740 6.665 4.686 1.00 35.03 343 LEU A O 1
ATOM 2805 N N . LEU A 1 344 ? 12.026 8.434 6.028 1.00 33.19 344 LEU A N 1
ATOM 2806 C CA . LEU A 1 344 ? 13.057 7.805 6.853 1.00 33.19 344 LEU A CA 1
ATOM 2807 C C . LEU A 1 344 ? 12.496 6.781 7.833 1.00 33.19 344 LEU A C 1
ATOM 2809 O O . LEU A 1 344 ? 13.210 5.847 8.088 1.00 33.19 344 LEU A O 1
ATOM 2813 N N . ILE A 1 345 ? 11.307 6.833 8.431 1.00 36.06 345 ILE A N 1
ATOM 2814 C CA . ILE A 1 345 ? 10.917 5.809 9.433 1.00 36.06 345 ILE A CA 1
ATOM 2815 C C . ILE A 1 345 ? 10.528 4.490 8.757 1.00 36.06 345 ILE A C 1
ATOM 2817 O O . ILE A 1 345 ? 10.913 3.424 9.240 1.00 36.06 345 ILE A O 1
ATOM 2821 N N . VAL A 1 346 ? 9.812 4.546 7.632 1.00 38.34 346 VAL A N 1
ATOM 2822 C CA . VAL A 1 346 ? 9.458 3.349 6.849 1.00 38.34 346 VAL A CA 1
ATOM 2823 C C . VAL A 1 346 ? 10.670 2.870 6.053 1.00 38.34 346 VAL A C 1
ATOM 2825 O O . VAL A 1 346 ? 11.019 1.692 6.123 1.00 38.34 346 VAL A O 1
ATOM 2828 N N . GLY A 1 347 ? 11.382 3.802 5.411 1.00 36.84 347 GLY A N 1
ATOM 2829 C CA . GLY A 1 347 ? 12.631 3.538 4.708 1.00 36.84 347 GLY A CA 1
ATOM 2830 C C . GLY A 1 347 ? 13.761 3.091 5.630 1.00 36.84 347 GLY A C 1
ATOM 2831 O O . GLY A 1 347 ? 14.496 2.205 5.250 1.00 36.84 347 GLY A O 1
ATOM 2832 N N . THR A 1 348 ? 13.905 3.603 6.857 1.00 39.31 348 THR A N 1
ATOM 2833 C CA . THR A 1 348 ? 14.938 3.139 7.807 1.00 39.31 348 THR A CA 1
ATOM 2834 C C . THR A 1 348 ? 14.560 1.837 8.476 1.00 39.31 348 THR A C 1
ATOM 2836 O O . THR A 1 348 ? 15.470 1.118 8.843 1.00 39.31 348 THR A O 1
ATOM 2839 N N . ALA A 1 349 ? 13.291 1.457 8.633 1.00 36.31 349 ALA A N 1
ATOM 2840 C CA . ALA A 1 349 ? 12.973 0.117 9.129 1.00 36.31 349 ALA A CA 1
ATOM 2841 C C . ALA A 1 349 ? 13.394 -0.951 8.103 1.00 36.31 349 ALA A C 1
ATOM 2843 O O . ALA A 1 349 ? 14.154 -1.859 8.439 1.00 36.31 349 ALA A O 1
ATOM 2844 N N . THR A 1 350 ? 13.010 -0.775 6.835 1.00 40.59 350 THR A N 1
ATOM 2845 C CA . THR A 1 350 ? 13.396 -1.663 5.726 1.00 40.59 350 THR A CA 1
ATOM 2846 C C . THR A 1 350 ? 14.881 -1.539 5.381 1.00 40.59 350 THR A C 1
ATOM 2848 O O . THR A 1 350 ? 15.560 -2.551 5.258 1.00 40.59 350 THR A O 1
ATOM 2851 N N . PHE A 1 351 ? 15.451 -0.334 5.345 1.00 39.06 351 PHE A N 1
ATOM 2852 C CA . PHE A 1 351 ? 16.888 -0.105 5.154 1.00 39.06 351 PHE A CA 1
ATOM 2853 C C . PHE A 1 351 ? 17.716 -0.584 6.343 1.00 39.06 351 PHE A C 1
ATOM 2855 O O . PHE A 1 351 ? 18.795 -1.102 6.121 1.00 39.06 351 PHE A O 1
ATOM 2862 N N . MET A 1 352 ? 17.271 -0.475 7.601 1.00 38.81 352 MET A N 1
ATOM 2863 C CA . MET A 1 352 ? 18.013 -1.036 8.740 1.00 38.81 352 MET A CA 1
ATOM 2864 C C . MET A 1 352 ? 17.996 -2.563 8.703 1.00 38.81 352 MET A C 1
ATOM 2866 O O . MET A 1 352 ? 19.014 -3.153 9.052 1.00 38.81 352 MET A O 1
ATOM 2870 N N . GLU A 1 353 ? 16.904 -3.208 8.284 1.00 47.56 353 GLU A N 1
ATOM 2871 C CA . GLU A 1 353 ? 16.856 -4.667 8.104 1.00 47.56 353 GLU A CA 1
ATOM 2872 C C . GLU A 1 353 ? 17.674 -5.131 6.891 1.00 47.56 353 GLU A C 1
ATOM 2874 O O . GLU A 1 353 ? 18.501 -6.035 7.019 1.00 47.56 353 GLU A O 1
ATOM 2879 N N . VAL A 1 354 ? 17.584 -4.437 5.755 1.00 47.25 354 VAL A N 1
ATOM 2880 C CA . VAL A 1 354 ? 18.426 -4.674 4.572 1.00 47.25 354 VAL A CA 1
ATOM 2881 C C . VAL A 1 354 ? 19.901 -4.383 4.876 1.00 47.25 354 VAL A C 1
ATOM 2883 O O . VAL A 1 354 ? 20.772 -5.159 4.500 1.00 47.25 354 VAL A O 1
ATOM 2886 N N . TRP A 1 355 ? 20.223 -3.336 5.637 1.00 41.59 355 TRP A N 1
ATOM 2887 C CA . TRP A 1 355 ? 21.587 -3.017 6.076 1.00 41.59 355 TRP A CA 1
ATOM 2888 C C . TRP A 1 355 ? 22.120 -4.054 7.067 1.00 41.59 355 TRP A C 1
ATOM 2890 O O . TRP A 1 355 ? 23.286 -4.446 6.983 1.00 41.59 355 TRP A O 1
ATOM 2900 N N . LYS A 1 356 ? 21.277 -4.560 7.980 1.00 49.31 356 LYS A N 1
ATOM 2901 C CA . LYS A 1 356 ? 21.614 -5.699 8.849 1.00 49.31 356 LYS A CA 1
ATOM 2902 C C . LYS A 1 356 ? 21.905 -6.944 8.009 1.00 49.31 356 LYS A C 1
ATOM 2904 O O . LYS A 1 356 ? 22.938 -7.573 8.239 1.00 49.31 356 LYS A O 1
ATOM 2909 N N . LEU A 1 357 ? 21.080 -7.252 7.007 1.00 51.25 357 LEU A N 1
ATOM 2910 C CA . LEU A 1 357 ? 21.262 -8.370 6.072 1.00 51.25 357 LEU A CA 1
ATOM 2911 C C . LEU A 1 357 ? 22.538 -8.221 5.229 1.00 51.25 357 LEU A C 1
ATOM 2913 O O . LEU A 1 357 ? 23.341 -9.149 5.186 1.00 51.25 357 LEU A O 1
ATOM 2917 N N . ILE A 1 358 ? 22.800 -7.043 4.654 1.00 54.78 358 ILE A N 1
ATOM 2918 C CA . ILE A 1 358 ? 24.026 -6.727 3.902 1.00 54.78 358 ILE A CA 1
ATOM 2919 C C . ILE A 1 358 ? 25.256 -6.852 4.803 1.00 54.78 358 ILE A C 1
ATOM 2921 O O . ILE A 1 358 ? 26.260 -7.442 4.404 1.00 54.78 358 ILE A O 1
ATOM 2925 N N . SER A 1 359 ? 25.203 -6.318 6.025 1.00 55.19 359 SER A N 1
ATOM 2926 C CA . SER A 1 359 ? 26.331 -6.401 6.956 1.00 55.19 359 SER A CA 1
ATOM 2927 C C . SER A 1 359 ? 26.593 -7.837 7.422 1.00 55.19 359 SER A C 1
ATOM 2929 O O . SER A 1 359 ? 27.745 -8.262 7.505 1.00 55.19 359 SER A O 1
ATOM 2931 N N . THR A 1 360 ? 25.533 -8.627 7.609 1.00 58.75 360 THR A N 1
ATOM 2932 C CA . THR A 1 360 ? 25.626 -10.049 7.954 1.00 58.75 360 THR A CA 1
ATOM 2933 C C . THR A 1 360 ? 26.173 -10.857 6.778 1.00 58.75 360 THR A C 1
ATOM 2935 O O . THR A 1 360 ? 27.047 -11.701 6.967 1.00 58.75 360 THR A O 1
ATOM 2938 N N . HIS A 1 361 ? 25.739 -10.560 5.551 1.00 68.25 361 HIS A N 1
ATOM 2939 C CA . HIS A 1 361 ? 26.239 -11.191 4.332 1.00 68.25 361 HIS A CA 1
ATOM 2940 C C . HIS A 1 361 ? 27.724 -10.888 4.100 1.00 68.25 361 HIS A C 1
ATOM 2942 O O . HIS A 1 361 ? 28.483 -11.794 3.769 1.00 68.25 361 HIS A O 1
ATOM 2948 N N . LYS A 1 362 ? 28.173 -9.646 4.338 1.00 69.62 362 LYS A N 1
ATOM 2949 C CA . LYS A 1 362 ? 29.593 -9.263 4.233 1.00 69.62 362 LYS A CA 1
ATOM 2950 C C . LYS A 1 362 ? 30.470 -10.022 5.231 1.00 69.62 362 LYS A C 1
ATOM 2952 O O . LYS A 1 362 ? 31.502 -10.549 4.827 1.00 69.62 362 LYS A O 1
ATOM 2957 N N . ILE A 1 363 ? 30.046 -10.133 6.495 1.00 71.88 363 ILE A N 1
ATOM 2958 C CA . ILE A 1 363 ? 30.761 -10.924 7.515 1.00 71.88 363 ILE A CA 1
ATOM 2959 C C . ILE A 1 363 ? 30.770 -12.411 7.137 1.00 71.88 363 ILE A C 1
ATOM 2961 O O . ILE A 1 363 ? 31.818 -13.044 7.176 1.00 71.88 363 ILE A O 1
ATOM 2965 N N . THR A 1 364 ? 29.629 -12.958 6.711 1.00 68.31 364 THR A N 1
ATOM 2966 C CA . THR A 1 364 ? 29.500 -14.375 6.327 1.00 68.31 364 THR A CA 1
ATOM 2967 C C . THR A 1 364 ? 30.383 -14.718 5.130 1.00 68.31 364 THR A C 1
ATOM 2969 O O . THR A 1 364 ? 31.126 -15.693 5.173 1.00 68.31 364 THR A O 1
ATOM 2972 N N . LYS A 1 365 ? 30.348 -13.894 4.075 1.00 74.31 365 LYS A N 1
ATOM 2973 C CA . LYS A 1 365 ? 31.182 -14.058 2.880 1.00 74.31 365 LYS A CA 1
ATOM 2974 C C . LYS A 1 365 ? 32.666 -13.971 3.226 1.00 74.31 365 LYS A C 1
ATOM 2976 O O . LYS A 1 365 ? 33.440 -14.778 2.732 1.00 74.31 365 LYS A O 1
ATOM 2981 N N . TYR A 1 366 ? 33.048 -13.026 4.085 1.00 77.56 366 TYR A N 1
ATOM 2982 C CA . TYR A 1 366 ? 34.428 -12.894 4.538 1.00 77.56 366 TYR A CA 1
ATOM 2983 C C . TYR A 1 366 ? 34.890 -14.142 5.299 1.00 77.56 366 TYR A C 1
ATOM 2985 O O . TYR A 1 366 ? 35.865 -14.765 4.903 1.00 77.56 366 TYR A O 1
ATOM 2993 N N . VAL A 1 367 ? 34.147 -14.559 6.331 1.00 74.12 367 VAL A N 1
ATOM 2994 C CA . VAL A 1 367 ? 34.508 -15.701 7.189 1.00 74.12 367 VAL A CA 1
ATOM 2995 C C . VAL A 1 367 ? 34.506 -17.033 6.429 1.00 74.12 367 VAL A C 1
ATOM 2997 O O . VAL A 1 367 ? 35.335 -17.895 6.706 1.00 74.12 367 VAL A O 1
ATOM 3000 N N . ASN A 1 368 ? 33.603 -17.219 5.462 1.00 73.25 368 ASN A N 1
ATOM 3001 C CA . ASN A 1 368 ? 33.549 -18.442 4.653 1.00 73.25 368 ASN A CA 1
ATOM 3002 C C . ASN A 1 368 ? 34.640 -18.514 3.578 1.00 73.25 368 ASN A C 1
ATOM 3004 O O . ASN A 1 368 ? 34.976 -19.613 3.148 1.00 73.25 368 ASN A O 1
ATOM 3008 N N . ASN A 1 369 ? 35.197 -17.371 3.171 1.00 70.38 369 ASN A N 1
ATOM 3009 C CA . ASN A 1 369 ? 36.291 -17.296 2.205 1.00 70.38 369 ASN A CA 1
ATOM 3010 C C . ASN A 1 369 ? 37.677 -17.285 2.864 1.00 70.38 369 ASN A C 1
ATOM 3012 O O . ASN A 1 369 ? 38.672 -17.173 2.154 1.00 70.38 369 ASN A O 1
ATOM 3016 N N . ILE A 1 370 ? 37.758 -17.401 4.195 1.00 72.06 370 ILE A N 1
ATOM 3017 C CA . ILE A 1 370 ? 39.029 -17.642 4.881 1.00 72.06 370 ILE A CA 1
ATOM 3018 C C . ILE A 1 370 ? 39.537 -19.012 4.418 1.00 72.06 370 ILE A C 1
ATOM 3020 O O . ILE A 1 370 ? 38.998 -20.051 4.800 1.00 72.06 370 ILE A O 1
ATOM 3024 N N . GLN A 1 371 ? 40.559 -18.996 3.569 1.00 60.28 371 GLN A N 1
ATOM 3025 C CA . GLN A 1 371 ? 41.302 -20.166 3.121 1.00 60.28 371 GLN A CA 1
ATOM 3026 C C . GLN A 1 371 ? 42.786 -19.899 3.379 1.00 60.28 371 GLN A C 1
ATOM 3028 O O . GLN A 1 371 ? 43.294 -18.846 3.003 1.00 60.28 371 GLN A O 1
ATOM 3033 N N . GLY A 1 372 ? 43.471 -20.842 4.028 1.00 67.88 372 GLY A N 1
ATOM 3034 C CA . GLY A 1 372 ? 44.864 -20.665 4.447 1.00 67.88 372 GLY A CA 1
ATOM 3035 C C . GLY A 1 372 ? 45.028 -19.858 5.741 1.00 67.88 372 GLY A C 1
ATOM 3036 O O . GLY A 1 372 ? 44.071 -19.625 6.481 1.00 67.88 372 GLY A O 1
ATOM 3037 N N . GLU A 1 373 ? 46.269 -19.483 6.045 1.00 78.12 373 GLU A N 1
ATOM 3038 C CA . GLU A 1 373 ? 46.621 -18.723 7.251 1.00 78.12 373 GLU A CA 1
ATOM 3039 C C . GLU A 1 373 ? 46.231 -17.247 7.151 1.00 78.12 373 GLU A C 1
ATOM 3041 O O . GLU A 1 373 ? 46.504 -16.584 6.153 1.00 78.12 373 GLU A O 1
ATOM 3046 N N . ILE A 1 374 ? 45.657 -16.714 8.231 1.00 83.88 374 ILE A N 1
ATOM 3047 C CA . ILE A 1 374 ? 45.238 -15.312 8.333 1.00 83.88 374 ILE A CA 1
ATOM 3048 C C . ILE A 1 374 ? 46.443 -14.398 8.562 1.00 83.88 374 ILE A C 1
ATOM 3050 O O . ILE A 1 374 ? 47.231 -14.634 9.476 1.00 83.88 374 ILE A O 1
ATOM 3054 N N . THR A 1 375 ? 46.548 -13.316 7.790 1.00 89.06 375 THR A N 1
ATOM 3055 C CA . THR A 1 375 ? 47.588 -12.283 7.940 1.00 89.06 375 THR A CA 1
ATOM 3056 C C . THR A 1 375 ? 47.108 -11.065 8.745 1.00 89.06 375 THR A C 1
ATOM 3058 O O . THR A 1 375 ? 45.912 -10.895 8.998 1.00 89.06 375 THR A O 1
ATOM 3061 N N . ASN A 1 376 ? 48.020 -10.148 9.093 1.00 84.81 376 ASN A N 1
ATOM 3062 C CA . ASN A 1 376 ? 47.670 -8.835 9.660 1.00 84.81 376 ASN A CA 1
ATOM 3063 C C . ASN A 1 376 ? 46.687 -8.034 8.781 1.00 84.81 376 ASN A C 1
ATOM 3065 O O . ASN A 1 376 ? 45.830 -7.318 9.305 1.00 84.81 376 ASN A O 1
ATOM 3069 N N . GLU A 1 377 ? 46.775 -8.142 7.451 1.00 86.44 377 GLU A N 1
ATOM 3070 C CA . GLU A 1 377 ? 45.851 -7.451 6.541 1.00 86.44 377 GLU A CA 1
ATOM 3071 C C . GLU A 1 377 ? 44.426 -8.012 6.658 1.00 86.44 377 GLU A C 1
ATOM 3073 O O . GLU A 1 377 ? 43.449 -7.258 6.731 1.00 86.44 377 GLU A O 1
ATOM 3078 N N . ASP A 1 378 ? 44.315 -9.334 6.758 1.00 85.06 378 ASP A N 1
ATOM 3079 C CA . ASP A 1 378 ? 43.047 -10.033 6.943 1.00 85.06 378 ASP A CA 1
ATOM 3080 C C . ASP A 1 378 ? 42.441 -9.730 8.322 1.00 85.06 378 ASP A C 1
ATOM 3082 O O . ASP A 1 378 ? 41.243 -9.456 8.446 1.00 85.06 378 ASP A O 1
ATOM 3086 N N . ALA A 1 379 ? 43.258 -9.693 9.376 1.00 84.75 379 ALA A N 1
ATOM 3087 C CA . ALA A 1 379 ? 42.803 -9.295 10.706 1.00 84.75 379 ALA A CA 1
ATOM 3088 C C . ALA A 1 379 ? 42.233 -7.863 10.697 1.00 84.75 379 ALA A C 1
ATOM 3090 O O . ALA A 1 379 ? 41.117 -7.632 11.172 1.00 84.75 379 ALA A O 1
ATOM 3091 N N . ARG A 1 380 ? 42.924 -6.906 10.059 1.00 89.50 380 ARG A N 1
ATOM 3092 C CA . ARG A 1 380 ? 42.441 -5.519 9.910 1.00 89.50 380 ARG A CA 1
ATOM 3093 C C . ARG A 1 380 ? 41.149 -5.432 9.100 1.00 89.50 380 ARG A C 1
ATOM 3095 O O . ARG A 1 380 ? 40.237 -4.693 9.484 1.00 89.50 380 ARG A O 1
ATOM 3102 N N . LYS A 1 381 ? 41.029 -6.191 8.004 1.00 85.81 381 LYS A N 1
ATOM 3103 C CA . LYS A 1 381 ? 39.788 -6.287 7.214 1.00 85.81 381 LYS A CA 1
ATOM 3104 C C . LYS A 1 381 ? 38.634 -6.818 8.063 1.00 85.81 381 LYS A C 1
ATOM 3106 O O . LYS A 1 381 ? 37.554 -6.225 8.046 1.00 85.81 381 LYS A O 1
ATOM 3111 N N . TYR A 1 382 ? 38.862 -7.860 8.858 1.00 86.88 382 TYR A N 1
ATOM 3112 C CA . TYR A 1 382 ? 37.847 -8.438 9.738 1.00 86.88 382 TYR A CA 1
ATOM 3113 C C . TYR A 1 382 ? 37.401 -7.475 10.850 1.00 86.88 382 TYR A C 1
ATOM 3115 O O . TYR A 1 382 ? 36.203 -7.233 11.018 1.00 86.88 382 TYR A O 1
ATOM 3123 N N . ILE A 1 383 ? 38.348 -6.842 11.549 1.00 85.69 383 ILE A N 1
ATOM 3124 C CA . ILE A 1 383 ? 38.077 -5.825 12.581 1.00 85.69 383 ILE A CA 1
ATOM 3125 C C . ILE A 1 383 ? 37.286 -4.654 11.982 1.00 85.69 383 ILE A C 1
ATOM 3127 O O . ILE A 1 383 ? 36.276 -4.214 12.538 1.00 85.69 383 ILE A O 1
ATOM 3131 N N . SER A 1 384 ? 37.698 -4.173 10.807 1.00 86.31 384 SER A N 1
ATOM 3132 C CA . SER A 1 384 ? 37.016 -3.107 10.068 1.00 86.31 384 SER A CA 1
ATOM 3133 C C . SER A 1 384 ? 35.576 -3.485 9.699 1.00 86.31 384 SER A C 1
ATOM 3135 O O . SER A 1 384 ? 34.659 -2.672 9.857 1.00 86.31 384 SER A O 1
ATOM 3137 N N . LEU A 1 385 ? 35.341 -4.733 9.280 1.00 83.12 385 LEU A N 1
ATOM 3138 C CA . LEU A 1 385 ? 33.997 -5.248 9.016 1.00 83.12 385 LEU A CA 1
ATOM 3139 C C . LEU A 1 385 ? 33.138 -5.255 10.283 1.00 83.12 385 LEU A C 1
ATOM 3141 O O . LEU A 1 385 ? 31.998 -4.793 10.229 1.00 83.12 385 LEU A O 1
ATOM 3145 N N . ILE A 1 386 ? 33.663 -5.701 11.427 1.00 82.50 386 ILE A N 1
ATOM 3146 C CA . ILE A 1 386 ? 32.932 -5.699 12.707 1.00 82.50 386 ILE A CA 1
ATOM 3147 C C . ILE A 1 386 ? 32.571 -4.269 13.132 1.00 82.50 386 ILE A C 1
ATOM 3149 O O . ILE A 1 386 ? 31.422 -4.023 13.515 1.00 82.50 386 ILE A O 1
ATOM 3153 N N . LYS A 1 387 ? 33.514 -3.322 13.011 1.00 84.75 387 LYS A N 1
ATOM 3154 C CA . LYS A 1 387 ? 33.309 -1.898 13.334 1.00 84.75 387 LYS A CA 1
ATOM 3155 C C . LYS A 1 387 ? 32.185 -1.273 12.503 1.00 84.75 387 LYS A C 1
ATOM 3157 O O . LYS A 1 387 ? 31.352 -0.553 13.048 1.00 84.75 387 LYS A O 1
ATOM 3162 N N . ARG A 1 388 ? 32.143 -1.562 11.197 1.00 79.38 388 ARG A N 1
ATOM 3163 C CA . ARG A 1 388 ? 31.207 -0.939 10.238 1.00 79.38 388 ARG A CA 1
ATOM 3164 C C . ARG A 1 388 ? 29.865 -1.669 10.103 1.00 79.38 388 ARG A C 1
ATOM 3166 O O . ARG A 1 388 ? 28.928 -1.127 9.523 1.00 79.38 388 ARG A O 1
ATOM 3173 N N . SER A 1 389 ? 29.761 -2.899 10.602 1.00 75.06 389 SER A N 1
ATOM 3174 C CA . SER A 1 389 ? 28.553 -3.723 10.467 1.00 75.06 389 SER A CA 1
ATOM 3175 C C . SER A 1 389 ? 27.513 -3.414 11.542 1.00 75.06 389 SER A C 1
ATOM 3177 O O . SER A 1 389 ? 27.849 -2.905 12.609 1.00 75.06 389 SER A O 1
ATOM 3179 N N . ARG A 1 390 ? 26.243 -3.776 11.329 1.00 72.38 390 ARG A N 1
ATOM 3180 C CA . ARG A 1 390 ? 25.222 -3.793 12.390 1.00 72.38 390 ARG A CA 1
ATOM 3181 C C . ARG A 1 390 ? 24.913 -5.243 12.751 1.00 72.38 390 ARG A C 1
ATOM 3183 O O . ARG A 1 390 ? 24.163 -5.912 12.055 1.00 72.38 390 ARG A O 1
ATOM 3190 N N . ILE A 1 391 ? 25.521 -5.728 13.831 1.00 68.06 391 ILE A N 1
ATOM 3191 C CA . ILE A 1 391 ? 25.475 -7.146 14.214 1.00 68.06 391 ILE A CA 1
ATOM 3192 C C . ILE A 1 391 ? 24.155 -7.448 14.935 1.00 68.06 391 ILE A C 1
ATOM 3194 O O . ILE A 1 391 ? 23.820 -6.806 15.930 1.00 68.06 391 ILE A O 1
ATOM 3198 N N . VAL A 1 392 ? 23.400 -8.422 14.423 1.00 66.56 392 VAL A N 1
ATOM 3199 C CA . VAL A 1 392 ? 22.124 -8.868 15.002 1.00 66.56 392 VAL A CA 1
ATOM 3200 C C . VAL A 1 392 ? 22.376 -9.993 16.011 1.00 66.56 392 VAL A C 1
ATOM 3202 O O . VAL A 1 392 ? 23.195 -10.878 15.767 1.00 66.56 392 VAL A O 1
ATOM 3205 N N . LYS A 1 393 ? 21.654 -9.991 17.140 1.00 67.75 393 LYS A N 1
ATOM 3206 C CA . LYS A 1 393 ? 21.701 -11.057 18.158 1.00 67.75 393 LYS A CA 1
ATOM 3207 C C . LYS A 1 393 ? 20.989 -12.331 17.676 1.00 67.75 393 LYS A C 1
ATOM 3209 O O . LYS A 1 393 ? 19.881 -12.623 18.112 1.00 67.75 393 LYS A O 1
ATOM 3214 N N . ARG A 1 394 ? 21.620 -13.075 16.764 1.00 65.50 394 ARG A N 1
ATOM 3215 C CA . ARG A 1 394 ? 21.192 -14.412 16.312 1.00 65.50 394 ARG A CA 1
ATOM 3216 C C . ARG A 1 394 ? 22.301 -15.442 16.524 1.00 65.50 394 ARG A C 1
ATOM 3218 O O . ARG A 1 394 ? 23.481 -15.117 16.410 1.00 65.50 394 ARG A O 1
ATOM 3225 N N . SER A 1 395 ? 21.917 -16.682 16.820 1.00 60.50 395 SER A N 1
ATOM 3226 C CA . SER A 1 395 ? 22.843 -17.780 17.124 1.00 60.50 395 SER A CA 1
ATOM 3227 C C . SER A 1 395 ? 23.811 -18.082 15.977 1.00 60.50 395 SER A C 1
ATOM 3229 O O . SER A 1 395 ? 25.007 -18.211 16.217 1.00 60.50 395 SER A O 1
ATOM 3231 N N . ASP A 1 396 ? 23.329 -18.117 14.737 1.00 63.31 396 ASP A N 1
ATOM 3232 C CA . ASP A 1 396 ? 24.124 -18.346 13.524 1.00 63.31 396 ASP A CA 1
ATOM 3233 C C . ASP A 1 396 ? 25.191 -17.264 13.289 1.00 63.31 396 ASP A C 1
ATOM 3235 O O . ASP A 1 396 ? 26.347 -17.574 13.001 1.00 63.31 396 ASP A O 1
ATOM 3239 N N . ILE A 1 397 ? 24.841 -15.994 13.503 1.00 68.31 397 ILE A N 1
ATOM 3240 C CA . ILE A 1 397 ? 25.782 -14.867 13.395 1.00 68.31 397 ILE A CA 1
ATOM 3241 C C . ILE A 1 397 ? 26.857 -14.949 14.483 1.00 68.31 397 ILE A C 1
ATOM 3243 O O . ILE A 1 397 ? 28.034 -14.724 14.213 1.00 68.31 397 ILE A O 1
ATOM 3247 N N . TYR A 1 398 ? 26.479 -15.299 15.712 1.00 75.62 398 TYR A N 1
ATOM 3248 C CA . TYR A 1 398 ? 27.432 -15.445 16.814 1.00 75.62 398 TYR A CA 1
ATOM 3249 C C . TYR A 1 398 ? 28.355 -16.660 16.633 1.00 75.62 398 TYR A C 1
ATOM 3251 O O . TYR A 1 398 ? 29.517 -16.599 17.028 1.00 75.62 398 TYR A O 1
ATOM 3259 N N . ILE A 1 399 ? 27.882 -17.735 15.993 1.00 72.38 399 ILE A N 1
ATOM 3260 C CA . ILE A 1 399 ? 28.720 -18.871 15.578 1.00 72.38 399 ILE A CA 1
ATOM 3261 C C . ILE A 1 399 ? 29.758 -18.420 14.538 1.00 72.38 399 ILE A C 1
ATOM 3263 O O . ILE A 1 399 ? 30.942 -18.719 14.690 1.00 72.38 399 ILE A O 1
ATOM 3267 N N . LEU A 1 400 ? 29.351 -17.641 13.530 1.00 73.50 400 LEU A N 1
ATOM 3268 C CA . LEU A 1 400 ? 30.265 -17.095 12.517 1.00 73.50 400 LEU A CA 1
ATOM 3269 C C . LEU A 1 400 ? 31.294 -16.126 13.112 1.00 73.50 400 LEU A C 1
ATOM 3271 O O . LEU A 1 400 ? 32.475 -16.206 12.775 1.00 73.50 400 LEU A O 1
ATOM 3275 N N . LEU A 1 401 ? 30.872 -15.250 14.029 1.00 78.06 401 LEU A N 1
ATOM 3276 C CA . LEU A 1 401 ? 31.777 -14.337 14.729 1.00 78.06 401 LEU A CA 1
ATOM 3277 C C . LEU A 1 401 ? 32.824 -15.100 15.545 1.00 78.06 401 LEU A C 1
ATOM 3279 O O . LEU A 1 401 ? 34.002 -14.757 15.474 1.00 78.06 401 LEU A O 1
ATOM 3283 N N . ARG A 1 402 ? 32.422 -16.161 16.263 1.00 81.50 402 ARG A N 1
ATOM 3284 C CA . ARG A 1 402 ? 33.360 -17.042 16.980 1.00 81.50 402 ARG A CA 1
ATOM 3285 C C . ARG A 1 402 ? 34.361 -17.692 16.036 1.00 81.50 402 ARG A C 1
ATOM 3287 O O . ARG A 1 402 ? 35.544 -17.680 16.345 1.00 81.50 402 ARG A O 1
ATOM 3294 N N . LYS A 1 403 ? 33.912 -18.196 14.883 1.00 80.19 403 LYS A N 1
ATOM 3295 C CA . LYS A 1 403 ? 34.796 -18.802 13.877 1.00 80.19 403 LYS A CA 1
ATOM 3296 C C . LYS A 1 403 ? 35.845 -17.807 13.368 1.00 80.19 403 LYS A C 1
ATOM 3298 O O . LYS A 1 403 ? 37.021 -18.147 13.309 1.00 80.19 403 LYS A O 1
ATOM 3303 N N . GLY A 1 404 ? 35.442 -16.574 13.047 1.00 81.19 404 GLY A N 1
ATOM 3304 C CA . GLY A 1 404 ? 36.377 -15.533 12.606 1.00 81.19 404 GLY A CA 1
ATOM 3305 C C . GLY A 1 404 ? 37.343 -15.078 13.707 1.00 81.19 404 GLY A C 1
ATOM 3306 O O . GLY A 1 404 ? 38.529 -14.922 13.445 1.00 81.19 404 GLY A O 1
ATOM 3307 N N . VAL A 1 405 ? 36.867 -14.930 14.950 1.00 87.00 405 VAL A N 1
ATOM 3308 C CA . VAL A 1 405 ? 37.723 -14.599 16.108 1.00 87.00 405 VAL A CA 1
ATOM 3309 C C . VAL A 1 405 ? 38.730 -15.709 16.386 1.00 87.00 405 VAL A C 1
ATOM 3311 O O . VAL A 1 405 ? 39.909 -15.432 16.573 1.00 87.00 405 VAL A O 1
ATOM 3314 N N . GLN A 1 406 ? 38.285 -16.966 16.353 1.00 83.56 406 GLN A N 1
ATOM 3315 C CA . GLN A 1 406 ? 39.157 -18.121 16.524 1.00 83.56 406 GLN A CA 1
ATOM 3316 C C . GLN A 1 406 ? 40.250 -18.143 15.457 1.00 83.56 406 GLN A C 1
ATOM 3318 O O . GLN A 1 406 ? 41.408 -18.314 15.811 1.00 83.56 406 GLN A O 1
ATOM 3323 N N . ALA A 1 407 ? 39.902 -17.904 14.190 1.00 81.31 407 ALA A N 1
ATOM 3324 C CA . ALA A 1 407 ? 40.864 -17.917 13.094 1.00 81.31 407 ALA A CA 1
ATOM 3325 C C . ALA A 1 407 ? 41.916 -16.793 13.198 1.00 81.31 407 ALA A C 1
ATOM 3327 O O . ALA A 1 407 ? 43.080 -17.012 12.867 1.00 81.31 407 ALA A O 1
ATOM 3328 N N . VAL A 1 408 ? 41.532 -15.603 13.680 1.00 85.75 408 VAL A N 1
ATOM 3329 C CA . VAL A 1 408 ? 42.475 -14.496 13.932 1.00 85.75 408 VAL A CA 1
ATOM 3330 C C . VAL A 1 408 ? 43.376 -14.812 15.130 1.00 85.75 408 VAL A C 1
ATOM 3332 O O . VAL A 1 408 ? 44.593 -14.665 15.039 1.00 85.75 408 VAL A O 1
ATOM 3335 N N . ASN A 1 409 ? 42.804 -15.299 16.233 1.00 85.31 409 ASN A N 1
ATOM 3336 C CA . ASN A 1 409 ? 43.554 -15.575 17.460 1.00 85.31 409 ASN A CA 1
ATOM 3337 C C . ASN A 1 409 ? 44.492 -16.781 17.327 1.00 85.31 409 ASN A C 1
ATOM 3339 O O . ASN A 1 409 ? 45.549 -16.793 17.955 1.00 85.31 409 ASN A O 1
ATOM 3343 N N . SER A 1 410 ? 44.142 -17.768 16.496 1.00 83.31 410 SER A N 1
ATOM 3344 C CA . SER A 1 410 ? 44.980 -18.942 16.235 1.00 83.31 410 SER A CA 1
ATOM 3345 C C . SER A 1 410 ? 46.117 -18.687 15.243 1.00 83.31 410 SER A C 1
ATOM 3347 O O . SER A 1 410 ? 46.965 -19.558 15.080 1.00 83.31 410 SER A O 1
ATOM 3349 N N . SER A 1 411 ? 46.139 -17.543 14.549 1.00 85.12 411 SER A N 1
ATOM 3350 C CA . SER A 1 411 ? 47.200 -17.239 13.584 1.00 85.12 411 SER A CA 1
ATOM 3351 C C . SER A 1 411 ? 48.439 -16.652 14.266 1.00 85.12 411 SER A C 1
ATOM 3353 O O . SER A 1 411 ? 48.354 -15.691 15.036 1.00 85.12 411 SER A O 1
ATOM 3355 N N . TYR A 1 412 ? 49.613 -17.198 13.936 1.00 88.38 412 TYR A N 1
ATOM 3356 C CA . TYR A 1 412 ? 50.913 -16.668 14.364 1.00 88.38 412 TYR A CA 1
ATOM 3357 C C . TYR A 1 412 ? 51.397 -15.493 13.496 1.00 88.38 412 TYR A C 1
ATOM 3359 O O . TYR A 1 412 ? 52.341 -14.808 13.872 1.00 88.38 412 TYR A O 1
ATOM 3367 N N . LYS A 1 413 ? 50.752 -15.246 12.343 1.00 87.88 413 LYS A N 1
ATOM 3368 C CA . LYS A 1 413 ? 51.010 -14.101 11.445 1.00 87.88 413 LYS A CA 1
ATOM 3369 C C . LYS A 1 413 ? 50.169 -12.869 11.787 1.00 87.88 413 LYS A C 1
ATOM 3371 O O . LYS A 1 413 ? 50.184 -11.894 11.034 1.00 87.88 413 LYS A O 1
ATOM 3376 N N . VAL A 1 414 ? 49.390 -12.949 12.867 1.00 89.81 414 VAL A N 1
ATOM 3377 C CA . VAL A 1 414 ? 48.613 -11.830 13.391 1.00 89.81 414 VAL A CA 1
ATOM 3378 C C . VAL A 1 414 ? 49.261 -11.316 14.667 1.00 89.81 414 VAL A C 1
ATOM 3380 O O . VAL A 1 414 ? 49.393 -12.069 15.633 1.00 89.81 414 VAL A O 1
ATOM 3383 N N . ASP A 1 415 ? 49.605 -10.032 14.673 1.00 93.06 415 ASP A N 1
ATOM 3384 C CA . ASP A 1 415 ? 50.239 -9.358 15.803 1.00 93.06 415 ASP A CA 1
ATOM 3385 C C . ASP A 1 415 ? 49.293 -9.313 17.013 1.00 93.06 415 ASP A C 1
ATOM 3387 O O . ASP A 1 415 ? 48.079 -9.114 16.878 1.00 93.06 415 ASP A O 1
ATOM 3391 N N . ASP A 1 416 ? 49.848 -9.431 18.219 1.00 90.44 416 ASP A N 1
ATOM 3392 C CA . ASP A 1 416 ? 49.060 -9.438 19.458 1.00 90.44 416 ASP A CA 1
ATOM 3393 C C . ASP A 1 416 ? 48.291 -8.126 19.684 1.00 90.44 416 ASP A C 1
ATOM 3395 O O . ASP A 1 416 ? 47.211 -8.127 20.277 1.00 90.44 416 ASP A O 1
ATOM 3399 N N . GLU A 1 417 ? 48.786 -7.011 19.140 1.00 92.88 417 GLU A N 1
ATOM 3400 C CA . GLU A 1 417 ? 48.079 -5.729 19.148 1.00 92.88 417 GLU A CA 1
ATOM 3401 C C . GLU A 1 417 ? 46.761 -5.795 18.360 1.00 92.88 417 GLU A C 1
ATOM 3403 O O . GLU A 1 417 ? 45.738 -5.293 18.826 1.00 92.88 417 GLU A O 1
ATOM 3408 N N . LEU A 1 418 ? 46.741 -6.480 17.211 1.00 88.06 418 LEU A N 1
ATOM 3409 C CA . LEU A 1 418 ? 45.530 -6.651 16.402 1.00 88.06 418 LEU A CA 1
ATOM 3410 C C . LEU A 1 418 ? 44.547 -7.635 17.043 1.00 88.06 418 LEU A C 1
ATOM 3412 O O . LEU A 1 418 ? 43.334 -7.433 16.951 1.00 88.06 418 LEU A O 1
ATOM 3416 N N . LYS A 1 419 ? 45.044 -8.670 17.733 1.00 89.62 419 LYS A N 1
ATOM 3417 C CA . LYS A 1 419 ? 44.201 -9.576 18.534 1.00 89.62 419 LYS A CA 1
ATOM 3418 C C . LYS A 1 419 ? 43.524 -8.816 19.676 1.00 89.62 419 LYS A C 1
ATOM 3420 O O . LYS A 1 419 ? 42.308 -8.900 19.841 1.00 89.62 419 LYS A O 1
ATOM 3425 N N . LYS A 1 420 ? 44.283 -7.977 20.387 1.00 89.81 420 LYS A N 1
ATOM 3426 C CA . LYS A 1 420 ? 43.750 -7.092 21.430 1.00 89.81 420 LYS A CA 1
ATOM 3427 C C . LYS A 1 420 ? 42.748 -6.078 20.870 1.00 89.81 420 LYS A C 1
ATOM 3429 O O . LYS A 1 420 ? 41.676 -5.890 21.440 1.00 89.81 420 LYS A O 1
ATOM 3434 N N . GLU A 1 421 ? 43.043 -5.466 19.722 1.00 91.94 421 GLU A N 1
ATOM 3435 C CA . GLU A 1 421 ? 42.127 -4.534 19.059 1.00 91.94 421 GLU A CA 1
ATOM 3436 C C . GLU A 1 421 ? 40.802 -5.210 18.667 1.00 91.94 421 GLU A C 1
ATOM 3438 O O . GLU A 1 421 ? 39.732 -4.597 18.777 1.00 91.94 421 GLU A O 1
ATOM 3443 N N . LEU A 1 422 ? 40.853 -6.467 18.217 1.00 88.38 422 LEU A N 1
ATOM 3444 C CA . LEU A 1 422 ? 39.672 -7.268 17.905 1.00 88.38 422 LEU A CA 1
ATOM 3445 C C . LEU A 1 422 ? 38.807 -7.499 19.152 1.00 88.38 422 LEU A C 1
ATOM 3447 O O . LEU A 1 422 ? 37.601 -7.233 19.101 1.00 88.38 422 LEU A O 1
ATOM 3451 N N . ASP A 1 423 ? 39.408 -7.916 20.266 1.00 85.44 423 ASP A N 1
ATOM 3452 C CA . ASP A 1 423 ? 38.703 -8.134 21.536 1.00 85.44 423 ASP A CA 1
ATOM 3453 C C . ASP A 1 423 ? 38.068 -6.836 22.064 1.00 85.44 423 ASP A C 1
ATOM 3455 O O . ASP A 1 423 ? 36.867 -6.794 22.362 1.00 85.44 423 ASP A O 1
ATOM 3459 N N . ASP A 1 424 ? 38.821 -5.733 22.067 1.00 85.44 424 ASP A N 1
ATOM 3460 C CA . ASP A 1 424 ? 38.332 -4.409 22.467 1.00 85.44 424 ASP A CA 1
ATOM 3461 C C . ASP A 1 424 ? 37.209 -3.907 21.549 1.00 85.44 424 ASP A C 1
ATOM 3463 O O . ASP A 1 424 ? 36.294 -3.192 21.975 1.00 85.44 424 ASP A O 1
ATOM 3467 N N . THR A 1 425 ? 37.270 -4.249 20.261 1.00 87.00 425 THR A N 1
ATOM 3468 C CA . THR A 1 425 ? 36.222 -3.921 19.290 1.00 87.00 425 THR A CA 1
ATOM 3469 C C . THR A 1 425 ? 34.937 -4.685 19.606 1.00 87.00 425 THR A C 1
ATOM 3471 O O . THR A 1 425 ? 33.860 -4.091 19.567 1.00 87.00 425 THR A O 1
ATOM 3474 N N . LEU A 1 426 ? 35.014 -5.972 19.956 1.00 81.81 426 LEU A N 1
ATOM 3475 C CA . LEU A 1 426 ? 33.848 -6.782 20.329 1.00 81.81 426 LEU A CA 1
ATOM 3476 C C . LEU A 1 426 ? 33.217 -6.305 21.644 1.00 81.81 426 LEU A C 1
ATOM 3478 O O . LEU A 1 426 ? 31.994 -6.145 21.713 1.00 81.81 426 LEU A O 1
ATOM 3482 N N . LEU A 1 427 ? 34.040 -5.994 22.650 1.00 81.69 427 LEU A N 1
ATOM 3483 C CA . LEU A 1 427 ? 33.595 -5.480 23.948 1.00 81.69 427 LEU A CA 1
ATOM 3484 C C . LEU A 1 427 ? 32.880 -4.132 23.819 1.00 81.69 427 LEU A C 1
ATOM 3486 O O . LEU A 1 427 ? 31.746 -3.997 24.281 1.00 81.69 427 LEU A O 1
ATOM 3490 N N . ARG A 1 428 ? 33.473 -3.163 23.102 1.00 81.56 428 ARG A N 1
ATOM 3491 C CA . ARG A 1 428 ? 32.836 -1.857 22.816 1.00 81.56 428 ARG A CA 1
ATOM 3492 C C . ARG A 1 428 ? 31.510 -1.987 22.070 1.00 81.56 428 ARG A C 1
ATOM 3494 O O . ARG A 1 428 ? 30.666 -1.099 22.123 1.00 81.56 428 ARG A O 1
ATOM 3501 N N . ARG A 1 429 ? 31.322 -3.102 21.368 1.00 78.75 429 ARG A N 1
ATOM 3502 C CA . ARG A 1 429 ? 30.118 -3.427 20.600 1.00 78.75 429 ARG A CA 1
ATOM 3503 C C . ARG A 1 429 ? 29.093 -4.237 21.401 1.00 78.75 429 ARG A C 1
ATOM 3505 O O . ARG A 1 429 ? 28.060 -4.606 20.844 1.00 78.75 429 ARG A O 1
ATOM 3512 N N . GLY A 1 430 ? 29.352 -4.518 22.681 1.00 78.12 430 GLY A N 1
ATOM 3513 C CA . GLY A 1 430 ? 28.471 -5.307 23.546 1.00 78.12 430 GLY A CA 1
ATOM 3514 C C . GLY A 1 430 ? 28.388 -6.787 23.152 1.00 78.12 430 GLY A C 1
ATOM 3515 O O . GLY A 1 430 ? 27.387 -7.450 23.436 1.00 78.12 430 GLY A O 1
ATOM 3516 N N . ILE A 1 431 ? 29.405 -7.304 22.457 1.00 78.62 431 ILE A N 1
ATOM 3517 C CA . ILE A 1 4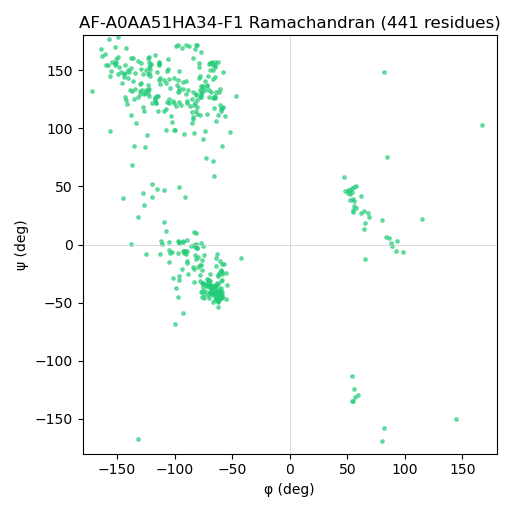31 ? 29.478 -8.690 21.994 1.00 78.62 431 ILE A CA 1
ATOM 3518 C C . ILE A 1 431 ? 30.410 -9.454 22.930 1.00 78.62 431 ILE A C 1
ATOM 3520 O O . ILE A 1 431 ? 31.625 -9.317 22.859 1.00 78.62 431 ILE A O 1
ATOM 3524 N N . ASN A 1 432 ? 29.830 -10.289 23.792 1.00 77.62 432 ASN A N 1
ATOM 3525 C CA . ASN A 1 432 ? 30.586 -11.210 24.634 1.00 77.62 432 ASN A CA 1
ATOM 3526 C C . ASN A 1 432 ? 30.484 -12.630 24.060 1.00 77.62 432 ASN A C 1
ATOM 3528 O O . ASN A 1 432 ? 29.411 -13.238 24.071 1.00 77.62 432 ASN A O 1
ATOM 3532 N N . LEU A 1 433 ? 31.595 -13.147 23.533 1.00 73.31 433 LEU A N 1
ATOM 3533 C CA . LEU A 1 433 ? 31.653 -14.476 22.919 1.00 73.31 433 LEU A CA 1
ATOM 3534 C C . LEU A 1 433 ? 32.052 -15.590 23.906 1.00 73.31 433 LEU A C 1
ATOM 3536 O O . LEU A 1 433 ? 31.925 -16.761 23.542 1.00 73.31 433 LEU A O 1
ATOM 3540 N N . ASN A 1 434 ? 32.416 -15.248 25.152 1.00 57.22 434 ASN A N 1
ATOM 3541 C CA . ASN A 1 434 ? 32.992 -16.160 26.155 1.00 57.22 434 ASN A CA 1
ATOM 3542 C C . ASN A 1 434 ? 31.972 -17.024 26.924 1.00 57.22 434 ASN A C 1
ATOM 3544 O O . ASN A 1 434 ? 32.359 -17.859 27.737 1.00 57.22 434 ASN A O 1
ATOM 3548 N N . ASN A 1 435 ? 30.671 -16.912 26.643 1.00 47.19 435 ASN A N 1
ATOM 3549 C CA . ASN A 1 435 ? 29.628 -17.688 27.339 1.00 47.19 435 ASN A CA 1
ATOM 3550 C C . ASN A 1 435 ? 29.279 -19.028 26.658 1.00 47.19 435 ASN A C 1
ATOM 3552 O O . ASN A 1 435 ? 28.109 -19.390 26.562 1.00 47.19 435 ASN A O 1
ATOM 3556 N N . GLY A 1 436 ? 30.278 -19.760 26.156 1.00 41.03 436 GLY A N 1
ATOM 3557 C CA . GLY A 1 436 ? 30.073 -21.040 25.459 1.00 41.03 436 GLY A CA 1
ATOM 3558 C C . GLY A 1 436 ? 30.842 -22.247 26.002 1.00 41.03 436 GLY A C 1
ATOM 3559 O O . GLY A 1 436 ? 30.579 -23.351 25.547 1.00 41.03 436 GLY A O 1
ATOM 3560 N N . SER A 1 437 ? 31.766 -22.078 26.954 1.00 34.56 437 SER A N 1
ATOM 3561 C CA . SER A 1 437 ? 32.718 -23.138 27.345 1.00 34.56 437 SER A CA 1
ATOM 3562 C C . SER A 1 437 ? 32.840 -23.382 28.858 1.00 34.56 437 SER A C 1
ATOM 3564 O O . SER A 1 437 ? 33.847 -23.908 29.318 1.00 34.56 437 SER A O 1
ATOM 3566 N N . LYS A 1 438 ? 31.822 -23.032 29.661 1.00 33.56 438 LYS A N 1
ATOM 3567 C CA . LYS A 1 438 ? 31.797 -23.304 31.120 1.00 33.56 438 LYS A CA 1
ATOM 3568 C C . LYS A 1 438 ? 30.543 -24.044 31.617 1.00 33.56 438 LYS A C 1
ATOM 3570 O O . LYS A 1 438 ? 30.089 -23.824 32.734 1.00 33.56 438 LYS A O 1
ATOM 3575 N N . LYS A 1 439 ? 29.978 -24.939 30.803 1.00 36.41 439 LYS A N 1
ATOM 3576 C CA . LYS A 1 439 ? 29.010 -25.955 31.261 1.00 36.41 439 LYS A CA 1
ATOM 3577 C C . LYS A 1 439 ? 29.320 -27.310 30.627 1.00 36.41 439 LYS A C 1
ATOM 3579 O O . LYS A 1 439 ? 28.592 -27.777 29.767 1.00 36.41 439 LYS A O 1
ATOM 3584 N N . GLN A 1 440 ? 30.442 -27.885 31.038 1.00 37.47 440 GLN A N 1
ATOM 3585 C CA . GLN A 1 440 ? 30.735 -29.319 31.093 1.00 37.47 440 GLN A CA 1
ATOM 3586 C C . GLN A 1 440 ? 32.072 -29.428 31.837 1.00 37.47 440 GLN A C 1
ATOM 3588 O O . GLN A 1 440 ? 32.987 -28.661 31.551 1.00 37.47 440 GLN A O 1
ATOM 3593 N N . ASN A 1 441 ? 32.135 -30.322 32.820 1.00 33.72 441 ASN A N 1
ATOM 3594 C CA . ASN A 1 441 ? 33.210 -30.530 33.800 1.00 33.72 441 ASN A CA 1
ATOM 3595 C C . ASN A 1 441 ? 33.151 -29.623 35.034 1.00 33.72 441 ASN A C 1
ATOM 3597 O O . ASN A 1 441 ? 33.929 -28.683 35.187 1.00 33.72 441 ASN A O 1
ATOM 3601 N N . LYS A 1 442 ? 32.212 -29.961 35.920 1.00 33.19 442 LYS A N 1
ATOM 3602 C CA . LYS A 1 442 ? 32.467 -30.230 37.342 1.00 33.19 442 LYS A CA 1
ATOM 3603 C C . LYS A 1 442 ? 31.333 -31.135 37.832 1.00 33.19 442 LYS A C 1
ATOM 3605 O O . LYS A 1 442 ? 30.217 -30.657 38.030 1.00 33.19 442 LYS A O 1
ATOM 3610 N N . GLU A 1 443 ? 31.624 -32.433 37.870 1.00 35.00 443 GLU A N 1
ATOM 3611 C CA . GLU A 1 443 ? 31.143 -33.304 38.950 1.00 35.00 443 GLU A CA 1
ATOM 3612 C C . GLU A 1 443 ? 31.802 -32.871 40.264 1.00 35.00 443 GLU A C 1
ATOM 3614 O O . GLU A 1 443 ? 32.952 -32.360 40.195 1.00 35.00 443 GLU A O 1
#

Solvent-accessible surface area (backbone atoms only — not comparable to full-atom values): 23799 Å² total; per-residue (Å²): 143,87,77,77,73,68,63,61,56,56,54,50,52,52,52,50,53,54,54,55,64,68,65,69,79,77,84,82,74,82,58,59,56,12,51,56,68,22,21,28,74,30,47,6,42,54,24,72,60,90,66,33,31,40,29,42,37,52,43,67,77,26,15,30,30,38,21,38,74,89,60,47,82,63,42,82,37,48,88,48,29,44,32,14,33,19,51,51,89,69,32,36,34,25,18,26,55,83,62,62,20,16,37,33,36,24,34,77,83,38,49,81,66,40,74,48,53,91,49,32,38,40,66,43,42,39,47,60,65,36,34,37,26,32,43,50,59,99,90,48,26,28,40,30,33,25,34,80,86,43,45,78,72,40,78,52,51,91,57,29,49,52,63,72,50,78,56,88,67,33,37,37,32,8,28,50,73,62,62,20,15,36,32,37,27,34,72,88,59,46,80,70,40,78,40,51,94,49,33,33,38,74,38,50,72,60,94,60,34,37,33,27,33,27,58,78,64,62,25,15,38,32,35,26,32,81,86,42,45,76,76,40,79,40,52,88,56,30,51,41,52,50,33,73,58,95,68,28,40,36,28,12,28,56,88,61,42,19,16,30,32,36,26,34,80,84,43,46,82,70,42,80,45,45,92,55,17,43,30,53,36,32,79,53,91,65,32,36,35,28,27,44,23,44,62,38,100,88,78,45,76,47,67,43,71,53,37,44,29,32,26,30,81,86,39,47,82,68,45,78,70,43,71,31,69,88,68,72,85,63,98,60,99,69,65,75,55,62,67,51,46,55,55,42,55,60,47,43,53,54,45,49,52,50,45,29,50,52,32,47,48,52,53,49,54,52,55,72,64,66,73,83,86,47,38,51,69,54,47,50,52,51,44,51,48,61,73,75,36,53,85,66,100,44,73,69,55,53,51,50,51,50,54,47,50,49,49,47,68,71,24,88,58,33,54,69,67,58,51,49,51,41,53,54,51,34,52,80,66,74,50,78,82,80,88,77,78,85,89,75,90,79,131

Nearest PDB structures (foldseek):
  3s25-assembly1_A  TM=8.279E-01  e=1.884E-18  Agathobacter rectalis ATCC 33656
  3o4h-assembly1_B  TM=6.138E-01  e=2.946E-05  Aeropyrum pernix
  2hu8-assembly1_B  TM=5.527E-01  e=1.291E-05  Aeropyrum pernix
  3o4g-assembly1_B  TM=5.037E-01  e=1.507E-05  Aeropyrum pernix
  4re6-assembly1_B  TM=5.576E-01  e=8.265E-05  Aeropyrum pernix K1

Secondary structure (DSSP, 8-state):
--SSSHHHHHHHHHHHHHHHTTSSSSS-----BSS-HHHHHTTT-EEEETTEEEEEEGGGTTEEEEEETTS-S-EEEES--EEEEEEETTEEEEEEGGGTTEEEEEETTS-S-EE--SS-EEEEEEETTEEEEEEE-SS-EEEEEEETTS---EEEEEEEEEEEEEETTEEEEEEGGGTTEEEEEETTS---EE--SS-EEEEEEETTEEEEEEGGGTTEEEEEETTS---EE--SS-EEEEEEETTEEEEEEGGGTTEEEEEETTS-S-EEEEEEEEEEEEEETTEEEEEEEEEETTTEEEEEEEEEEEEETTS---EEEEE-------SS---THHHHHHHHHHHHHHHHHHHHHHHHHHHHHHHHT--SPPPHHHHHHHHHHHHHS-----HHHHHHHHHHHHHHHT-TTS-HHHHHHHHHHHHHTT----TTSSSS---

pLDDT: mean 81.48, std 21.58, range [30.06, 98.81]

Sequence (443 aa):
MKRQYRVRFGLLFLICSVFFSFQGFAYGQDSFQGNTNCNISNLGYISKEGDYIYYSNIAQGSKLYKAKSDGKEEKLIVEDIPNYINVVGDYIYYSNVKDGFKIYKVKKDGTERTALNKASSHWVKVIGEWIYYAKRDNKGQKLYKIKTDGSEETKVIEDRIFGFIIKDDWIFYSNESDKNKLYKIKLDGNEKTKLNDEESILIDIVDNNIYYQNHAKQDKIYKINTNGQNNLKINDDSISFGNISDNYIYYSNIKDNMKLYKIKLDGKDKIKLTDEGVGEMNVIGDYIYYWKATSDPSKGVSFDSTKLNRVKKDGSSKEVFKIGKDEKPKDEKMSTSSIIIVLLIVGTATFMEVWKLISTHKITKYVNNIQGEITNEDARKYISLIKRSRIVKRSDIYILLRKGVQAVNSSYKVDDELKKELDDTLLRRGINLNNGSKKQNKE

Foldseek 3Di:
DPDPPPVVVVVVVVVVVVVVVVVPPPDDDPFDKQADQLLLLLQVQWGDDDQKIWGQALQVVRATWIAGPLLHPIDGQDRFNFTQWGDDDQKIWGQGLVLQRFIWIAGPNNPPIDGLDNFNWGSWMDTHQKTWTFTDDPVATFIWIAGPNSHDIGGQEPFHFDGWDDDRQKIWTQGVNLQGFIWMAGSNRPDIDGLDNFRWHWNDDDDQKTWIQTVNLQRFIWIAGVVSPDIGTQEDFRWDSWHDDDQKIWTQGLVLFQFIWIAGPNNPDIDGLDSFHFGSWGDDVQKIKTFTWGADPVPGIDTPSQFTWMAGPNSPDTDTSDGHDPPPDDPDPPDPCSVVVVCCVVVVVVVVVVQLVVLLVVLVVLLVPPDDADAQVSLVVNLVSLLPGDHDPDPVSLVSLVSSLCRQVPHPNHDVVSNVSSVVSCVVVVHDSPPPPPPDDDD